Protein AF-A0A7S3TLS2-F1 (afdb_monomer_lite)

Sequence (664 aa):
GVEWASSGALSAGETGAVPDGCRGLIVEVRGELQTDGLAQLGLTLAVPPHARGGDGQPHAGCALSNVQLAVPLREAATRLMNGFDVKGGPRPSEVDFKWDDPVEHRTRGLNCRVWLGGPDAGVQLNLQGVEQAKLAASSHCGQDDAGVLRCDDLGDAQYNVALGSVVWRNRNRGGATIRVEPARRQVARRLRLASGDAGAVAMLVVHTGRLVVAVGSAVTLPVRLLLTPVRGGGEPRVADFATRYFHMQRHTTVQQAVASAPKPWIVLHQGNQLNPYINYPFLTVDALRKYVAEAHAAGARVKLYYTVRELSASAAEFWALRSLGGEVIVPSKSEGGHAWLQEHVRSNYSAAWHERLADGEVDASVHTPAFTTRWDNYWLEGILWLVRNVDIDGIYLDGAPYERSVLRRLRAALEPLTAQRADPFLLDLHASCYGNPHLPYAELYPYIDSVWFGEQCDYASYSPEQWLAEVSGIPFGVPGQVLGNNREQWRALVFGMTCRIYPDPHTCNPRPLWVALDALGLRSPRMVGWWEREPLVDVLGPDAERVRATLFASAGSIAIAVASWSASEVRFALRVDWRRLASLGLLSAAAAAAAAADQHAQLVAPAIDGFQQAGSWAATAWLSLQPRGSGTGEGLLLQVRPEGSAGKRRRLGWAWGKSLLGRR

Structure (mmCIF, N/CA/C/O backbone):
data_AF-A0A7S3TLS2-F1
#
_entry.id   AF-A0A7S3TLS2-F1
#
loop_
_atom_site.group_PDB
_atom_site.id
_atom_site.type_symbol
_atom_site.label_atom_id
_atom_site.label_alt_id
_atom_site.label_comp_id
_atom_site.label_asym_id
_atom_site.label_entity_id
_atom_site.label_seq_id
_atom_site.pdbx_PDB_ins_code
_atom_site.Cartn_x
_atom_site.Cartn_y
_atom_site.Cartn_z
_atom_site.occupancy
_atom_site.B_iso_or_equiv
_atom_site.auth_seq_id
_atom_site.auth_comp_id
_atom_site.auth_asym_id
_atom_site.auth_atom_id
_atom_site.pdbx_PDB_model_num
ATOM 1 N N . GLY A 1 1 ? -12.423 5.219 -21.037 1.00 69.12 1 GLY A N 1
ATOM 2 C CA . GLY A 1 1 ? -12.332 6.388 -20.151 1.00 69.12 1 GLY A CA 1
ATOM 3 C C . GLY A 1 1 ? -13.249 7.481 -20.650 1.00 69.12 1 GLY A C 1
ATOM 4 O O . GLY A 1 1 ? -14.105 7.201 -21.481 1.00 69.12 1 GLY A O 1
ATOM 5 N N . VAL A 1 2 ? -13.070 8.702 -20.156 1.00 82.44 2 VAL A N 1
ATOM 6 C CA . VAL A 1 2 ? -13.643 9.919 -20.750 1.00 82.44 2 VAL A CA 1
ATOM 7 C C . VAL A 1 2 ? -12.512 10.665 -21.442 1.00 82.44 2 VAL A C 1
ATOM 9 O O . VAL A 1 2 ? -11.510 10.971 -20.799 1.00 82.44 2 VAL A O 1
ATOM 12 N N . GLU A 1 3 ? -12.674 10.956 -22.727 1.00 86.56 3 GLU A N 1
ATOM 13 C CA . GLU A 1 3 ? -11.734 11.770 -23.497 1.00 86.56 3 GLU A CA 1
ATOM 14 C C . GLU A 1 3 ? -12.245 13.204 -23.612 1.00 86.56 3 GLU A C 1
ATOM 16 O O . GLU A 1 3 ? -13.448 13.448 -23.733 1.00 86.56 3 GLU A O 1
ATOM 21 N N . TRP A 1 4 ? -11.327 14.166 -23.592 1.00 84.75 4 TRP A N 1
ATOM 22 C CA . TRP A 1 4 ? -11.638 15.556 -23.895 1.00 84.75 4 TRP A CA 1
ATOM 23 C C . TRP A 1 4 ? -10.523 16.198 -24.710 1.00 84.75 4 TRP A C 1
ATOM 25 O O . TRP A 1 4 ? -9.338 15.903 -24.551 1.00 84.75 4 TRP A O 1
ATOM 35 N N . ALA A 1 5 ? -10.920 17.135 -25.562 1.00 84.31 5 ALA A N 1
ATOM 36 C CA . ALA A 1 5 ? -10.016 17.998 -26.293 1.00 84.31 5 ALA A CA 1
ATOM 37 C C . ALA A 1 5 ? -10.558 19.427 -26.267 1.00 84.31 5 ALA A C 1
ATOM 39 O O . ALA A 1 5 ? -11.762 19.656 -26.377 1.00 84.31 5 ALA A O 1
ATOM 40 N N . SER A 1 6 ? -9.663 20.392 -26.110 1.00 82.56 6 SER A N 1
ATOM 41 C CA . SER A 1 6 ? -9.965 21.812 -26.219 1.00 82.56 6 SER A CA 1
ATOM 42 C C . SER A 1 6 ? -8.798 22.496 -26.903 1.00 82.56 6 SER A C 1
ATOM 44 O O . SER A 1 6 ? -7.649 22.281 -26.530 1.00 82.56 6 SER A O 1
ATOM 46 N N . SER A 1 7 ? -9.081 23.360 -27.867 1.00 82.50 7 SER A N 1
ATOM 47 C CA . SER A 1 7 ? -8.069 24.147 -28.565 1.00 82.50 7 SER A CA 1
ATOM 48 C C . SER A 1 7 ? -8.430 25.622 -28.522 1.00 82.50 7 SER A C 1
ATOM 50 O O . SER A 1 7 ? -9.595 25.980 -28.689 1.00 82.50 7 SER A O 1
ATOM 52 N N . GLY A 1 8 ? -7.434 26.478 -28.342 1.00 79.38 8 GLY A N 1
ATOM 53 C CA . GLY A 1 8 ? -7.576 27.923 -28.435 1.00 79.38 8 GLY A CA 1
ATOM 54 C C . GLY A 1 8 ? -6.391 28.528 -29.173 1.00 79.38 8 GLY A C 1
ATOM 55 O O . GLY A 1 8 ? -5.264 28.052 -29.050 1.00 79.38 8 GLY A O 1
ATOM 56 N N . ALA A 1 9 ? -6.645 29.583 -29.939 1.00 75.81 9 ALA A N 1
ATOM 57 C CA . ALA A 1 9 ? -5.592 30.443 -30.459 1.00 75.81 9 ALA A CA 1
ATOM 58 C C . ALA A 1 9 ? -5.379 31.607 -29.489 1.00 75.81 9 ALA A C 1
ATOM 60 O O . ALA A 1 9 ? -6.333 32.105 -28.888 1.00 75.81 9 ALA A O 1
ATOM 61 N N . LEU A 1 10 ? -4.132 32.047 -29.342 1.00 71.81 10 LEU A N 1
ATOM 62 C CA . LEU A 1 10 ? -3.814 33.223 -28.547 1.00 71.81 10 LEU A CA 1
ATOM 63 C C . LEU A 1 10 ? -4.481 34.461 -29.170 1.00 71.81 10 LEU A C 1
ATOM 65 O O . LEU A 1 10 ? -4.151 34.855 -30.289 1.00 71.81 10 LEU A O 1
ATOM 69 N N . SER A 1 11 ? -5.409 35.076 -28.442 1.00 63.78 11 SER A N 1
ATOM 70 C CA . SER A 1 11 ? -6.032 36.353 -28.797 1.00 63.78 11 SER A CA 1
ATOM 71 C C . SER A 1 11 ? -5.518 37.469 -27.887 1.00 63.78 11 SER A C 1
ATOM 73 O O . SER A 1 11 ? -5.149 37.216 -26.740 1.00 63.78 11 SER A O 1
ATOM 75 N N . ALA A 1 12 ? -5.517 38.714 -28.371 1.00 59.56 12 ALA A N 1
ATOM 76 C CA . ALA A 1 12 ? -5.267 39.869 -27.511 1.00 59.56 12 ALA A CA 1
ATOM 77 C C . ALA A 1 12 ? -6.348 39.926 -26.416 1.00 59.56 12 ALA A C 1
ATOM 79 O O . ALA A 1 12 ? -7.540 39.904 -26.720 1.00 59.56 12 ALA A O 1
ATOM 80 N N . GLY A 1 13 ? -5.926 39.910 -25.151 1.00 56.66 13 GLY A N 1
ATOM 81 C CA . GLY A 1 13 ? -6.816 40.029 -23.994 1.00 56.66 13 GLY A CA 1
ATOM 82 C C . GLY A 1 13 ? -7.019 41.484 -23.563 1.00 56.66 13 GLY A C 1
ATOM 83 O O . GLY A 1 13 ? -6.526 42.411 -24.201 1.00 56.66 13 GLY A O 1
ATOM 84 N N . GLU A 1 14 ? -7.688 41.679 -22.424 1.00 43.78 14 GLU A N 1
ATOM 85 C CA . GLU A 1 14 ? -7.999 43.000 -21.843 1.00 43.78 14 GLU A CA 1
ATOM 86 C C . GLU A 1 14 ? -6.760 43.822 -21.413 1.00 43.78 14 GLU A C 1
ATOM 88 O O . GLU A 1 14 ? -6.891 45.004 -21.112 1.00 43.78 14 GLU A O 1
ATOM 93 N N . THR A 1 15 ? -5.553 43.237 -21.391 1.00 44.69 15 THR A N 1
ATOM 94 C CA . THR A 1 15 ? -4.343 43.853 -20.807 1.00 44.69 15 THR A CA 1
ATOM 95 C C . THR A 1 15 ? -3.186 44.118 -21.784 1.00 44.69 15 THR A C 1
ATOM 97 O O . THR A 1 15 ? -2.096 44.452 -21.326 1.00 44.69 15 THR A O 1
ATOM 100 N N . GLY A 1 16 ? -3.368 43.997 -23.108 1.00 57.41 16 GLY A N 1
ATOM 101 C CA . GLY A 1 16 ? -2.368 44.475 -24.082 1.00 57.41 16 GLY A CA 1
ATOM 102 C C . GLY A 1 16 ? -2.143 43.617 -25.333 1.00 57.41 16 GLY A C 1
ATOM 103 O O . GLY A 1 16 ? -2.767 42.575 -25.532 1.00 57.41 16 GLY A O 1
ATOM 104 N N . ALA A 1 17 ? -1.238 44.101 -26.194 1.00 61.81 17 ALA A N 1
ATOM 105 C CA . ALA A 1 17 ? -0.898 43.510 -27.488 1.00 61.81 17 ALA A CA 1
ATOM 106 C C . ALA A 1 17 ? -0.150 42.170 -27.353 1.00 61.81 17 ALA A C 1
ATOM 108 O O . ALA A 1 17 ? 0.739 42.014 -26.516 1.00 61.81 17 ALA A O 1
ATOM 109 N N . VAL A 1 18 ? -0.490 41.208 -28.215 1.00 66.25 18 VAL A N 1
ATOM 110 C CA . VAL A 1 18 ? 0.224 39.928 -28.334 1.00 66.25 18 VAL A CA 1
ATOM 111 C C . VAL A 1 18 ? 1.623 40.189 -28.911 1.00 66.25 18 VAL A C 1
ATOM 113 O O . VAL A 1 18 ? 1.702 40.843 -29.953 1.00 66.25 18 VAL A O 1
ATOM 116 N N . PRO A 1 19 ? 2.713 39.676 -28.302 1.00 70.69 19 PRO A N 1
ATOM 117 C CA . PRO A 1 19 ? 4.054 39.796 -28.871 1.00 70.69 19 PRO A CA 1
ATOM 118 C C . PRO A 1 19 ? 4.090 39.268 -30.308 1.00 70.69 19 PRO A C 1
ATOM 120 O O . PRO A 1 19 ? 3.556 38.189 -30.572 1.00 70.69 19 PRO A O 1
ATOM 123 N N . ASP A 1 20 ? 4.733 39.988 -31.228 1.00 68.00 20 ASP A N 1
ATOM 124 C CA . ASP A 1 20 ? 4.649 39.676 -32.662 1.00 68.00 20 ASP A CA 1
ATOM 125 C C . ASP A 1 20 ? 5.140 38.257 -33.008 1.00 68.00 20 ASP A C 1
ATOM 127 O O . ASP A 1 20 ? 4.490 37.564 -33.790 1.00 68.00 20 ASP A O 1
ATOM 131 N N . GLY A 1 21 ? 6.166 37.749 -32.313 1.00 68.81 21 GLY A N 1
ATOM 132 C CA . GLY A 1 21 ? 6.648 36.364 -32.450 1.00 68.81 21 GLY A CA 1
ATOM 133 C C . GLY A 1 21 ? 5.717 35.269 -31.907 1.00 68.81 21 GLY A C 1
ATOM 134 O O . GLY A 1 21 ? 5.985 34.088 -32.111 1.00 68.81 21 GLY A O 1
ATOM 135 N N . CYS A 1 22 ? 4.636 35.634 -31.214 1.00 74.69 22 CYS A N 1
ATOM 136 C CA . CYS A 1 22 ? 3.650 34.715 -30.637 1.00 74.69 22 CYS A CA 1
ATOM 137 C C . CYS A 1 22 ? 2.263 34.823 -31.285 1.00 74.69 22 CYS A C 1
ATOM 139 O O . CYS A 1 22 ? 1.337 34.118 -30.870 1.00 74.69 22 CYS A O 1
ATOM 141 N N . ARG A 1 23 ? 2.094 35.677 -32.306 1.00 75.06 23 ARG A N 1
ATOM 142 C CA . ARG A 1 23 ? 0.853 35.718 -33.090 1.00 75.06 23 ARG A CA 1
ATOM 143 C C . ARG A 1 23 ? 0.607 34.351 -33.723 1.00 75.06 23 ARG A C 1
ATOM 145 O O . ARG A 1 23 ? 1.503 33.763 -34.312 1.00 75.06 23 ARG A O 1
ATOM 152 N N . GLY A 1 24 ? -0.611 33.833 -33.581 1.00 76.00 24 GLY A N 1
ATOM 153 C CA . GLY A 1 24 ? -0.967 32.510 -34.096 1.00 76.00 24 GLY A CA 1
ATOM 154 C C . GLY A 1 24 ? -0.495 31.332 -33.240 1.00 76.00 24 GLY A C 1
ATOM 155 O O . GLY A 1 24 ? -0.667 30.201 -33.678 1.00 76.00 24 GLY A O 1
ATOM 156 N N . LEU A 1 25 ? 0.056 31.552 -32.036 1.00 84.94 25 LEU A N 1
ATOM 157 C CA . LEU A 1 25 ? 0.281 30.470 -31.074 1.00 84.94 25 LEU A CA 1
ATOM 158 C C . LEU A 1 25 ? -1.044 29.744 -30.793 1.00 84.94 25 LEU A C 1
ATOM 160 O O . LEU A 1 25 ? -2.016 30.352 -30.340 1.00 84.94 25 LEU A O 1
ATOM 164 N N . ILE A 1 26 ? -1.058 28.441 -31.045 1.00 86.56 26 ILE A N 1
ATOM 165 C CA . ILE A 1 26 ? -2.163 27.538 -30.744 1.00 86.56 26 ILE A CA 1
ATOM 166 C C . ILE A 1 26 ? -1.821 26.787 -29.465 1.00 86.56 26 ILE A C 1
ATOM 168 O O . ILE A 1 26 ? -0.718 26.256 -29.311 1.00 86.56 26 ILE A O 1
ATOM 172 N N . VAL A 1 27 ? -2.794 26.739 -28.565 1.00 88.81 27 VAL A N 1
ATOM 173 C CA . VAL A 1 27 ? -2.766 25.925 -27.359 1.00 88.81 27 VAL A CA 1
ATOM 174 C C . VAL A 1 27 ? -3.831 24.852 -27.501 1.00 88.81 27 VAL A C 1
ATOM 176 O O . VAL A 1 27 ? -5.019 25.153 -27.598 1.00 88.81 27 VAL A O 1
ATOM 179 N N . GLU A 1 28 ? -3.409 23.598 -27.502 1.00 89.81 28 GLU A N 1
ATOM 180 C CA . GLU A 1 28 ? -4.292 22.443 -27.505 1.00 89.81 28 GLU A CA 1
ATOM 181 C C . GLU A 1 28 ? -4.111 21.661 -26.207 1.00 89.81 28 GLU A C 1
ATOM 183 O O . GLU A 1 28 ? -2.996 21.341 -25.810 1.00 89.81 28 GLU A O 1
ATOM 188 N N . VAL A 1 29 ? -5.213 21.348 -25.538 1.00 87.62 29 VAL A N 1
ATOM 189 C CA . VAL A 1 29 ? -5.242 20.472 -24.372 1.00 87.62 29 VAL A CA 1
ATOM 190 C C . VAL A 1 29 ? -6.047 19.247 -24.744 1.00 87.62 29 VAL A C 1
ATOM 192 O O . VAL A 1 29 ? -7.241 19.353 -25.023 1.00 87.62 29 VAL A O 1
ATOM 195 N N . ARG A 1 30 ? -5.406 18.084 -24.716 1.00 90.62 30 ARG A N 1
ATOM 196 C CA . ARG A 1 30 ? -6.078 16.786 -24.810 1.00 90.62 30 ARG A CA 1
ATOM 197 C C . ARG A 1 30 ? -5.913 16.041 -23.504 1.00 90.62 30 ARG A C 1
ATOM 199 O O . ARG A 1 30 ? -4.876 16.173 -22.858 1.00 90.62 30 ARG A O 1
ATOM 206 N N . GLY A 1 31 ? -6.898 15.245 -23.129 1.00 89.25 31 GLY A N 1
ATOM 207 C CA . GLY A 1 31 ? -6.723 14.319 -22.029 1.00 89.25 31 GLY A CA 1
ATOM 208 C C . GLY A 1 31 ? -7.691 13.155 -22.047 1.00 89.25 31 GLY A C 1
ATOM 209 O O . GLY A 1 31 ? -8.709 13.173 -22.736 1.00 89.25 31 GLY A O 1
ATOM 210 N N . GLU A 1 32 ? -7.327 12.141 -21.277 1.00 91.81 32 GLU A N 1
ATOM 211 C CA . GLU A 1 32 ? -8.102 10.932 -21.051 1.00 91.81 32 GLU A CA 1
ATOM 212 C C . GLU A 1 32 ? -8.137 10.649 -19.549 1.00 91.81 32 GLU A C 1
ATOM 214 O O . GLU A 1 32 ? -7.092 10.595 -18.899 1.00 91.81 32 GLU A O 1
ATOM 219 N N . LEU A 1 33 ? -9.333 10.440 -19.000 1.00 91.50 33 LEU A N 1
ATOM 220 C CA . LEU A 1 33 ? -9.544 9.920 -17.653 1.00 91.50 33 LEU A CA 1
ATOM 221 C C . LEU A 1 33 ? -9.920 8.448 -17.763 1.00 91.50 33 LEU A C 1
ATOM 223 O O . LEU A 1 33 ? -10.977 8.098 -18.294 1.00 91.50 33 LEU A O 1
ATOM 227 N N . GLN A 1 34 ? -9.057 7.589 -17.246 1.00 90.31 34 GLN A N 1
ATOM 228 C CA . GLN A 1 34 ? -9.256 6.149 -17.219 1.00 90.31 34 GLN A CA 1
ATOM 229 C C . GLN A 1 34 ? -10.118 5.748 -16.015 1.00 90.31 34 GLN A C 1
ATOM 231 O O . GLN A 1 34 ? -10.240 6.476 -15.030 1.00 90.31 34 GLN A O 1
ATOM 236 N N . THR A 1 35 ? -10.757 4.581 -16.105 1.00 88.00 35 THR A N 1
ATOM 237 C CA . THR A 1 35 ? -11.689 4.081 -15.077 1.00 88.00 35 THR A CA 1
ATOM 238 C C . THR A 1 35 ? -11.013 3.754 -13.750 1.00 88.00 35 THR A C 1
ATOM 240 O O . THR A 1 35 ? -11.692 3.610 -12.744 1.00 88.00 35 THR A O 1
ATOM 243 N N . ASP A 1 36 ? -9.688 3.647 -13.740 1.00 88.25 36 ASP A N 1
ATOM 244 C CA . ASP A 1 36 ? -8.882 3.415 -12.546 1.00 88.25 36 ASP A CA 1
ATOM 245 C C . ASP A 1 36 ? -8.344 4.712 -11.915 1.00 88.25 36 ASP A C 1
ATOM 247 O O . ASP A 1 36 ? -7.434 4.675 -11.091 1.00 88.25 36 ASP A O 1
ATOM 251 N N . GLY A 1 37 ? -8.896 5.862 -12.312 1.00 89.56 37 GLY A N 1
ATOM 252 C CA . GLY A 1 37 ? -8.611 7.161 -11.706 1.00 89.56 37 GLY A CA 1
ATOM 253 C C . GLY A 1 37 ? -7.415 7.902 -12.299 1.00 89.56 37 GLY A C 1
ATOM 254 O O . GLY A 1 37 ? -7.172 9.043 -11.907 1.00 89.56 37 GLY A O 1
ATOM 255 N N . LEU A 1 38 ? -6.679 7.319 -13.252 1.00 90.94 38 LEU A N 1
ATOM 256 C CA . LEU A 1 38 ? -5.592 8.027 -13.927 1.00 90.94 38 LEU A CA 1
ATOM 257 C C . LEU A 1 38 ? -6.139 8.983 -14.996 1.00 90.94 38 LEU A C 1
ATOM 259 O O . LEU A 1 38 ? -6.727 8.549 -15.985 1.00 90.94 38 LEU A O 1
ATOM 263 N N . ALA A 1 39 ? -5.858 10.272 -14.843 1.00 90.44 39 ALA A N 1
ATOM 264 C CA . ALA A 1 39 ? -5.992 11.281 -15.880 1.00 90.44 39 ALA A CA 1
ATOM 265 C C . ALA A 1 39 ? -4.635 11.562 -16.539 1.00 90.44 39 ALA A C 1
ATOM 267 O O . ALA A 1 39 ? -3.678 11.979 -15.883 1.00 90.44 39 ALA A O 1
ATOM 268 N N . GLN A 1 40 ? -4.561 11.372 -17.852 1.00 87.31 40 GLN A N 1
ATOM 269 C CA . GLN A 1 40 ? -3.413 11.752 -18.671 1.00 87.31 40 GLN A CA 1
ATOM 270 C C . GLN A 1 40 ? -3.785 12.984 -19.483 1.00 87.31 40 GLN A C 1
ATOM 272 O O . GLN A 1 40 ? -4.828 12.997 -20.129 1.00 87.31 40 GLN A O 1
ATOM 277 N N . LEU A 1 41 ? -2.949 14.018 -19.453 1.00 85.25 41 LEU A N 1
ATOM 278 C CA . LEU A 1 41 ? -3.162 15.249 -20.202 1.00 85.25 41 LEU A CA 1
ATOM 279 C C . LEU A 1 41 ? -1.932 15.576 -21.046 1.00 85.25 41 LEU A C 1
ATOM 281 O O . LEU A 1 41 ? -0.799 15.348 -20.627 1.00 85.25 41 LEU A O 1
ATOM 285 N N . GLY A 1 42 ? -2.158 16.153 -22.220 1.00 85.56 42 GLY A N 1
ATOM 286 C CA . GLY A 1 42 ? -1.140 16.745 -23.076 1.00 85.56 42 GLY A CA 1
ATOM 287 C C . GLY A 1 42 ? -1.516 18.183 -23.405 1.00 85.56 42 GLY A C 1
ATOM 288 O O . GLY A 1 42 ? -2.530 18.420 -24.059 1.00 85.56 42 GLY A O 1
ATOM 289 N N . LEU A 1 43 ? -0.698 19.132 -22.950 1.00 86.38 43 LEU A N 1
ATOM 290 C CA . LEU A 1 43 ? -0.773 20.542 -23.326 1.00 86.38 43 LEU A CA 1
ATOM 291 C C . LEU A 1 43 ? 0.203 20.793 -24.479 1.00 86.38 43 LEU A C 1
ATOM 293 O O . LEU A 1 43 ? 1.408 20.885 -24.267 1.00 86.38 43 LEU A O 1
ATOM 297 N N . THR A 1 44 ? -0.302 20.894 -25.699 1.00 88.44 44 THR A N 1
ATOM 298 C CA . THR A 1 44 ? 0.490 21.149 -26.900 1.00 88.44 44 THR A CA 1
ATOM 299 C C . THR A 1 44 ? 0.464 22.631 -27.251 1.00 88.44 44 THR A C 1
ATOM 301 O O . THR A 1 44 ? -0.593 23.227 -27.436 1.00 88.44 44 THR A O 1
ATOM 304 N N . LEU A 1 45 ? 1.651 23.219 -27.360 1.00 88.81 45 LEU A N 1
ATOM 305 C CA . LEU A 1 45 ? 1.886 24.580 -27.824 1.00 88.81 45 LEU A CA 1
ATOM 306 C C . LEU A 1 45 ? 2.483 24.511 -29.225 1.00 88.81 45 LEU A C 1
ATOM 308 O O . LEU A 1 45 ? 3.524 23.879 -29.406 1.00 88.81 45 LEU A O 1
ATOM 312 N N . ALA A 1 46 ? 1.860 25.158 -30.202 1.00 89.88 46 ALA A N 1
ATOM 313 C CA . ALA A 1 46 ? 2.328 25.137 -31.584 1.00 89.88 46 ALA A CA 1
ATOM 314 C C . ALA A 1 46 ? 2.246 26.523 -32.218 1.00 89.88 46 ALA A C 1
ATOM 316 O O . ALA A 1 46 ? 1.255 27.230 -32.053 1.00 89.88 46 ALA A O 1
ATOM 317 N N . VAL A 1 47 ? 3.275 26.897 -32.977 1.00 85.56 47 VAL A N 1
ATOM 318 C CA . VAL A 1 47 ? 3.253 28.106 -33.809 1.00 85.56 47 VAL A CA 1
ATOM 319 C C . VAL A 1 47 ? 3.216 27.662 -35.274 1.00 85.56 47 VAL A C 1
ATOM 321 O O . VAL A 1 47 ? 4.201 27.087 -35.747 1.00 85.56 47 VAL A O 1
ATOM 324 N N . PRO A 1 48 ? 2.103 27.868 -36.003 1.00 80.31 48 PRO A N 1
ATOM 325 C CA . PRO A 1 48 ? 1.974 27.433 -37.388 1.00 80.31 48 PRO A CA 1
ATOM 326 C C . PRO A 1 48 ? 3.049 28.048 -38.302 1.00 80.31 48 PRO A C 1
ATOM 328 O O . PRO A 1 48 ? 3.425 29.202 -38.094 1.00 80.31 48 PRO A O 1
ATOM 331 N N . PRO A 1 49 ? 3.483 27.349 -39.369 1.00 75.12 49 PRO A N 1
ATOM 332 C CA . PRO A 1 49 ? 4.500 27.845 -40.308 1.00 75.12 49 PRO A CA 1
ATOM 333 C C . PRO A 1 49 ? 4.159 29.187 -40.974 1.00 75.12 49 PRO A C 1
ATOM 335 O O . PRO A 1 49 ? 5.048 29.914 -41.405 1.00 75.12 49 PRO A O 1
ATOM 338 N N . HIS A 1 50 ? 2.866 29.505 -41.084 1.00 69.44 50 HIS A N 1
ATOM 339 C CA . HIS A 1 50 ? 2.354 30.696 -41.768 1.00 69.44 50 HIS A CA 1
ATOM 340 C C . HIS A 1 50 ? 2.029 31.862 -40.823 1.00 69.44 50 HIS A C 1
ATOM 342 O O . HIS A 1 50 ? 1.492 32.876 -41.271 1.00 69.44 50 HIS A O 1
ATOM 348 N N . ALA A 1 51 ? 2.327 31.736 -39.528 1.00 63.94 51 ALA A N 1
ATOM 349 C CA . ALA A 1 51 ? 2.172 32.829 -38.579 1.00 63.94 51 ALA A CA 1
ATOM 350 C C . ALA A 1 51 ? 3.152 33.970 -38.922 1.00 63.94 51 ALA A C 1
ATOM 352 O O . ALA A 1 51 ? 4.366 33.792 -38.849 1.00 63.94 51 ALA A O 1
ATOM 353 N N . ARG A 1 52 ? 2.631 35.138 -39.326 1.00 60.34 52 ARG A N 1
ATOM 354 C CA . ARG A 1 52 ? 3.421 36.359 -39.571 1.00 60.34 52 ARG A CA 1
ATOM 355 C C . ARG A 1 52 ? 3.325 37.300 -38.369 1.00 60.34 52 ARG A C 1
ATOM 357 O O . ARG A 1 52 ? 2.246 37.434 -37.784 1.00 60.34 52 ARG A O 1
ATOM 364 N N . GLY A 1 53 ? 4.436 37.954 -38.024 1.00 58.31 53 GLY A N 1
ATOM 365 C CA . GLY A 1 53 ? 4.459 39.024 -37.025 1.00 58.31 53 GLY A CA 1
ATOM 366 C C . GLY A 1 53 ? 3.579 40.209 -37.430 1.00 58.31 53 GLY A C 1
ATOM 367 O O . GLY A 1 53 ? 3.183 40.341 -38.591 1.00 58.31 53 GLY A O 1
ATOM 368 N N . GLY A 1 54 ? 3.245 41.086 -36.480 1.00 56.97 54 GLY A N 1
ATOM 369 C CA . GLY A 1 54 ? 2.519 42.329 -36.767 1.00 56.97 54 GLY A CA 1
ATOM 370 C C . GLY A 1 54 ? 3.267 43.310 -37.664 1.00 56.97 54 GLY A C 1
ATOM 371 O O . GLY A 1 54 ? 2.642 44.177 -38.265 1.00 56.97 54 GLY A O 1
ATOM 372 N N . ASP A 1 55 ? 4.577 43.127 -37.775 1.00 60.19 55 ASP A N 1
ATOM 373 C CA . ASP A 1 55 ? 5.521 43.840 -38.632 1.00 60.19 55 ASP A CA 1
ATOM 374 C C . ASP A 1 55 ? 5.685 43.202 -40.029 1.00 60.19 55 ASP A C 1
ATOM 376 O O . ASP A 1 55 ? 6.410 43.728 -40.873 1.00 60.19 55 ASP A O 1
ATOM 380 N N . GLY A 1 56 ? 5.026 42.065 -40.290 1.00 60.06 56 GLY A N 1
ATOM 381 C CA . GLY A 1 56 ? 5.145 41.315 -41.540 1.00 60.06 56 GLY A CA 1
ATOM 382 C C . GLY A 1 56 ? 6.454 40.531 -41.709 1.00 60.06 56 GLY A C 1
ATOM 383 O O . GLY A 1 56 ? 6.645 39.939 -42.774 1.00 60.06 56 GLY A O 1
ATOM 384 N N . GLN A 1 57 ? 7.329 40.486 -40.696 1.00 59.06 57 GLN A N 1
ATOM 385 C CA . GLN A 1 57 ? 8.616 39.783 -40.739 1.00 59.06 57 GLN A CA 1
ATOM 386 C C . GLN A 1 57 ? 8.496 38.318 -40.265 1.00 59.06 57 GLN A C 1
ATOM 388 O O . GLN A 1 57 ? 7.614 37.976 -39.468 1.00 59.06 57 GLN A O 1
ATOM 393 N N . PRO A 1 58 ? 9.371 37.413 -40.746 1.00 59.44 58 PRO A N 1
ATOM 394 C CA . PRO A 1 58 ? 9.465 36.054 -40.227 1.00 59.44 58 PRO A CA 1
ATOM 395 C C . PRO A 1 58 ? 10.145 36.043 -38.848 1.00 59.44 58 PRO A C 1
ATOM 397 O O . PRO A 1 58 ? 11.270 36.513 -38.688 1.00 59.44 58 PRO A O 1
ATOM 400 N N . HIS A 1 59 ? 9.488 35.449 -37.851 1.00 67.19 59 HIS A N 1
ATOM 401 C CA . HIS A 1 59 ? 10.078 35.200 -36.534 1.00 67.19 59 HIS A CA 1
ATOM 402 C C . HIS A 1 59 ? 10.552 33.747 -36.407 1.00 67.19 59 HIS A C 1
ATOM 404 O O . HIS A 1 59 ? 9.946 32.835 -36.960 1.00 67.19 59 HIS A O 1
ATOM 410 N N . ALA A 1 60 ? 11.618 33.512 -35.634 1.00 72.56 60 ALA A N 1
ATOM 411 C CA . ALA A 1 60 ? 12.152 32.165 -35.399 1.00 72.56 60 ALA A CA 1
ATOM 412 C C . ALA A 1 60 ? 11.273 31.309 -34.458 1.00 72.56 60 ALA A C 1
ATOM 414 O O . ALA A 1 60 ? 11.356 30.080 -34.460 1.00 72.56 60 ALA A O 1
ATOM 415 N N . GLY A 1 61 ? 10.428 31.942 -33.639 1.00 81.25 61 GLY A N 1
ATOM 416 C CA . GLY A 1 61 ? 9.560 31.265 -32.679 1.00 81.25 61 GLY A CA 1
ATOM 417 C C . GLY A 1 61 ? 8.910 32.215 -31.677 1.00 81.25 61 GLY A C 1
ATOM 418 O O . GLY A 1 61 ? 9.251 33.395 -31.601 1.00 81.25 61 GLY A O 1
ATOM 419 N N . CYS A 1 62 ? 8.009 31.665 -30.869 1.00 85.75 62 CYS A N 1
ATOM 420 C CA . CYS A 1 62 ? 7.358 32.350 -29.762 1.00 85.75 62 CYS A CA 1
ATOM 421 C C . CYS A 1 62 ? 8.145 32.137 -28.465 1.00 85.75 62 CYS A C 1
ATOM 423 O O . CYS A 1 62 ? 8.310 31.005 -28.005 1.00 85.75 62 CYS A O 1
ATOM 425 N N . ALA A 1 63 ? 8.626 33.226 -27.863 1.00 86.44 63 ALA A N 1
ATOM 426 C CA . ALA A 1 63 ? 9.285 33.204 -26.562 1.00 86.44 63 ALA A CA 1
ATOM 427 C C . ALA A 1 63 ? 8.272 33.498 -25.448 1.00 86.44 63 ALA A C 1
ATOM 429 O O . ALA A 1 63 ? 7.796 34.621 -25.302 1.00 86.44 63 ALA A O 1
ATOM 430 N N . LEU A 1 64 ? 7.980 32.487 -24.637 1.00 85.25 64 LEU A N 1
ATOM 431 C CA . LEU A 1 64 ? 7.101 32.561 -23.478 1.00 85.25 64 LEU A CA 1
ATOM 432 C C . LEU A 1 64 ? 7.950 32.723 -22.216 1.00 85.25 64 LEU A C 1
ATOM 434 O O . LEU A 1 64 ? 8.892 31.962 -21.988 1.00 85.25 64 LEU A O 1
ATOM 438 N N . SER A 1 65 ? 7.623 33.702 -21.373 1.00 86.06 65 SER A N 1
ATOM 439 C CA . SER A 1 65 ? 8.291 33.874 -20.075 1.00 86.06 65 SER A CA 1
ATOM 440 C C . SER A 1 65 ? 7.978 32.726 -19.113 1.00 86.06 65 SER A C 1
ATOM 442 O O . SER A 1 65 ? 8.827 32.369 -18.298 1.00 86.06 65 SER A O 1
ATOM 444 N N . ASN A 1 66 ? 6.785 32.133 -19.223 1.00 85.38 66 ASN A N 1
ATOM 445 C CA . ASN A 1 66 ? 6.357 30.981 -18.444 1.00 85.38 66 ASN A CA 1
ATOM 446 C C . ASN A 1 66 ? 5.175 30.257 -19.104 1.00 85.38 66 ASN A C 1
ATOM 448 O O . ASN A 1 66 ? 4.365 30.885 -19.785 1.00 85.38 66 ASN A O 1
ATOM 452 N N . VAL A 1 67 ? 5.036 28.962 -18.832 1.00 85.38 67 VAL A N 1
ATOM 453 C CA . VAL A 1 67 ? 3.825 28.174 -19.088 1.00 85.38 67 VAL A CA 1
ATOM 454 C C . VAL A 1 67 ? 3.442 27.475 -17.795 1.00 85.38 67 VAL A C 1
ATOM 456 O O . VAL A 1 67 ? 4.303 26.905 -17.125 1.00 85.38 67 VAL A O 1
ATOM 459 N N . GLN A 1 68 ? 2.161 27.540 -17.433 1.00 86.88 68 GLN A N 1
ATOM 460 C CA . GLN A 1 68 ? 1.661 27.032 -16.161 1.00 86.88 68 GLN A CA 1
ATOM 461 C C . GLN A 1 68 ? 0.485 26.079 -16.358 1.00 86.88 68 GLN A C 1
ATOM 463 O O . GLN A 1 68 ? -0.440 26.375 -17.114 1.00 86.88 68 GLN A O 1
ATOM 468 N N . LEU A 1 69 ? 0.496 24.977 -15.612 1.00 85.25 69 LEU A N 1
ATOM 469 C CA . LEU A 1 69 ? -0.699 24.204 -15.304 1.00 85.25 69 LEU A CA 1
ATOM 470 C C . LEU A 1 69 ? -1.146 24.576 -13.891 1.00 85.25 69 LEU A C 1
ATOM 472 O O . LEU A 1 69 ? -0.430 24.294 -12.936 1.00 85.25 69 LEU A O 1
ATOM 476 N N . ALA A 1 70 ? -2.334 25.163 -13.765 1.00 88.25 70 ALA A N 1
ATOM 477 C CA . ALA A 1 70 ? -2.961 25.452 -12.481 1.00 88.25 70 ALA A CA 1
ATOM 478 C C . ALA A 1 70 ? -4.084 24.443 -12.203 1.00 88.25 70 ALA A C 1
ATOM 480 O O . ALA A 1 70 ? -5.047 24.348 -12.967 1.00 88.25 70 ALA A O 1
ATOM 481 N N . VAL A 1 71 ? -3.960 23.702 -11.105 1.00 88.69 71 VAL A N 1
ATOM 482 C CA . VAL A 1 71 ? -4.909 22.687 -10.647 1.00 88.69 71 VAL A CA 1
ATOM 483 C C . VAL A 1 71 ? -5.539 23.173 -9.336 1.00 88.69 71 VAL A C 1
ATOM 485 O O . VAL A 1 71 ? -4.935 23.029 -8.272 1.00 88.69 71 VAL A O 1
ATOM 488 N N . PRO A 1 72 ? -6.742 23.776 -9.382 1.00 89.44 72 PRO A N 1
ATOM 489 C CA . PRO A 1 72 ? -7.455 24.165 -8.173 1.00 89.44 72 PRO A CA 1
ATOM 490 C C . PRO A 1 72 ? -8.032 22.929 -7.480 1.00 89.44 72 PRO A C 1
ATOM 492 O O . PRO A 1 72 ? -8.874 22.228 -8.046 1.00 89.44 72 PRO A O 1
ATOM 495 N N . LEU A 1 73 ? -7.620 22.690 -6.238 1.00 89.38 73 LEU A N 1
ATOM 496 C CA . LEU A 1 73 ? -8.092 21.577 -5.419 1.00 89.38 73 LEU A CA 1
ATOM 497 C C . LEU A 1 73 ? -8.945 22.095 -4.262 1.00 89.38 73 LEU A C 1
ATOM 499 O O . LEU A 1 73 ? -8.703 23.174 -3.722 1.00 89.38 73 LEU A O 1
ATOM 503 N N . ARG A 1 74 ? -9.961 21.321 -3.869 1.00 87.69 74 ARG A N 1
ATOM 504 C CA . ARG A 1 74 ? -10.784 21.638 -2.694 1.00 87.69 74 ARG A CA 1
ATOM 505 C C . ARG A 1 74 ? -9.900 21.571 -1.454 1.00 87.69 74 ARG A C 1
ATOM 507 O O . ARG A 1 74 ? -9.462 20.483 -1.094 1.00 87.69 74 ARG A O 1
ATOM 514 N N . GLU A 1 75 ? -9.691 22.698 -0.781 1.00 88.38 75 GLU A N 1
ATOM 515 C CA . GLU A 1 75 ? -8.770 22.776 0.358 1.00 88.38 75 GLU A CA 1
ATOM 516 C C . GLU A 1 75 ? -9.098 21.728 1.434 1.00 88.38 75 GLU A C 1
ATOM 518 O O . GLU A 1 75 ? -8.232 20.965 1.859 1.00 88.38 75 GLU A O 1
ATOM 523 N N . ALA A 1 76 ? -10.376 21.614 1.799 1.00 86.38 76 ALA A N 1
ATOM 524 C CA . ALA A 1 76 ? -10.840 20.675 2.813 1.00 86.38 76 ALA A CA 1
ATOM 525 C C . ALA A 1 76 ? -10.722 19.189 2.397 1.00 86.38 76 ALA A C 1
ATOM 527 O O . ALA A 1 76 ? -10.931 18.299 3.228 1.00 86.38 76 ALA A O 1
ATOM 528 N N . ALA A 1 77 ? -10.452 18.889 1.124 1.00 88.56 77 ALA A N 1
ATOM 529 C CA . ALA A 1 77 ? -10.144 17.538 0.645 1.00 88.56 77 ALA A CA 1
ATOM 530 C C . ALA A 1 77 ? -8.632 17.266 0.624 1.00 88.56 77 ALA A C 1
ATOM 532 O O . ALA A 1 77 ? -8.220 16.127 0.770 1.00 88.56 77 ALA A O 1
ATOM 533 N N . THR A 1 78 ? -7.801 18.301 0.508 1.00 92.38 78 THR A N 1
ATOM 534 C CA . THR A 1 78 ? -6.339 18.197 0.417 1.00 92.38 78 THR A CA 1
ATOM 535 C C . THR A 1 78 ? -5.675 18.684 1.701 1.00 92.38 78 THR A C 1
ATOM 537 O O . THR A 1 78 ? -4.937 19.671 1.698 1.00 92.38 78 THR A O 1
ATOM 540 N N . ARG A 1 79 ? -5.999 18.044 2.827 1.00 93.25 79 ARG A N 1
ATOM 541 C CA . ARG A 1 79 ? -5.474 18.405 4.158 1.00 93.25 79 ARG A CA 1
ATOM 542 C C . ARG A 1 79 ? -4.087 17.822 4.424 1.00 93.25 79 ARG A C 1
ATOM 544 O O . ARG A 1 79 ? -3.368 18.342 5.270 1.00 93.25 79 ARG A O 1
ATOM 551 N N . LEU A 1 80 ? -3.718 16.778 3.691 1.00 95.44 80 LEU A N 1
ATOM 552 C CA . LEU A 1 80 ? -2.432 16.109 3.761 1.00 95.44 80 LEU A CA 1
ATOM 553 C C . LEU A 1 80 ? -1.645 16.330 2.472 1.00 95.44 80 LEU A C 1
ATOM 555 O O . LEU A 1 80 ? -2.216 16.543 1.396 1.00 95.44 80 LEU A O 1
ATOM 559 N N . MET A 1 81 ? -0.328 16.275 2.598 1.00 94.75 81 MET A N 1
ATOM 560 C CA . MET A 1 81 ? 0.610 16.343 1.491 1.00 94.75 81 MET A CA 1
ATOM 561 C C . MET A 1 81 ? 1.748 15.368 1.721 1.00 94.75 81 MET A C 1
ATOM 563 O O . MET A 1 81 ? 2.064 15.059 2.864 1.00 94.75 81 MET A O 1
ATOM 567 N N . ASN A 1 82 ? 2.345 14.905 0.632 1.00 91.38 82 ASN A N 1
ATOM 568 C CA . ASN A 1 82 ? 3.524 14.064 0.624 1.00 91.38 82 ASN A CA 1
ATOM 569 C C . ASN A 1 82 ? 4.272 14.256 -0.710 1.00 91.38 82 ASN A C 1
ATOM 571 O O . ASN A 1 82 ? 3.643 14.196 -1.767 1.00 91.38 82 ASN A O 1
ATOM 575 N N . GLY A 1 83 ? 5.582 14.493 -0.676 1.00 88.12 83 GLY A N 1
ATOM 576 C CA . GLY A 1 83 ? 6.407 14.788 -1.852 1.00 88.12 83 GLY A CA 1
ATOM 577 C C . GLY A 1 83 ? 6.678 16.280 -2.018 1.00 88.12 83 GLY A C 1
ATOM 578 O O . GLY A 1 83 ? 6.253 17.091 -1.198 1.00 88.12 83 GLY A O 1
ATOM 579 N N . PHE A 1 84 ? 7.419 16.653 -3.061 1.00 85.56 84 PHE A N 1
ATOM 580 C CA . PHE A 1 84 ? 8.016 17.989 -3.196 1.00 85.56 84 PHE A CA 1
ATOM 581 C C . PHE A 1 84 ? 8.821 18.414 -1.952 1.00 85.56 84 PHE A C 1
ATOM 583 O O . PHE A 1 84 ? 8.698 19.536 -1.476 1.00 85.56 84 PHE A O 1
ATOM 590 N N . ASP A 1 85 ? 9.632 17.489 -1.425 1.00 80.81 85 ASP A N 1
ATOM 591 C CA . ASP A 1 85 ? 10.515 17.626 -0.247 1.00 80.81 85 ASP A CA 1
ATOM 592 C C . ASP A 1 85 ? 9.760 17.800 1.071 1.00 80.81 85 ASP A C 1
ATOM 594 O O . ASP A 1 85 ? 10.350 17.936 2.143 1.00 80.81 85 ASP A O 1
ATOM 598 N N . VAL A 1 86 ? 8.434 17.718 1.015 1.00 87.50 86 VAL A N 1
ATOM 599 C CA . VAL A 1 86 ? 7.576 17.698 2.187 1.00 87.50 86 VAL A CA 1
ATOM 600 C C . VAL A 1 86 ? 7.340 16.244 2.575 1.00 87.50 86 VAL A C 1
ATOM 602 O O . VAL A 1 86 ? 6.775 15.458 1.808 1.00 87.50 86 VAL A O 1
ATOM 605 N N . LYS A 1 87 ? 7.776 15.886 3.786 1.00 87.94 87 LYS A N 1
ATOM 606 C CA . LYS A 1 87 ? 7.414 14.613 4.421 1.00 87.94 87 LYS A CA 1
ATOM 607 C C . LYS A 1 87 ? 5.896 14.502 4.524 1.00 87.94 87 LYS A C 1
ATOM 609 O O . LYS A 1 87 ? 5.214 15.505 4.726 1.00 87.94 87 LYS A O 1
ATOM 614 N N . GLY A 1 88 ? 5.376 13.287 4.398 1.00 91.06 88 GLY A N 1
ATOM 615 C CA . GLY A 1 88 ? 3.946 13.035 4.481 1.00 91.06 88 GLY A CA 1
ATOM 616 C C . GLY A 1 88 ? 3.357 13.585 5.776 1.00 91.06 88 GLY A C 1
ATOM 617 O O . GLY A 1 88 ? 3.930 13.397 6.836 1.00 91.06 88 GLY A O 1
ATOM 618 N N . GLY A 1 89 ? 2.230 14.283 5.723 1.00 93.94 89 GLY A N 1
ATOM 619 C CA . GLY A 1 89 ? 1.629 14.867 6.923 1.00 93.94 89 GLY A CA 1
ATOM 620 C C . GLY A 1 89 ? 0.677 16.008 6.593 1.00 93.94 89 GLY A C 1
ATOM 621 O O . GLY A 1 89 ? 0.211 16.087 5.452 1.00 93.94 89 GLY A O 1
ATOM 622 N N . PRO A 1 90 ? 0.364 16.893 7.560 1.00 95.44 90 PRO A N 1
ATOM 623 C CA . PRO A 1 90 ? -0.451 18.073 7.309 1.00 95.44 90 PRO A CA 1
ATOM 624 C C . PRO A 1 90 ? 0.157 18.905 6.184 1.00 95.44 90 PRO A C 1
ATOM 626 O O . PRO A 1 90 ? 1.345 19.223 6.202 1.00 95.44 90 PRO A O 1
ATOM 629 N N . ARG A 1 91 ? -0.661 19.271 5.199 1.00 94.94 91 ARG A N 1
ATOM 630 C CA . ARG A 1 91 ? -0.212 20.088 4.076 1.00 94.94 91 ARG A CA 1
ATOM 631 C C . ARG A 1 91 ? 0.188 21.485 4.577 1.00 94.94 91 ARG A C 1
ATOM 633 O O . ARG A 1 91 ? -0.664 22.167 5.152 1.00 94.94 91 ARG A O 1
ATOM 640 N N . PRO A 1 92 ? 1.413 21.963 4.290 1.00 93.75 92 PRO A N 1
ATOM 641 C CA . PRO A 1 92 ? 1.787 23.347 4.562 1.00 93.75 92 PRO A CA 1
ATOM 642 C C . PRO A 1 92 ? 0.877 24.344 3.826 1.00 93.75 92 PRO A C 1
ATOM 644 O O . PRO A 1 92 ? 0.354 24.067 2.741 1.00 93.75 92 PRO A O 1
ATOM 647 N N . SER A 1 93 ? 0.697 25.538 4.391 1.00 87.94 93 SER A N 1
ATOM 648 C CA . SER A 1 93 ? -0.060 26.617 3.735 1.00 87.94 93 SER A CA 1
ATOM 649 C C . SER A 1 93 ? 0.585 27.062 2.417 1.00 87.94 93 SER A C 1
ATOM 651 O O . SER A 1 93 ? -0.121 27.467 1.489 1.00 87.94 93 SER A O 1
ATOM 653 N N . GLU A 1 94 ? 1.911 26.940 2.334 1.00 93.62 94 GLU A N 1
ATOM 654 C CA . GLU A 1 94 ? 2.752 27.345 1.218 1.00 93.62 94 GLU A CA 1
ATOM 655 C C . GLU A 1 94 ? 3.881 26.330 0.998 1.00 93.62 94 GLU A C 1
ATOM 657 O O . GLU A 1 94 ? 4.600 25.976 1.928 1.00 93.62 94 GLU A O 1
ATOM 662 N N . VAL A 1 95 ? 4.032 25.866 -0.247 1.00 93.69 95 VAL A N 1
ATOM 663 C CA . VAL A 1 95 ? 5.161 25.031 -0.690 1.00 93.69 95 VAL A CA 1
ATOM 664 C C . VAL A 1 95 ? 5.718 25.589 -1.989 1.00 93.69 95 VAL A C 1
ATOM 666 O O . VAL A 1 95 ? 4.959 25.802 -2.935 1.00 93.69 95 VAL A O 1
ATOM 669 N N . ASP A 1 96 ? 7.020 25.841 -2.049 1.00 91.56 96 ASP A N 1
ATOM 670 C CA . ASP A 1 96 ? 7.740 26.212 -3.270 1.00 91.56 96 ASP A CA 1
ATOM 671 C C . ASP A 1 96 ? 8.748 25.112 -3.579 1.00 91.56 96 ASP A C 1
ATOM 673 O O . ASP A 1 96 ? 9.666 24.862 -2.803 1.00 91.56 96 ASP A O 1
ATOM 677 N N . PHE A 1 97 ? 8.520 24.420 -4.686 1.00 87.06 97 PHE A N 1
ATOM 678 C CA . PHE A 1 97 ? 9.366 23.351 -5.173 1.00 87.06 97 PHE A CA 1
ATOM 679 C C . PHE A 1 97 ? 10.022 23.786 -6.472 1.00 87.06 97 PHE A C 1
ATOM 681 O O . PHE A 1 97 ? 9.360 24.285 -7.386 1.00 87.06 97 PHE A O 1
ATOM 688 N N . LYS A 1 98 ? 11.319 23.526 -6.594 1.00 81.00 98 LYS A N 1
ATOM 689 C CA . LYS A 1 98 ? 12.076 23.739 -7.823 1.00 81.00 98 LYS A CA 1
ATOM 690 C C . LYS A 1 98 ? 12.789 22.462 -8.203 1.00 81.00 98 LYS A C 1
ATOM 692 O O . LYS A 1 98 ? 13.119 21.641 -7.362 1.00 81.00 98 LYS A O 1
ATOM 697 N N . TRP A 1 99 ? 13.028 22.313 -9.497 1.00 72.62 99 TRP A N 1
ATOM 698 C CA . TRP A 1 99 ? 13.872 21.230 -9.973 1.00 72.62 99 TRP A CA 1
ATOM 699 C C . TRP A 1 99 ? 15.318 21.465 -9.528 1.00 72.62 99 TRP A C 1
ATOM 701 O O . TRP A 1 99 ? 15.880 22.518 -9.831 1.00 72.62 99 TRP A O 1
ATOM 711 N N . ASP A 1 100 ? 15.908 20.475 -8.866 1.00 62.25 100 ASP A N 1
ATOM 712 C CA . ASP A 1 100 ? 17.321 20.483 -8.483 1.00 62.25 100 ASP A CA 1
ATOM 713 C C . ASP A 1 100 ? 18.264 20.382 -9.704 1.00 62.25 100 ASP A C 1
ATOM 715 O O . ASP A 1 100 ? 17.872 19.988 -10.814 1.00 62.25 100 ASP A O 1
ATOM 719 N N . ASP A 1 101 ? 19.543 20.718 -9.502 1.00 58.84 101 ASP A N 1
ATOM 720 C CA . ASP A 1 101 ? 20.617 20.406 -10.455 1.00 58.84 101 ASP A CA 1
ATOM 721 C C . ASP A 1 101 ? 20.706 18.874 -10.652 1.00 58.84 101 ASP A C 1
ATOM 723 O O . ASP A 1 101 ? 20.598 18.132 -9.673 1.00 58.84 101 ASP A O 1
ATOM 727 N N . PRO A 1 102 ? 20.924 18.360 -11.882 1.00 53.44 102 PRO A N 1
ATOM 728 C CA . PRO A 1 102 ? 21.155 16.934 -12.143 1.00 53.44 102 PRO A CA 1
ATOM 729 C C . PRO A 1 102 ? 22.159 16.210 -11.219 1.00 53.44 102 PRO A C 1
ATOM 731 O O . PRO A 1 102 ? 22.112 14.982 -11.127 1.00 53.44 102 PRO A O 1
ATOM 734 N N . VAL A 1 103 ? 23.095 16.917 -10.575 1.00 50.66 103 VAL A N 1
ATOM 735 C CA . VAL A 1 103 ? 24.025 16.351 -9.580 1.00 50.66 103 VAL A CA 1
ATOM 736 C C . VAL A 1 103 ? 23.359 16.154 -8.213 1.00 50.66 103 VAL A C 1
ATOM 738 O O . VAL A 1 103 ? 23.424 15.048 -7.687 1.00 50.66 103 VAL A O 1
ATOM 741 N N . GLU A 1 104 ? 22.666 17.161 -7.667 1.00 49.97 104 GLU A N 1
ATOM 742 C CA . GLU A 1 104 ? 21.894 17.020 -6.412 1.00 49.97 104 GLU A CA 1
ATOM 743 C C . GLU A 1 104 ? 20.721 16.035 -6.570 1.00 49.97 104 GLU A C 1
ATOM 745 O O . GLU A 1 104 ? 20.343 15.324 -5.643 1.00 49.97 104 GLU A O 1
ATOM 750 N N . HIS A 1 105 ? 20.193 15.929 -7.788 1.00 52.62 105 HIS A N 1
ATOM 751 C CA . HIS A 1 105 ? 19.116 15.015 -8.152 1.00 52.62 105 HIS A CA 1
ATOM 752 C C . HIS A 1 105 ? 19.487 13.527 -8.036 1.00 52.62 105 HIS A C 1
ATOM 754 O O . HIS A 1 105 ? 18.608 12.693 -7.823 1.00 52.62 105 HIS A O 1
ATOM 760 N N . ARG A 1 106 ? 20.776 13.184 -8.185 1.00 46.38 106 ARG A N 1
ATOM 761 C CA . ARG A 1 106 ? 21.270 11.808 -8.014 1.00 46.38 106 ARG A CA 1
ATOM 762 C C . ARG A 1 106 ? 21.363 11.405 -6.542 1.00 46.38 106 ARG A C 1
ATOM 764 O O . ARG A 1 106 ? 21.123 10.250 -6.230 1.00 46.38 106 ARG A O 1
ATOM 771 N N . THR A 1 107 ? 21.641 12.357 -5.653 1.00 43.56 107 THR A N 1
ATOM 772 C CA . THR A 1 107 ? 21.877 12.095 -4.224 1.00 43.56 107 THR A CA 1
ATOM 773 C C . THR A 1 107 ? 20.624 12.229 -3.353 1.00 43.56 107 THR A C 1
ATOM 775 O O . THR A 1 107 ? 20.562 11.647 -2.277 1.00 43.56 107 THR A O 1
ATOM 778 N N . ARG A 1 108 ? 19.606 12.991 -3.782 1.00 47.72 108 ARG A N 1
ATOM 779 C CA . ARG A 1 108 ? 18.354 13.195 -3.014 1.00 47.72 108 ARG A CA 1
ATOM 780 C C . ARG A 1 108 ? 17.189 12.297 -3.429 1.00 47.72 108 ARG A C 1
ATOM 782 O O . ARG A 1 108 ? 16.162 12.266 -2.751 1.00 47.72 108 ARG A O 1
ATOM 789 N N . GLY A 1 109 ? 17.320 11.594 -4.547 1.00 50.53 109 GLY A N 1
ATOM 790 C CA . GLY A 1 109 ? 16.224 10.851 -5.145 1.00 50.53 109 GLY A CA 1
ATOM 791 C C . GLY A 1 109 ? 15.222 11.715 -5.903 1.00 50.53 109 GLY A C 1
ATOM 792 O O . GLY A 1 109 ? 15.191 12.943 -5.831 1.00 50.53 109 GLY A O 1
ATOM 793 N N . LEU A 1 110 ? 14.386 11.051 -6.697 1.00 54.19 110 LEU A N 1
ATOM 794 C CA . LEU A 1 110 ? 13.463 11.682 -7.641 1.00 54.19 110 LEU A CA 1
ATOM 795 C C . LEU A 1 110 ? 12.253 12.306 -6.942 1.00 54.19 110 LEU A C 1
ATOM 797 O O . LEU A 1 110 ? 11.135 11.795 -7.026 1.00 54.19 110 LEU A O 1
ATOM 801 N N . ASN A 1 111 ? 12.434 13.466 -6.327 1.00 64.69 111 ASN A N 1
ATOM 802 C CA . ASN A 1 111 ? 11.352 14.226 -5.713 1.00 64.69 111 ASN A CA 1
ATOM 803 C C . ASN A 1 111 ? 10.524 15.034 -6.746 1.00 64.69 111 ASN A C 1
ATOM 805 O O . ASN A 1 111 ? 10.349 16.242 -6.680 1.00 64.69 111 ASN A O 1
ATOM 809 N N . CYS A 1 112 ? 10.015 14.354 -7.771 1.00 73.44 112 CYS A N 1
ATOM 810 C CA . CYS A 1 112 ? 9.247 14.948 -8.878 1.00 73.44 112 CYS A CA 1
ATOM 811 C C . CYS A 1 112 ? 7.778 14.507 -8.874 1.00 73.44 112 CYS A C 1
ATOM 813 O O . CYS A 1 112 ? 7.081 14.529 -9.893 1.00 73.44 112 CYS A O 1
ATOM 815 N N . ARG A 1 113 ? 7.318 14.063 -7.708 1.00 83.06 113 ARG A N 1
ATOM 816 C CA . ARG A 1 113 ? 5.973 13.568 -7.460 1.00 83.06 113 ARG A CA 1
ATOM 817 C C . ARG A 1 113 ? 5.444 14.253 -6.218 1.00 83.06 113 ARG A C 1
ATOM 819 O O . ARG A 1 113 ? 6.193 14.502 -5.278 1.00 83.06 113 ARG A O 1
ATOM 826 N N . VAL A 1 114 ? 4.149 14.512 -6.216 1.00 90.06 114 VAL A N 1
ATOM 827 C CA . VAL A 1 114 ? 3.447 14.988 -5.031 1.00 90.06 114 VAL A CA 1
ATOM 828 C C . VAL A 1 114 ? 2.102 14.303 -4.949 1.00 90.06 114 VAL A C 1
ATOM 830 O O . VAL A 1 114 ? 1.434 14.112 -5.961 1.00 90.06 114 VAL A O 1
ATOM 833 N N . TRP A 1 115 ? 1.688 13.958 -3.744 1.00 94.69 115 TRP A N 1
ATOM 834 C CA . TRP A 1 115 ? 0.315 13.630 -3.426 1.00 94.69 115 TRP A CA 1
ATOM 835 C C . TRP A 1 115 ? -0.259 14.702 -2.503 1.00 94.69 115 TRP A C 1
ATOM 837 O O . TRP A 1 115 ? 0.378 15.116 -1.537 1.00 94.69 115 TRP A O 1
ATOM 847 N N . LEU A 1 116 ? -1.460 15.168 -2.833 1.00 96.06 116 LEU A N 1
ATOM 848 C CA . LEU A 1 116 ? -2.243 16.143 -2.084 1.00 96.06 116 LEU A CA 1
ATOM 849 C C . LEU A 1 116 ? -3.621 15.548 -1.864 1.00 96.06 116 LEU A C 1
ATOM 851 O O . LEU A 1 116 ? -4.337 15.284 -2.831 1.00 96.06 116 LEU A O 1
ATOM 855 N N . GLY A 1 117 ? -4.034 15.362 -0.620 1.00 94.62 117 GLY A N 1
ATOM 856 C CA . GLY A 1 117 ? -5.295 14.677 -0.395 1.00 94.62 117 GLY A CA 1
ATOM 857 C C . GLY A 1 117 ? -5.669 14.474 1.052 1.00 94.62 117 GLY A C 1
ATOM 858 O O . GLY A 1 117 ? -5.169 15.117 1.971 1.00 94.62 117 GLY A O 1
ATOM 859 N N . GLY A 1 118 ? -6.602 13.564 1.218 1.00 92.50 118 GLY A N 1
ATOM 860 C CA . GLY A 1 118 ? -7.002 12.965 2.464 1.00 92.50 118 GLY A CA 1
ATOM 861 C C . GLY A 1 118 ? -7.606 11.596 2.164 1.00 92.50 118 GLY A C 1
ATOM 862 O O . GLY A 1 118 ? -7.605 11.155 1.014 1.00 92.50 118 GLY A O 1
ATOM 863 N N . PRO A 1 119 ? -8.153 10.934 3.185 1.00 89.75 119 PRO A N 1
ATOM 864 C CA . PRO A 1 119 ? -8.794 9.631 3.051 1.00 89.75 119 PRO A CA 1
ATOM 865 C C . PRO A 1 119 ? -9.844 9.578 1.930 1.00 89.75 119 PRO A C 1
ATOM 867 O O . PRO A 1 119 ? -9.909 8.606 1.179 1.00 89.75 119 PRO A O 1
ATOM 870 N N . ASP A 1 120 ? -10.675 10.614 1.799 1.00 88.44 120 ASP A N 1
ATOM 871 C CA . ASP A 1 120 ? -11.859 10.591 0.923 1.00 88.44 120 ASP A CA 1
ATOM 872 C C . ASP A 1 120 ? -11.605 11.045 -0.505 1.00 88.44 120 ASP A C 1
ATOM 874 O O . ASP A 1 120 ? -12.346 10.674 -1.415 1.00 88.44 120 ASP A O 1
ATOM 878 N N . ALA A 1 121 ? -10.604 11.898 -0.690 1.00 91.38 121 ALA A N 1
ATOM 879 C CA . ALA A 1 121 ? -10.293 12.493 -1.972 1.00 91.38 121 ALA A CA 1
ATOM 880 C C . ALA A 1 121 ? -8.866 13.033 -1.963 1.00 91.38 121 ALA A C 1
ATOM 882 O O . ALA A 1 121 ? -8.425 13.664 -1.003 1.00 91.38 121 ALA A O 1
ATOM 883 N N . GLY A 1 122 ? -8.176 12.863 -3.076 1.00 93.62 122 GLY A N 1
ATOM 884 C CA . GLY A 1 122 ? -6.853 13.411 -3.291 1.00 93.62 122 GLY A CA 1
ATOM 885 C C . GLY A 1 122 ? -6.423 13.269 -4.737 1.00 93.62 122 GLY A C 1
ATOM 886 O O . GLY A 1 122 ? -7.083 12.618 -5.549 1.00 93.62 122 GLY A O 1
ATOM 887 N N . VAL A 1 123 ? -5.282 13.861 -5.048 1.00 94.69 123 VAL A N 1
ATOM 888 C CA . VAL A 1 123 ? -4.634 13.745 -6.343 1.00 94.69 123 VAL A CA 1
ATOM 889 C C . VAL A 1 123 ? -3.143 13.538 -6.144 1.00 94.69 123 VAL A C 1
ATOM 891 O O . VAL A 1 123 ? -2.501 14.241 -5.365 1.00 94.69 123 VAL A O 1
ATOM 894 N N . GLN A 1 124 ? -2.584 12.576 -6.861 1.00 93.38 124 GLN A N 1
ATOM 895 C CA . GLN A 1 124 ? -1.151 12.496 -7.074 1.00 93.38 124 GLN A CA 1
ATOM 896 C C . GLN A 1 124 ? -0.822 13.139 -8.417 1.00 93.38 124 GLN A C 1
ATOM 898 O O . GLN A 1 124 ? -1.467 12.840 -9.416 1.00 93.38 124 GLN A O 1
ATOM 903 N N . LEU A 1 125 ? 0.200 13.982 -8.449 1.00 89.38 125 LEU A N 1
ATOM 904 C CA . LEU A 1 125 ? 0.839 14.473 -9.658 1.00 89.38 125 LEU A CA 1
ATOM 905 C C . LEU A 1 125 ? 2.188 13.768 -9.826 1.00 89.38 125 LEU A C 1
ATOM 907 O O . LEU A 1 125 ? 2.993 13.725 -8.894 1.00 89.38 125 LEU A O 1
ATOM 911 N N . ASN A 1 126 ? 2.444 13.266 -11.031 1.00 81.50 126 ASN A N 1
ATOM 912 C CA . ASN A 1 126 ? 3.721 12.674 -11.415 1.00 81.50 126 ASN A CA 1
ATOM 913 C C . ASN A 1 126 ? 4.336 13.484 -12.563 1.00 81.50 126 ASN A C 1
ATOM 915 O O . ASN A 1 126 ? 3.726 13.610 -13.625 1.00 81.50 126 ASN A O 1
ATOM 919 N N . LEU A 1 127 ? 5.522 14.053 -12.333 1.00 74.38 127 LEU A N 1
ATOM 920 C CA . LEU A 1 127 ? 6.261 14.850 -13.319 1.00 74.38 127 LEU A CA 1
ATOM 921 C C . LEU A 1 127 ? 7.525 14.131 -13.830 1.00 74.38 127 LEU A C 1
ATOM 923 O O . LEU A 1 127 ? 8.341 14.736 -14.531 1.00 74.38 127 LEU A O 1
ATOM 927 N N . GLN A 1 128 ? 7.722 12.862 -13.462 1.00 68.00 128 GLN A N 1
ATOM 928 C CA . GLN A 1 128 ? 8.939 12.121 -13.773 1.00 68.00 128 GLN A CA 1
ATOM 929 C C . GLN A 1 128 ? 8.993 11.650 -15.236 1.00 68.00 128 GLN A C 1
ATOM 931 O O . GLN A 1 128 ? 8.178 10.845 -15.690 1.00 68.00 128 GLN A O 1
ATOM 936 N N . GLY A 1 129 ? 10.025 12.076 -15.966 1.00 59.69 129 GLY A N 1
ATOM 937 C CA . GLY A 1 129 ? 10.286 11.622 -17.334 1.00 59.69 129 GLY A CA 1
ATOM 938 C C . GLY A 1 129 ? 10.929 10.232 -17.417 1.00 59.69 129 GLY A C 1
ATOM 939 O O . GLY A 1 129 ? 11.716 9.868 -16.557 1.00 59.69 129 GLY A O 1
ATOM 940 N N . VAL A 1 130 ? 10.639 9.475 -18.484 1.00 56.66 130 VAL A N 1
ATOM 941 C CA . VAL A 1 130 ? 11.090 8.076 -18.678 1.00 56.66 130 VAL A CA 1
ATOM 942 C C . VAL A 1 130 ? 12.615 7.916 -18.630 1.00 56.66 130 VAL A C 1
ATOM 944 O O . VAL A 1 130 ? 13.103 6.962 -18.041 1.00 56.66 130 VAL A O 1
ATOM 947 N N . GLU A 1 131 ? 13.380 8.846 -19.204 1.00 57.56 131 GLU A N 1
ATOM 948 C CA . GLU A 1 131 ? 14.848 8.746 -19.248 1.00 57.56 131 GLU A CA 1
ATOM 949 C C . GLU A 1 131 ? 15.497 8.997 -17.882 1.00 57.56 131 GLU A C 1
ATOM 951 O O . GLU A 1 131 ? 16.376 8.246 -17.471 1.00 57.56 131 GLU A O 1
ATOM 956 N N . GLN A 1 132 ? 15.024 10.001 -17.134 1.00 55.03 132 GLN A N 1
ATOM 957 C CA . GLN A 1 132 ? 15.455 10.231 -15.745 1.00 55.03 132 GLN A CA 1
ATOM 958 C C . GLN A 1 132 ? 15.168 9.017 -14.880 1.00 55.03 132 GLN A C 1
ATOM 960 O O . GLN A 1 132 ? 15.921 8.634 -13.993 1.00 55.03 132 GLN A O 1
ATOM 965 N N . ALA A 1 133 ? 14.024 8.430 -15.161 1.00 56.06 133 ALA A N 1
ATOM 966 C CA . ALA A 1 133 ? 13.502 7.347 -14.411 1.00 56.06 133 ALA A CA 1
ATOM 967 C C . ALA A 1 133 ? 14.361 6.073 -14.722 1.00 56.06 133 ALA A C 1
ATOM 969 O O . ALA A 1 133 ? 14.768 5.382 -13.793 1.00 56.06 133 ALA A O 1
ATOM 970 N N . LYS A 1 134 ? 14.782 5.835 -15.979 1.00 55.47 134 LYS A N 1
ATOM 971 C CA . LYS A 1 134 ? 15.734 4.757 -16.337 1.00 55.47 134 LYS A CA 1
ATOM 972 C C . LYS A 1 134 ? 17.096 4.921 -15.659 1.00 55.47 134 LYS A C 1
ATOM 974 O O . LYS A 1 134 ? 17.673 3.934 -15.222 1.00 55.47 134 LYS A O 1
ATOM 979 N N . LEU A 1 135 ? 17.593 6.156 -15.559 1.00 53.50 135 LEU A N 1
ATOM 980 C CA . LEU A 1 135 ? 18.860 6.468 -14.887 1.00 53.50 135 LEU A CA 1
ATOM 981 C C . LEU A 1 135 ? 18.820 6.195 -13.378 1.00 53.50 135 LEU A C 1
ATOM 983 O O . LEU A 1 135 ? 19.840 5.844 -12.807 1.00 53.50 135 LEU A O 1
ATOM 987 N N . ALA A 1 136 ? 17.663 6.338 -12.733 1.00 51.22 136 ALA A N 1
ATOM 988 C CA . ALA A 1 136 ? 17.523 6.025 -11.311 1.00 51.22 136 ALA A CA 1
ATOM 989 C C . ALA A 1 136 ? 17.315 4.533 -11.022 1.00 51.22 136 ALA A C 1
ATOM 991 O O . ALA A 1 136 ? 17.417 4.118 -9.876 1.00 51.22 136 ALA A O 1
ATOM 992 N N . ALA A 1 137 ? 17.003 3.726 -12.040 1.00 49.53 137 ALA A N 1
ATOM 993 C CA . ALA A 1 137 ? 16.862 2.279 -11.898 1.00 49.53 137 ALA A CA 1
ATOM 994 C C . ALA A 1 137 ? 18.215 1.540 -11.915 1.00 49.53 137 ALA A C 1
ATOM 996 O O . ALA A 1 137 ? 18.254 0.344 -11.634 1.00 49.53 137 ALA A O 1
ATOM 997 N N . SER A 1 138 ? 19.322 2.216 -12.250 1.00 47.72 138 SER A N 1
ATOM 998 C CA . SER A 1 138 ? 20.668 1.646 -12.161 1.00 47.72 138 SER A CA 1
ATOM 999 C C . SER A 1 138 ? 21.245 1.879 -10.766 1.00 47.72 138 SER A C 1
ATOM 1001 O O . SER A 1 138 ? 21.841 2.924 -10.520 1.00 47.72 138 SER A O 1
ATOM 1003 N N . SER A 1 139 ? 21.052 0.922 -9.861 1.00 50.50 139 SER A N 1
ATOM 1004 C CA . SER A 1 139 ? 21.729 0.894 -8.562 1.00 50.50 139 SER A CA 1
ATOM 1005 C C . SER A 1 139 ? 23.003 0.048 -8.632 1.00 50.50 139 SER A C 1
ATOM 1007 O O . SER A 1 139 ? 22.995 -1.008 -9.257 1.00 50.50 139 SER A O 1
ATOM 1009 N N . HIS A 1 140 ? 24.084 0.476 -7.977 1.00 52.91 140 HIS A N 1
ATOM 1010 C CA . HIS A 1 140 ? 25.323 -0.306 -7.804 1.00 52.91 140 HIS A CA 1
ATOM 1011 C C . HIS A 1 140 ? 25.425 -0.840 -6.368 1.00 52.91 140 HIS A C 1
ATOM 1013 O O . HIS A 1 140 ? 26.434 -0.668 -5.691 1.00 52.91 140 HIS A O 1
ATOM 1019 N N . CYS A 1 141 ? 24.345 -1.457 -5.883 1.00 47.75 141 CYS A N 1
ATOM 1020 C CA . CYS A 1 141 ? 24.267 -1.993 -4.528 1.00 47.75 141 CYS A CA 1
ATOM 1021 C C . CYS A 1 141 ? 24.351 -3.516 -4.522 1.00 47.75 141 CYS A C 1
ATOM 1023 O O . CYS A 1 141 ? 23.583 -4.194 -5.198 1.00 47.75 141 CYS A O 1
ATOM 1025 N N . GLY A 1 142 ? 25.245 -4.048 -3.696 1.00 48.69 142 GLY A N 1
ATOM 1026 C CA . GLY A 1 142 ? 25.374 -5.478 -3.435 1.00 48.69 142 GLY A CA 1
ATOM 1027 C C . GLY A 1 142 ? 26.128 -5.696 -2.133 1.00 48.69 142 GLY A C 1
ATOM 1028 O O . GLY A 1 142 ? 26.843 -4.807 -1.679 1.00 48.69 142 GLY A O 1
ATOM 1029 N N . GLN A 1 143 ? 25.968 -6.846 -1.484 1.00 45.72 143 GLN A N 1
ATOM 1030 C CA . GLN A 1 143 ? 26.852 -7.151 -0.361 1.00 45.72 143 GLN A CA 1
ATOM 1031 C C . GLN A 1 143 ? 28.239 -7.564 -0.890 1.00 45.72 143 GLN A C 1
ATOM 1033 O O . GLN A 1 143 ? 28.354 -8.069 -2.010 1.00 45.72 143 GLN A O 1
ATOM 1038 N N . ASP A 1 144 ? 29.293 -7.314 -0.117 1.00 55.25 144 ASP A N 1
ATOM 1039 C CA . ASP A 1 144 ? 30.589 -7.955 -0.344 1.00 55.25 144 ASP A CA 1
ATOM 1040 C C . ASP A 1 144 ? 30.542 -9.433 0.089 1.00 55.25 144 ASP A C 1
ATOM 1042 O O . ASP A 1 144 ? 29.534 -9.912 0.610 1.00 55.25 144 ASP A O 1
ATOM 1046 N N . ASP A 1 145 ? 31.627 -10.179 -0.125 1.00 48.94 145 ASP A N 1
ATOM 1047 C CA . ASP A 1 145 ? 31.688 -11.616 0.188 1.00 48.94 145 ASP A CA 1
ATOM 1048 C C . ASP A 1 145 ? 31.490 -11.922 1.693 1.00 48.94 145 ASP A C 1
ATOM 1050 O O . ASP A 1 145 ? 31.196 -13.057 2.078 1.00 48.94 145 ASP A O 1
ATOM 1054 N N . ALA A 1 146 ? 31.607 -10.907 2.563 1.00 53.53 146 ALA A N 1
ATOM 1055 C CA . ALA A 1 146 ? 31.313 -11.000 3.992 1.00 53.53 146 ALA A CA 1
ATOM 1056 C C . ALA A 1 146 ? 29.830 -10.737 4.327 1.00 53.53 146 ALA A C 1
ATOM 1058 O O . ALA A 1 146 ? 29.452 -10.765 5.500 1.00 53.53 146 ALA A O 1
ATOM 1059 N N . GLY A 1 147 ? 28.984 -10.495 3.323 1.00 47.38 147 GLY A N 1
ATOM 1060 C CA . GLY A 1 147 ? 27.579 -10.139 3.502 1.00 47.38 147 GLY A CA 1
ATOM 1061 C C . GLY A 1 147 ? 27.373 -8.700 3.991 1.00 47.38 147 GLY A C 1
ATOM 1062 O O . GLY A 1 147 ? 26.299 -8.362 4.488 1.00 47.38 147 GLY A O 1
ATOM 1063 N N . VAL A 1 148 ? 28.385 -7.829 3.878 1.00 52.62 148 VAL A N 1
ATOM 1064 C CA . VAL A 1 148 ? 28.250 -6.412 4.234 1.00 52.62 148 VAL A CA 1
ATOM 1065 C C . VAL A 1 148 ? 27.744 -5.645 3.023 1.00 52.62 148 VAL A C 1
ATOM 1067 O O . VAL A 1 148 ? 28.400 -5.622 1.986 1.00 52.62 148 VAL A O 1
ATOM 1070 N N . LEU A 1 149 ? 26.590 -4.986 3.151 1.00 52.84 149 LEU A N 1
ATOM 1071 C CA . LEU A 1 149 ? 26.031 -4.147 2.090 1.00 52.84 149 LEU A CA 1
ATOM 1072 C C . LEU A 1 149 ? 27.027 -3.050 1.680 1.00 52.84 149 LEU A C 1
ATOM 1074 O O . LEU A 1 149 ? 27.382 -2.183 2.481 1.00 52.84 149 LEU A O 1
ATOM 1078 N N . ARG A 1 150 ? 27.455 -3.084 0.418 1.00 56.88 150 ARG A N 1
ATOM 1079 C CA . ARG A 1 150 ? 28.234 -2.042 -0.246 1.00 56.88 150 ARG A CA 1
ATOM 1080 C C . ARG A 1 150 ? 27.327 -1.331 -1.236 1.00 56.88 150 ARG A C 1
ATOM 1082 O O . ARG A 1 150 ? 26.821 -1.923 -2.185 1.00 56.88 150 ARG A O 1
ATOM 1089 N N . CYS A 1 151 ? 27.131 -0.052 -0.981 1.00 51.22 151 CYS A N 1
ATOM 1090 C CA . CYS A 1 151 ? 26.436 0.860 -1.864 1.00 51.22 151 CYS A CA 1
ATOM 1091 C C . CYS A 1 151 ? 27.306 2.101 -1.998 1.00 51.22 151 CYS A C 1
ATOM 1093 O O . CYS A 1 151 ? 27.782 2.610 -0.981 1.00 51.22 151 CYS A O 1
ATOM 1095 N N . ASP A 1 152 ? 27.499 2.580 -3.225 1.00 48.25 152 ASP A N 1
ATOM 1096 C CA . ASP A 1 152 ? 28.170 3.862 -3.458 1.00 48.25 152 ASP A CA 1
ATOM 1097 C C . ASP A 1 152 ? 27.373 5.023 -2.819 1.00 48.25 152 ASP A C 1
ATOM 1099 O O . ASP A 1 152 ? 27.965 5.983 -2.325 1.00 48.25 152 ASP A O 1
ATOM 1103 N N . ASP A 1 153 ? 26.045 4.877 -2.717 1.00 46.00 153 ASP A N 1
ATOM 1104 C CA . ASP A 1 153 ? 25.133 5.694 -1.911 1.00 46.00 153 ASP A CA 1
ATOM 1105 C C . ASP A 1 153 ? 23.991 4.802 -1.373 1.00 46.00 153 ASP A C 1
ATOM 1107 O O . ASP A 1 153 ? 23.391 4.029 -2.119 1.00 46.00 153 ASP A O 1
ATOM 1111 N N . LEU A 1 154 ? 23.651 4.885 -0.081 1.00 40.25 154 LEU A N 1
ATOM 1112 C CA . LEU A 1 154 ? 22.484 4.174 0.476 1.00 40.25 154 LEU A CA 1
ATOM 1113 C C . LEU A 1 154 ? 21.167 4.624 -0.184 1.00 40.25 154 LEU A C 1
ATOM 1115 O O . LEU A 1 154 ? 20.191 3.874 -0.148 1.00 40.25 154 LEU A O 1
ATOM 1119 N N . GLY A 1 155 ? 21.152 5.808 -0.808 1.00 42.03 155 GLY A N 1
ATOM 1120 C CA . GLY A 1 155 ? 20.058 6.262 -1.661 1.00 42.03 155 GLY A CA 1
ATOM 1121 C C . GLY A 1 155 ? 19.862 5.411 -2.918 1.00 42.03 155 GLY A C 1
ATOM 1122 O O . GLY A 1 155 ? 18.721 5.195 -3.324 1.00 42.03 155 GLY A O 1
ATOM 1123 N N . ASP A 1 156 ? 20.938 4.846 -3.478 1.00 39.66 156 ASP A N 1
ATOM 1124 C CA . ASP A 1 156 ? 20.895 4.043 -4.705 1.00 39.66 156 ASP A CA 1
ATOM 1125 C C . ASP A 1 156 ? 20.248 2.669 -4.487 1.00 39.66 156 ASP A C 1
ATOM 1127 O O . ASP A 1 156 ? 19.592 2.142 -5.383 1.00 39.66 156 ASP A O 1
ATOM 1131 N N . ALA A 1 157 ? 20.351 2.094 -3.285 1.00 37.72 157 ALA A N 1
ATOM 1132 C CA . ALA A 1 157 ? 19.892 0.734 -2.975 1.00 37.72 157 ALA A CA 1
ATOM 1133 C C . ALA A 1 157 ? 18.387 0.511 -3.172 1.00 37.72 157 ALA A C 1
ATOM 1135 O O . ALA A 1 157 ? 17.927 -0.628 -3.298 1.00 37.72 157 ALA A O 1
ATOM 1136 N N . GLN A 1 158 ? 17.598 1.583 -3.138 1.00 45.62 158 GLN A N 1
ATOM 1137 C CA . GLN A 1 158 ? 16.154 1.504 -2.947 1.00 45.62 158 GLN A CA 1
ATOM 1138 C C . GLN A 1 158 ? 15.387 2.494 -3.814 1.00 45.62 158 GLN A C 1
ATOM 1140 O O . GLN A 1 158 ? 14.253 2.845 -3.477 1.00 45.62 158 GLN A O 1
ATOM 1145 N N . TYR A 1 159 ? 15.950 2.912 -4.956 1.00 48.44 159 TYR A N 1
ATOM 1146 C CA . TYR A 1 159 ? 15.160 3.581 -5.986 1.00 48.44 159 TYR A CA 1
ATOM 1147 C C . TYR A 1 159 ? 14.157 2.592 -6.578 1.00 48.44 159 TYR A C 1
ATOM 1149 O O . TYR A 1 159 ? 14.326 1.933 -7.598 1.00 48.44 159 TYR A O 1
ATOM 1157 N N . ASN A 1 160 ? 13.065 2.516 -5.843 1.00 47.97 160 ASN A N 1
ATOM 1158 C CA . ASN A 1 160 ? 11.813 1.866 -6.085 1.00 47.97 160 ASN A CA 1
ATOM 1159 C C . ASN A 1 160 ? 11.127 2.611 -7.218 1.00 47.97 160 ASN A C 1
ATOM 1161 O O . ASN A 1 160 ? 10.185 3.371 -7.031 1.00 47.97 160 ASN A O 1
ATOM 1165 N N . VAL A 1 161 ? 11.672 2.495 -8.419 1.00 49.62 161 VAL A N 1
ATOM 1166 C CA . VAL A 1 161 ? 11.141 3.220 -9.552 1.00 49.62 161 VAL A CA 1
ATOM 1167 C C . VAL A 1 161 ? 10.069 2.364 -10.189 1.00 49.62 161 VAL A C 1
ATOM 1169 O O . VAL A 1 161 ? 10.364 1.599 -11.088 1.00 49.62 161 VAL A O 1
ATOM 1172 N N . ALA A 1 162 ? 8.801 2.509 -9.802 1.00 44.00 162 ALA A N 1
ATOM 1173 C CA . ALA A 1 162 ? 7.783 2.317 -10.830 1.00 44.00 162 ALA A CA 1
ATOM 1174 C C . ALA A 1 162 ? 8.005 3.462 -11.834 1.00 44.00 162 ALA A C 1
ATOM 1176 O O . ALA A 1 162 ? 7.626 4.613 -11.586 1.00 44.00 162 ALA A O 1
ATOM 1177 N N . LEU A 1 163 ? 8.772 3.204 -12.897 1.00 48.62 163 LEU A N 1
ATOM 1178 C CA . LEU A 1 163 ? 8.820 4.098 -14.051 1.00 48.62 163 LEU A CA 1
ATOM 1179 C C . LEU A 1 163 ? 7.509 3.920 -14.811 1.00 48.62 163 LEU A C 1
ATOM 1181 O O . LEU A 1 163 ? 6.905 2.856 -14.784 1.00 48.62 163 LEU A O 1
ATOM 1185 N N . GLY A 1 164 ? 7.006 4.904 -15.530 1.00 38.66 164 GLY A N 1
ATOM 1186 C CA . GLY A 1 164 ? 7.279 6.331 -15.517 1.00 38.66 164 GLY A CA 1
ATOM 1187 C C . GLY A 1 164 ? 6.056 7.010 -16.127 1.00 38.66 164 GLY A C 1
ATOM 1188 O O . GLY A 1 164 ? 5.052 6.360 -16.427 1.00 38.66 164 GLY A O 1
ATOM 1189 N N . SER A 1 165 ? 6.117 8.319 -16.359 1.00 35.16 165 SER A N 1
ATOM 1190 C CA . SER A 1 165 ? 5.980 8.834 -17.725 1.00 35.16 165 SER A CA 1
ATOM 1191 C C . SER A 1 165 ? 5.831 10.350 -17.762 1.00 35.16 165 SER A C 1
ATOM 1193 O O . SER A 1 165 ? 5.364 11.005 -16.836 1.00 35.16 165 SER A O 1
ATOM 1195 N N . VAL A 1 166 ? 6.137 10.813 -18.970 1.00 45.66 166 VAL A N 1
ATOM 1196 C CA . VAL A 1 166 ? 5.867 12.112 -19.548 1.00 45.66 166 VAL A CA 1
ATOM 1197 C C . VAL A 1 166 ? 6.600 13.288 -18.896 1.00 45.66 166 VAL A C 1
ATOM 1199 O O . VAL A 1 166 ? 6.240 13.835 -17.865 1.00 45.66 166 VAL A O 1
ATOM 1202 N N . VAL A 1 167 ? 7.680 13.681 -19.575 1.00 49.28 167 VAL A N 1
ATOM 1203 C CA . VAL A 1 167 ? 8.559 14.781 -19.193 1.00 49.28 167 VAL A CA 1
ATOM 1204 C C . VAL A 1 167 ? 7.749 16.075 -19.150 1.00 49.28 167 VAL A C 1
ATOM 1206 O O . VAL A 1 167 ? 7.365 16.571 -20.209 1.00 49.28 167 VAL A O 1
ATOM 1209 N N . TRP A 1 168 ? 7.586 16.694 -17.979 1.00 56.53 168 TRP A N 1
ATOM 1210 C CA . TRP A 1 168 ? 7.348 18.137 -17.932 1.00 56.53 168 TRP A CA 1
ATOM 1211 C C . TRP A 1 168 ? 8.612 18.825 -18.468 1.00 56.53 168 TRP A C 1
ATOM 1213 O O . TRP A 1 168 ? 9.607 19.040 -17.776 1.00 56.53 168 TRP A O 1
ATOM 1223 N N . ARG A 1 169 ? 8.643 19.011 -19.789 1.00 53.97 169 ARG A N 1
ATOM 1224 C CA . ARG A 1 169 ? 9.850 19.280 -20.572 1.00 53.97 169 ARG A CA 1
ATOM 1225 C C . ARG A 1 169 ? 10.333 20.707 -20.340 1.00 53.97 169 ARG A C 1
ATOM 1227 O O . ARG A 1 169 ? 9.939 21.608 -21.071 1.00 53.97 169 ARG A O 1
ATOM 1234 N N . ASN A 1 170 ? 11.237 20.922 -19.381 1.00 58.06 170 ASN A N 1
ATOM 1235 C CA . ASN A 1 170 ? 11.949 22.207 -19.299 1.00 58.06 170 ASN A CA 1
ATOM 1236 C C . ASN A 1 170 ? 13.446 22.161 -18.929 1.00 58.06 170 ASN A C 1
ATOM 1238 O O . ASN A 1 170 ? 14.038 23.228 -18.781 1.00 58.06 170 ASN A O 1
ATOM 1242 N N . ARG A 1 171 ? 14.071 20.980 -18.799 1.00 59.62 171 ARG A N 1
ATOM 1243 C CA . ARG A 1 171 ? 15.491 20.848 -18.398 1.00 59.62 171 ARG A CA 1
ATOM 1244 C C . ARG A 1 171 ? 15.805 21.489 -17.028 1.00 59.62 171 ARG A C 1
ATOM 1246 O O . ARG A 1 171 ? 16.761 22.251 -16.923 1.00 59.62 171 ARG A O 1
ATOM 1253 N N . ASN A 1 172 ? 14.994 21.203 -16.011 1.00 61.88 172 ASN A N 1
ATOM 1254 C CA . ASN A 1 172 ? 15.150 21.672 -14.626 1.00 61.88 172 ASN A CA 1
ATOM 1255 C C . ASN A 1 172 ? 15.051 23.205 -14.433 1.00 61.88 172 ASN A C 1
ATOM 1257 O O . ASN A 1 172 ? 15.641 23.772 -13.525 1.00 61.88 172 ASN A O 1
ATOM 1261 N N . ARG A 1 173 ? 14.299 23.918 -15.281 1.00 67.38 173 ARG A N 1
ATOM 1262 C CA . ARG A 1 173 ? 14.189 25.400 -15.274 1.00 67.38 173 ARG A CA 1
ATOM 1263 C C . ARG A 1 173 ? 12.898 25.960 -14.666 1.00 67.38 173 ARG A C 1
ATOM 1265 O O . ARG A 1 173 ? 12.532 27.105 -14.918 1.00 67.38 173 ARG A O 1
ATOM 1272 N N . GLY A 1 174 ? 12.164 25.154 -13.914 1.00 77.88 174 GLY A N 1
ATOM 1273 C CA . GLY A 1 174 ? 10.818 25.487 -13.434 1.00 77.88 174 GLY A CA 1
ATOM 1274 C C . GLY A 1 174 ? 10.568 24.914 -12.055 1.00 77.88 174 GLY A C 1
ATOM 1275 O O . GLY A 1 174 ? 11.513 24.734 -11.293 1.00 77.88 174 GLY A O 1
ATOM 1276 N N . GLY A 1 175 ? 9.319 24.606 -11.749 1.00 84.25 175 GLY A N 1
ATOM 1277 C CA . GLY A 1 175 ? 8.972 24.169 -10.409 1.00 84.25 175 GLY A CA 1
ATOM 1278 C C . GLY A 1 175 ? 7.485 23.945 -10.236 1.00 84.25 175 GLY A C 1
ATOM 1279 O O . GLY A 1 175 ? 6.724 23.925 -11.211 1.00 84.25 175 GLY A O 1
ATOM 1280 N N . ALA A 1 176 ? 7.091 23.780 -8.984 1.00 89.44 176 ALA A N 1
ATOM 1281 C CA . ALA A 1 176 ? 5.708 23.714 -8.579 1.00 89.44 176 ALA A CA 1
ATOM 1282 C C . ALA A 1 176 ? 5.481 24.547 -7.319 1.00 89.44 176 ALA A C 1
ATOM 1284 O O . ALA A 1 176 ? 6.327 24.603 -6.433 1.00 89.44 176 ALA A O 1
ATOM 1285 N N . THR A 1 177 ? 4.316 25.174 -7.219 1.00 93.06 177 THR A N 1
ATOM 1286 C CA . THR A 1 177 ? 3.893 25.875 -6.012 1.00 93.06 177 THR A CA 1
ATOM 1287 C C . THR A 1 177 ? 2.548 25.363 -5.541 1.00 93.06 177 THR A C 1
ATOM 1289 O O . THR A 1 177 ? 1.692 24.983 -6.339 1.00 93.06 177 THR A O 1
ATOM 1292 N N . ILE A 1 178 ? 2.359 25.349 -4.224 1.00 94.56 178 ILE A N 1
ATOM 1293 C CA . ILE A 1 178 ? 1.070 25.076 -3.591 1.00 94.56 178 ILE A CA 1
ATOM 1294 C C . ILE A 1 178 ? 0.758 26.236 -2.658 1.00 94.56 178 ILE A C 1
ATOM 1296 O O . ILE A 1 178 ? 1.591 26.580 -1.819 1.00 94.56 178 ILE A O 1
ATOM 1300 N N . ARG A 1 179 ? -0.405 26.869 -2.819 1.00 94.75 179 ARG A N 1
ATOM 1301 C CA . ARG A 1 179 ? -0.875 27.968 -1.959 1.00 94.75 179 ARG A CA 1
ATOM 1302 C C . ARG A 1 179 ? -2.348 27.782 -1.627 1.00 94.75 179 ARG A C 1
ATOM 1304 O O . ARG A 1 179 ? -3.115 27.349 -2.484 1.00 94.75 179 ARG A O 1
ATOM 1311 N N . VAL A 1 180 ? -2.749 28.124 -0.405 1.00 90.94 180 VAL A N 1
ATOM 1312 C CA . VAL A 1 180 ? -4.173 28.276 -0.071 1.00 90.94 180 VAL A CA 1
ATOM 1313 C C . VAL A 1 180 ? -4.616 29.675 -0.455 1.00 90.94 180 VAL A C 1
ATOM 1315 O O . VAL A 1 180 ? -4.078 30.655 0.053 1.00 90.94 180 VAL A O 1
ATOM 1318 N N . GLU A 1 181 ? -5.599 29.775 -1.342 1.00 87.31 181 GLU A N 1
ATOM 1319 C CA . GLU A 1 181 ? -6.126 31.062 -1.789 1.00 87.31 181 GLU A CA 1
ATOM 1320 C C . GLU A 1 181 ? -7.653 31.034 -1.950 1.00 87.31 181 GLU A C 1
ATOM 1322 O O . GLU A 1 181 ? -8.245 29.967 -2.151 1.00 87.31 181 GLU A O 1
ATOM 1327 N N . PRO A 1 182 ? -8.335 32.193 -1.874 1.00 83.81 182 PRO A N 1
ATOM 1328 C CA . PRO A 1 182 ? -9.748 32.278 -2.215 1.00 83.81 182 PRO A CA 1
ATOM 1329 C C . PRO A 1 182 ? -9.993 31.848 -3.666 1.00 83.81 182 PRO A C 1
ATOM 1331 O O . PRO A 1 182 ? -9.296 32.279 -4.586 1.00 83.81 182 PRO A O 1
ATOM 1334 N N . ALA A 1 183 ? -11.028 31.040 -3.903 1.00 77.69 183 ALA A N 1
ATOM 1335 C CA . ALA A 1 183 ? -11.358 30.601 -5.252 1.00 77.69 183 ALA A CA 1
ATOM 1336 C C . ALA A 1 183 ? -11.707 31.793 -6.170 1.00 77.69 183 ALA A C 1
ATOM 1338 O O . ALA A 1 183 ? -12.612 32.584 -5.887 1.00 77.69 183 ALA A O 1
ATOM 1339 N N . ARG A 1 184 ? -11.046 31.898 -7.334 1.00 79.06 184 ARG A N 1
ATOM 1340 C CA . ARG A 1 184 ? -11.411 32.881 -8.376 1.00 79.06 184 ARG A CA 1
ATOM 1341 C C . ARG A 1 184 ? -12.872 32.700 -8.792 1.00 79.06 184 ARG A C 1
ATOM 1343 O O . ARG A 1 184 ? -13.324 31.567 -8.912 1.00 79.06 184 ARG A O 1
ATOM 1350 N N . ARG A 1 185 ? -13.595 33.783 -9.122 1.00 74.69 185 ARG A N 1
ATOM 1351 C CA . ARG A 1 185 ? -15.057 33.771 -9.399 1.00 74.69 185 ARG A CA 1
ATOM 1352 C C . ARG A 1 185 ? -15.544 32.602 -10.271 1.00 74.69 185 ARG A C 1
ATOM 1354 O O . ARG A 1 185 ? -16.544 31.971 -9.941 1.00 74.69 185 ARG A O 1
ATOM 1361 N N . GLN A 1 186 ? -14.852 32.292 -11.369 1.00 69.81 186 GLN A N 1
ATOM 1362 C CA . GLN A 1 186 ? -15.242 31.208 -12.282 1.00 69.81 186 GLN A CA 1
ATOM 1363 C C . GLN A 1 186 ? -15.046 29.809 -11.670 1.00 69.81 186 GLN A C 1
ATOM 1365 O O . GLN A 1 186 ? -15.905 28.940 -11.833 1.00 69.81 186 GLN A O 1
ATOM 1370 N N . VAL A 1 187 ? -13.947 29.609 -10.938 1.00 70.38 187 VAL A N 1
ATOM 1371 C CA . VAL A 1 187 ? -13.650 28.373 -10.198 1.00 70.38 187 VAL A CA 1
ATOM 1372 C C . VAL A 1 187 ? -14.606 28.241 -9.016 1.00 70.38 187 VAL A C 1
ATOM 1374 O O . VAL A 1 187 ? -15.239 27.203 -8.870 1.00 70.38 187 VAL A O 1
ATOM 1377 N N . ALA A 1 188 ? -14.822 29.319 -8.260 1.00 70.88 188 ALA A N 1
ATOM 1378 C CA . ALA A 1 188 ? -15.790 29.389 -7.172 1.00 70.88 188 ALA A CA 1
ATOM 1379 C C . ALA A 1 188 ? -17.205 29.025 -7.642 1.00 70.88 188 ALA A C 1
ATOM 1381 O O . ALA A 1 188 ? -17.905 28.285 -6.960 1.00 70.88 188 ALA A O 1
ATOM 1382 N N . ARG A 1 189 ? -17.628 29.476 -8.834 1.00 69.44 189 ARG A N 1
ATOM 1383 C CA . ARG A 1 189 ? -18.929 29.096 -9.410 1.00 69.44 189 ARG A CA 1
ATOM 1384 C C . ARG A 1 189 ? -19.015 27.592 -9.678 1.00 69.44 189 ARG A C 1
ATOM 1386 O O . ARG A 1 189 ? -20.024 26.982 -9.345 1.00 69.44 189 ARG A O 1
ATOM 1393 N N . ARG A 1 190 ? -17.971 26.992 -10.263 1.00 72.44 190 ARG A N 1
ATOM 1394 C CA . ARG A 1 190 ? -17.917 25.539 -10.511 1.00 72.44 190 ARG A CA 1
ATOM 1395 C C . ARG A 1 190 ? -17.859 24.736 -9.207 1.00 72.44 190 ARG A C 1
ATOM 1397 O O . ARG A 1 190 ? -18.546 23.729 -9.099 1.00 72.44 190 ARG A O 1
ATOM 1404 N N . LEU A 1 191 ? -17.104 25.201 -8.211 1.00 67.06 191 LEU A N 1
ATOM 1405 C CA . LEU A 1 191 ? -17.028 24.582 -6.885 1.00 67.06 191 LEU A CA 1
ATOM 1406 C C . LEU A 1 191 ? -18.368 24.649 -6.146 1.00 67.06 191 LEU A C 1
ATOM 1408 O O . LEU A 1 191 ? -18.827 23.622 -5.655 1.00 67.06 191 LEU A O 1
ATOM 1412 N N . ARG A 1 192 ? -19.058 25.798 -6.166 1.00 68.44 192 ARG A N 1
ATOM 1413 C CA . ARG A 1 192 ? -20.417 25.928 -5.611 1.00 68.44 192 ARG A CA 1
ATOM 1414 C C . ARG A 1 192 ? -21.386 24.944 -6.255 1.00 68.44 192 ARG A C 1
ATOM 1416 O O . ARG A 1 192 ? -22.118 24.269 -5.544 1.00 68.44 192 ARG A O 1
ATOM 1423 N N . LEU A 1 193 ? -21.364 24.828 -7.584 1.00 63.97 193 LEU A N 1
ATOM 1424 C CA . LEU A 1 193 ? -22.218 23.882 -8.311 1.00 63.97 193 LEU A CA 1
ATOM 1425 C C . LEU A 1 193 ? -21.912 22.416 -7.959 1.00 63.97 193 LEU A C 1
ATOM 1427 O O . LEU A 1 193 ? -22.818 21.593 -7.970 1.00 63.97 193 LEU A O 1
ATOM 1431 N N . ALA A 1 194 ? -20.656 22.091 -7.646 1.00 62.47 194 ALA A N 1
ATOM 1432 C CA . ALA A 1 194 ? -20.215 20.721 -7.395 1.00 62.47 194 ALA A CA 1
ATOM 1433 C C . ALA A 1 194 ? -20.200 20.304 -5.910 1.00 62.47 194 ALA A C 1
ATOM 1435 O O . ALA A 1 194 ? -20.059 19.116 -5.625 1.00 62.47 194 ALA A O 1
ATOM 1436 N N . SER A 1 195 ? -20.236 21.243 -4.960 1.00 62.09 195 SER A N 1
ATOM 1437 C CA . SER A 1 195 ? -20.108 20.947 -3.518 1.00 62.09 195 SER A CA 1
ATOM 1438 C C . SER A 1 195 ? -20.886 21.873 -2.580 1.00 62.09 195 SER A C 1
ATOM 1440 O O . SER A 1 195 ? -20.767 21.718 -1.371 1.00 62.09 195 SER A O 1
ATOM 1442 N N . GLY A 1 196 ? -21.636 22.859 -3.082 1.00 59.53 196 GLY A N 1
ATOM 1443 C CA . GLY A 1 196 ? -22.349 23.843 -2.252 1.00 59.53 196 GLY A CA 1
ATOM 1444 C C . GLY A 1 196 ? -21.452 24.889 -1.571 1.00 59.53 196 GLY A C 1
ATOM 1445 O O . GLY A 1 196 ? -21.925 25.975 -1.253 1.00 59.53 196 GLY A O 1
ATOM 1446 N N . ASP A 1 197 ? -20.156 24.611 -1.422 1.00 59.84 197 ASP A N 1
ATOM 1447 C CA . ASP A 1 197 ? -19.166 25.509 -0.828 1.00 59.84 197 ASP A CA 1
ATOM 1448 C C . ASP A 1 197 ? -18.365 26.286 -1.893 1.00 59.84 197 ASP A C 1
ATOM 1450 O O . ASP A 1 197 ? -17.983 25.763 -2.945 1.00 59.84 197 ASP A O 1
ATOM 1454 N N . ALA A 1 198 ? -18.129 27.564 -1.608 1.00 58.12 198 ALA A N 1
ATOM 1455 C CA . ALA A 1 198 ? -17.357 28.504 -2.413 1.00 58.12 198 ALA A CA 1
ATOM 1456 C C . ALA A 1 198 ? -15.937 28.740 -1.882 1.00 58.12 198 ALA A C 1
ATOM 1458 O O . ALA A 1 198 ? -15.282 29.651 -2.392 1.00 58.12 198 ALA A O 1
ATOM 1459 N N . GLY A 1 199 ? -15.555 28.011 -0.825 1.00 69.94 199 GLY A N 1
ATOM 1460 C CA . GLY A 1 199 ? -14.403 28.249 0.039 1.00 69.94 199 GLY A CA 1
ATOM 1461 C C . GLY A 1 199 ? -13.035 28.293 -0.643 1.00 69.94 199 GLY A C 1
ATOM 1462 O O . GLY A 1 199 ? -12.897 28.331 -1.868 1.00 69.94 199 GLY A O 1
ATOM 1463 N N . ALA A 1 200 ? -11.994 28.340 0.184 1.00 82.75 200 ALA A N 1
ATOM 1464 C CA . ALA A 1 200 ? -10.622 28.398 -0.291 1.00 82.75 200 ALA A CA 1
ATOM 1465 C C . ALA A 1 200 ? -10.227 27.130 -1.072 1.00 82.75 200 ALA A C 1
ATOM 1467 O O . ALA A 1 200 ? -10.800 26.043 -0.930 1.00 82.75 200 ALA A O 1
ATOM 1468 N N . VAL A 1 201 ? -9.248 27.300 -1.954 1.00 89.38 201 VAL A N 1
ATOM 1469 C CA . VAL A 1 201 ? -8.659 26.232 -2.759 1.00 89.38 201 VAL A CA 1
ATOM 1470 C C . VAL A 1 201 ? -7.198 26.067 -2.393 1.00 89.38 201 VAL A C 1
ATOM 1472 O O . VAL A 1 201 ? -6.496 27.049 -2.166 1.00 89.38 201 VAL A O 1
ATOM 1475 N N . ALA A 1 202 ? -6.727 24.824 -2.388 1.00 92.06 202 ALA A N 1
ATOM 1476 C CA . ALA A 1 202 ? -5.305 24.549 -2.497 1.00 92.06 202 ALA A CA 1
ATOM 1477 C C . ALA A 1 202 ? -4.949 24.614 -3.987 1.00 92.06 202 ALA A C 1
ATOM 1479 O O . ALA A 1 202 ? -5.317 23.736 -4.769 1.00 92.06 202 ALA A O 1
ATOM 1480 N N . MET A 1 203 ? -4.302 25.697 -4.399 1.00 93.25 203 MET A N 1
ATOM 1481 C CA . MET A 1 203 ? -3.888 25.909 -5.777 1.00 93.25 203 MET A CA 1
ATOM 1482 C C . MET A 1 203 ? -2.526 25.257 -6.004 1.00 93.25 203 MET A C 1
ATOM 1484 O O . MET A 1 203 ? -1.522 25.760 -5.507 1.00 93.25 203 MET A O 1
ATOM 1488 N N . LEU A 1 204 ? -2.498 24.155 -6.757 1.00 93.12 204 LEU A N 1
ATOM 1489 C CA . LEU A 1 204 ? -1.269 23.527 -7.240 1.00 93.12 204 LEU A CA 1
ATOM 1490 C C . LEU A 1 204 ? -0.920 24.111 -8.612 1.00 93.12 204 LEU A C 1
ATOM 1492 O O . LEU A 1 204 ? -1.675 23.936 -9.566 1.00 93.12 204 LEU A O 1
ATOM 1496 N N . VAL A 1 205 ? 0.223 24.778 -8.734 1.00 91.69 205 VAL A N 1
ATOM 1497 C CA . VAL A 1 205 ? 0.709 25.329 -10.004 1.00 91.69 205 VAL A CA 1
ATOM 1498 C C . VAL A 1 205 ? 2.018 24.667 -10.378 1.00 91.69 205 VAL A C 1
ATOM 1500 O O . VAL A 1 205 ? 3.002 24.838 -9.676 1.00 91.69 205 VAL A O 1
ATOM 1503 N N . VAL A 1 206 ? 2.062 23.980 -11.514 1.00 88.31 206 VAL A N 1
ATOM 1504 C CA . VAL A 1 206 ? 3.314 23.506 -12.120 1.00 88.31 206 VAL A CA 1
ATOM 1505 C C . VAL A 1 206 ? 3.711 24.486 -13.209 1.00 88.31 206 VAL A C 1
ATOM 1507 O O . VAL A 1 206 ? 2.868 24.888 -14.011 1.00 88.31 206 VAL A O 1
ATOM 1510 N N . HIS A 1 207 ? 4.979 24.882 -13.261 1.00 87.31 207 HIS A N 1
ATOM 1511 C CA . HIS A 1 207 ? 5.438 25.903 -14.193 1.00 87.31 207 HIS A CA 1
ATOM 1512 C C . HIS A 1 207 ? 6.747 25.542 -14.895 1.00 87.31 207 HIS A C 1
ATOM 1514 O O . HIS A 1 207 ? 7.626 24.880 -14.342 1.00 87.31 207 HIS A O 1
ATOM 1520 N N . THR A 1 208 ? 6.893 25.981 -16.146 1.00 82.12 208 THR A N 1
ATOM 1521 C CA . THR A 1 208 ? 8.064 25.673 -16.981 1.00 82.12 208 THR A CA 1
ATOM 1522 C C . THR A 1 208 ? 9.213 26.665 -16.825 1.00 82.12 208 THR A C 1
ATOM 1524 O O . THR A 1 208 ? 10.321 26.357 -17.254 1.00 82.12 208 THR A O 1
ATOM 1527 N N . GLY A 1 209 ? 8.975 27.866 -16.297 1.00 80.88 209 GLY A N 1
ATOM 1528 C CA . GLY A 1 209 ? 9.888 28.982 -16.559 1.00 80.88 209 GLY A CA 1
ATOM 1529 C C . GLY A 1 209 ? 9.936 29.312 -18.060 1.00 80.88 209 GLY A C 1
ATOM 1530 O O . GLY A 1 209 ? 9.056 28.895 -18.823 1.00 80.88 209 GLY A O 1
ATOM 1531 N N . ARG A 1 210 ? 10.960 30.052 -18.502 1.00 84.31 210 ARG A N 1
ATOM 1532 C CA . ARG A 1 210 ? 11.058 30.524 -19.894 1.00 84.31 210 ARG A CA 1
ATOM 1533 C C . ARG A 1 210 ? 11.082 29.356 -20.886 1.00 84.31 210 ARG A C 1
ATOM 1535 O O . ARG A 1 210 ? 11.951 28.489 -20.806 1.00 84.31 210 ARG A O 1
ATOM 1542 N N . LEU A 1 211 ? 10.181 29.392 -21.866 1.00 84.75 211 LEU A N 1
ATOM 1543 C CA . LEU A 1 211 ? 10.025 28.388 -22.918 1.00 84.75 211 LEU A CA 1
ATOM 1544 C C . LEU A 1 211 ? 10.024 29.066 -24.292 1.00 84.75 211 LEU A C 1
ATOM 1546 O O . LEU A 1 211 ? 9.438 30.129 -24.461 1.00 84.75 211 LEU A O 1
ATOM 1550 N N . VAL A 1 212 ? 10.665 28.454 -25.286 1.00 86.06 212 VAL A N 1
ATOM 1551 C CA . VAL A 1 212 ? 10.624 28.930 -26.676 1.00 86.06 212 VAL A CA 1
ATOM 1552 C C . VAL A 1 212 ? 9.988 27.853 -27.545 1.00 86.06 212 VAL A C 1
ATOM 1554 O O . VAL A 1 212 ? 10.444 26.711 -27.539 1.00 86.06 212 VAL A O 1
ATOM 1557 N N . VAL A 1 213 ? 8.945 28.222 -28.287 1.00 86.75 213 VAL A N 1
ATOM 1558 C CA . VAL A 1 213 ? 8.262 27.362 -29.261 1.00 86.75 213 VAL A CA 1
ATOM 1559 C C . VAL A 1 213 ? 8.682 27.807 -30.656 1.00 86.75 213 VAL A C 1
ATOM 1561 O O . VAL A 1 213 ? 8.331 28.905 -31.083 1.00 86.75 213 VAL A O 1
ATOM 1564 N N . ALA A 1 214 ? 9.465 26.987 -31.355 1.00 86.56 214 ALA A N 1
ATOM 1565 C CA . ALA A 1 214 ? 9.911 27.301 -32.711 1.00 86.56 214 ALA A CA 1
ATOM 1566 C C . ALA A 1 214 ? 8.739 27.283 -33.709 1.00 86.56 214 ALA A C 1
ATOM 1568 O O . ALA A 1 214 ? 7.801 26.496 -33.561 1.00 86.56 214 ALA A O 1
ATOM 1569 N N . VAL A 1 215 ? 8.806 28.130 -34.740 1.00 83.94 215 VAL A N 1
ATOM 1570 C CA . VAL A 1 215 ? 7.827 28.115 -35.841 1.00 83.94 215 VAL A CA 1
ATOM 1571 C C . VAL A 1 215 ? 7.848 26.758 -36.548 1.00 83.94 215 VAL A C 1
ATOM 1573 O O . VAL A 1 215 ? 8.906 26.163 -36.751 1.00 83.94 215 VAL A O 1
ATOM 1576 N N . GLY A 1 216 ? 6.667 26.242 -36.890 1.00 82.62 216 GLY A N 1
ATOM 1577 C CA . GLY A 1 216 ? 6.504 24.929 -37.519 1.00 82.62 216 GLY A CA 1
ATOM 1578 C C . GLY A 1 216 ? 6.769 23.747 -36.583 1.00 82.62 216 GLY A C 1
ATOM 1579 O O . GLY A 1 216 ? 6.710 22.604 -37.025 1.00 82.62 216 GLY A O 1
ATOM 1580 N N . SER A 1 217 ? 7.042 24.002 -35.299 1.00 82.25 217 SER A N 1
ATOM 1581 C CA . SER A 1 217 ? 7.240 22.975 -34.277 1.00 82.25 217 SER A CA 1
ATOM 1582 C C . SER A 1 217 ? 6.124 23.007 -33.236 1.00 82.25 217 SER A C 1
ATOM 1584 O O . SER A 1 217 ? 5.507 24.043 -32.979 1.00 82.25 217 SER A O 1
ATOM 1586 N N . ALA A 1 218 ? 5.902 21.860 -32.597 1.00 86.12 218 ALA A N 1
ATOM 1587 C CA . ALA A 1 218 ? 5.012 21.723 -31.455 1.00 86.12 218 ALA A CA 1
ATOM 1588 C C . ALA A 1 218 ? 5.799 21.283 -30.214 1.00 86.12 218 ALA A C 1
ATOM 1590 O O . ALA A 1 218 ? 6.709 20.452 -30.288 1.00 86.12 218 ALA A O 1
ATOM 1591 N N . VAL A 1 219 ? 5.438 21.837 -29.060 1.00 85.50 219 VAL A N 1
ATOM 1592 C CA . VAL A 1 219 ? 5.934 21.421 -27.749 1.00 85.50 219 VAL A CA 1
ATOM 1593 C C . VAL A 1 219 ? 4.758 20.878 -26.959 1.00 85.50 219 VAL A C 1
ATOM 1595 O O . VAL A 1 219 ? 3.854 21.630 -26.613 1.00 85.50 219 VAL A O 1
ATOM 1598 N N . THR A 1 220 ? 4.782 19.586 -26.644 1.00 84.19 220 THR A N 1
ATOM 1599 C CA . THR A 1 220 ? 3.800 18.976 -25.745 1.00 84.19 220 THR A CA 1
ATOM 1600 C C . THR A 1 220 ? 4.359 18.923 -24.328 1.00 84.19 220 THR A C 1
ATOM 1602 O O . THR A 1 220 ? 5.463 18.422 -24.106 1.00 84.19 220 THR A O 1
ATOM 1605 N N . LEU A 1 221 ? 3.584 19.456 -23.385 1.00 81.69 221 LEU A N 1
ATOM 1606 C CA . LEU A 1 221 ? 3.776 19.403 -21.943 1.00 81.69 221 LEU A CA 1
ATOM 1607 C C . LEU A 1 221 ? 2.778 18.394 -21.369 1.00 81.69 221 LEU A C 1
ATOM 1609 O O . LEU A 1 221 ? 1.592 18.691 -21.213 1.00 81.69 221 LEU A O 1
ATOM 1613 N N . PRO A 1 222 ? 3.228 17.170 -21.136 1.00 80.19 222 PRO A N 1
ATOM 1614 C CA . PRO A 1 222 ? 2.379 16.108 -20.662 1.00 80.19 222 PRO A CA 1
ATOM 1615 C C . PRO A 1 222 ? 2.301 16.055 -19.131 1.00 80.19 222 PRO A C 1
ATOM 1617 O O . PRO A 1 222 ? 3.218 16.476 -18.427 1.00 80.19 222 PRO A O 1
ATOM 1620 N N . VAL A 1 223 ? 1.176 15.558 -18.623 1.00 81.06 223 VAL A N 1
ATOM 1621 C CA . VAL A 1 223 ? 0.812 15.591 -17.202 1.00 81.06 223 VAL A CA 1
ATOM 1622 C C . VAL A 1 223 ? 0.068 14.312 -16.853 1.00 81.06 223 VAL A C 1
ATOM 1624 O O . VAL A 1 223 ? -0.829 13.896 -17.588 1.00 81.06 223 VAL A O 1
ATOM 1627 N N . ARG A 1 224 ? 0.393 13.716 -15.705 1.00 85.25 224 ARG A N 1
ATOM 1628 C CA . ARG A 1 224 ? -0.377 12.614 -15.123 1.00 85.25 224 ARG A CA 1
ATOM 1629 C C . ARG A 1 224 ? -0.872 12.974 -13.745 1.00 85.25 224 ARG A C 1
ATOM 1631 O O . ARG A 1 224 ? -0.093 13.381 -12.885 1.00 85.25 224 ARG A O 1
ATOM 1638 N N . LEU A 1 225 ? -2.172 12.797 -13.567 1.00 90.62 225 LEU A N 1
ATOM 1639 C CA . LEU A 1 225 ? -2.861 12.968 -12.305 1.00 90.62 225 LEU A CA 1
ATOM 1640 C C . LEU A 1 225 ? -3.528 11.644 -11.953 1.00 90.62 225 LEU A C 1
ATOM 1642 O O . LEU A 1 225 ? -4.305 11.130 -12.750 1.00 90.62 225 LEU A O 1
ATOM 1646 N N . LEU A 1 226 ? -3.257 11.092 -10.778 1.00 92.62 226 LEU A N 1
ATOM 1647 C CA . LEU A 1 226 ? -3.995 9.944 -10.258 1.00 92.62 226 LEU A CA 1
ATOM 1648 C C . LEU A 1 226 ? -4.975 10.432 -9.197 1.00 92.62 226 LEU A C 1
ATOM 1650 O O . LEU A 1 226 ? -4.565 11.006 -8.188 1.00 92.62 226 LEU A O 1
ATOM 1654 N N . LEU A 1 227 ? -6.265 10.203 -9.422 1.00 93.94 227 LEU A N 1
ATOM 1655 C CA . LEU A 1 227 ? -7.292 10.438 -8.416 1.00 93.94 227 LEU A CA 1
ATOM 1656 C C . LEU A 1 227 ? -7.197 9.365 -7.329 1.00 93.94 227 LEU A C 1
ATOM 1658 O O . LEU A 1 227 ? -7.080 8.177 -7.618 1.00 93.94 227 LEU A O 1
ATOM 1662 N N . THR A 1 228 ? -7.256 9.799 -6.075 1.00 94.19 228 THR A N 1
ATOM 1663 C CA . THR A 1 228 ? -7.213 8.932 -4.891 1.00 94.19 228 THR A CA 1
ATOM 1664 C C . THR A 1 228 ? -8.436 9.201 -4.007 1.00 94.19 228 THR A C 1
ATOM 1666 O O . THR A 1 228 ? -8.940 10.327 -4.025 1.00 94.19 228 THR A O 1
ATOM 1669 N N . PRO A 1 229 ? -8.934 8.206 -3.256 1.00 94.00 229 PRO A N 1
ATOM 1670 C CA . PRO A 1 229 ? -8.495 6.809 -3.263 1.00 94.00 229 PRO A CA 1
ATOM 1671 C C . PRO A 1 229 ? -8.846 6.104 -4.585 1.00 94.00 229 PRO A C 1
ATOM 1673 O O . PRO A 1 229 ? -9.842 6.430 -5.226 1.00 94.00 229 PRO A O 1
ATOM 1676 N N . VAL A 1 230 ? -8.018 5.144 -5.007 1.00 92.75 230 VAL A N 1
ATOM 1677 C CA . VAL A 1 230 ? -8.214 4.416 -6.278 1.00 92.75 230 VAL A CA 1
ATOM 1678 C C . VAL A 1 230 ? -9.272 3.314 -6.167 1.00 92.75 230 VAL A C 1
ATOM 1680 O O . VAL A 1 230 ? -9.771 2.814 -7.173 1.00 92.75 230 VAL A O 1
ATOM 1683 N N . ARG A 1 231 ? -9.619 2.928 -4.935 1.00 87.50 231 ARG A N 1
ATOM 1684 C CA . ARG A 1 231 ? -10.668 1.963 -4.591 1.00 87.50 231 ARG A CA 1
ATOM 1685 C C . ARG A 1 231 ? -11.366 2.406 -3.306 1.00 87.50 231 ARG A C 1
ATOM 1687 O O . ARG A 1 231 ? -10.767 3.083 -2.482 1.00 87.50 231 ARG A O 1
ATOM 1694 N N . GLY A 1 232 ? -12.622 2.008 -3.110 1.00 71.75 232 GLY A N 1
ATOM 1695 C CA . GLY A 1 232 ? -13.277 2.119 -1.798 1.00 71.75 232 GLY A CA 1
ATOM 1696 C C . GLY A 1 232 ? -13.321 3.534 -1.203 1.00 71.75 232 GLY A C 1
ATOM 1697 O O . GLY A 1 232 ? -13.103 3.693 -0.004 1.00 71.75 232 GLY A O 1
ATOM 1698 N N . GLY A 1 233 ? -13.561 4.556 -2.032 1.00 68.94 233 GLY A N 1
ATOM 1699 C CA . GLY A 1 233 ? -13.789 5.917 -1.547 1.00 68.94 233 GLY A CA 1
ATOM 1700 C C . GLY A 1 233 ? -15.048 6.035 -0.684 1.00 68.94 233 GLY A C 1
ATOM 1701 O O . GLY A 1 233 ? -15.985 5.249 -0.823 1.00 68.94 233 GLY A O 1
ATOM 1702 N N . GLY A 1 234 ? -15.065 7.050 0.180 1.00 72.62 234 GLY A N 1
ATOM 1703 C CA . GLY A 1 234 ? -16.168 7.325 1.098 1.00 72.62 234 GLY A CA 1
ATOM 1704 C C . GLY A 1 234 ? -16.085 6.581 2.433 1.00 72.62 234 GLY A C 1
ATOM 1705 O O . GLY A 1 234 ? -15.284 5.671 2.644 1.00 72.62 234 GLY A O 1
ATOM 1706 N N . GLU A 1 235 ? -16.950 7.003 3.347 1.00 80.25 235 GLU A N 1
ATOM 1707 C CA . GLU A 1 235 ? -17.072 6.492 4.708 1.00 80.25 235 GLU A CA 1
ATOM 1708 C C . GLU A 1 235 ? -18.412 5.740 4.853 1.00 80.25 235 GLU A C 1
ATOM 1710 O O . GLU A 1 235 ? -19.421 6.199 4.309 1.00 80.25 235 GLU A O 1
ATOM 1715 N N . PRO A 1 236 ? -18.487 4.612 5.588 1.00 88.19 236 PRO A N 1
ATOM 1716 C CA . PRO A 1 236 ? -17.395 3.917 6.276 1.00 88.19 236 PRO A CA 1
ATOM 1717 C C . PRO A 1 236 ? -16.548 3.027 5.360 1.00 88.19 236 PRO A C 1
ATOM 1719 O O . PRO A 1 236 ? -17.076 2.388 4.448 1.00 88.19 236 PRO A O 1
ATOM 1722 N N . ARG A 1 237 ? -15.256 2.899 5.680 1.00 92.50 237 ARG A N 1
ATOM 1723 C CA . ARG A 1 237 ? -14.283 2.046 4.969 1.00 92.50 237 ARG A CA 1
ATOM 1724 C C . ARG A 1 237 ? -14.372 0.595 5.434 1.00 92.50 237 ARG A C 1
ATOM 1726 O O . ARG A 1 237 ? -15.152 0.292 6.332 1.00 92.50 237 ARG A O 1
ATOM 1733 N N . VAL A 1 238 ? -13.587 -0.302 4.840 1.00 93.00 238 VAL A N 1
ATOM 1734 C CA . VAL A 1 238 ? -13.461 -1.705 5.272 1.00 93.00 238 VAL A CA 1
ATOM 1735 C C . VAL A 1 238 ? -12.002 -1.973 5.627 1.00 93.00 238 VAL A C 1
ATOM 1737 O O . VAL A 1 238 ? -11.126 -1.724 4.802 1.00 93.00 238 VAL A O 1
ATOM 1740 N N . ALA A 1 239 ? -11.743 -2.454 6.842 1.00 94.69 239 ALA A N 1
ATOM 1741 C CA . ALA A 1 239 ? -10.425 -2.961 7.225 1.00 94.69 239 ALA A CA 1
ATOM 1742 C C . ALA A 1 239 ? -10.310 -4.454 6.883 1.00 94.69 239 ALA A C 1
ATOM 1744 O O . ALA A 1 239 ? -11.314 -5.169 6.899 1.00 94.69 239 ALA A O 1
ATOM 1745 N N . ASP A 1 240 ? -9.094 -4.929 6.612 1.00 94.44 240 ASP A N 1
ATOM 1746 C CA . ASP A 1 240 ? -8.818 -6.347 6.371 1.00 94.44 240 ASP A CA 1
ATOM 1747 C C . ASP A 1 240 ? -7.987 -6.941 7.514 1.00 94.44 240 ASP A C 1
ATOM 1749 O O . ASP A 1 240 ? -6.773 -6.763 7.594 1.00 94.44 240 ASP A O 1
ATOM 1753 N N . PHE A 1 241 ? -8.665 -7.675 8.394 1.00 95.88 241 PHE A N 1
ATOM 1754 C CA . PHE A 1 241 ? -8.052 -8.476 9.455 1.00 95.88 241 PHE A CA 1
ATOM 1755 C C . PHE A 1 241 ? -8.187 -9.987 9.190 1.00 95.88 241 PHE A C 1
ATOM 1757 O O . PHE A 1 241 ? -7.807 -10.822 10.023 1.00 95.88 241 PHE A O 1
ATOM 1764 N N . ALA A 1 242 ? -8.755 -10.352 8.036 1.00 94.38 242 ALA A N 1
ATOM 1765 C CA . ALA A 1 242 ? -9.001 -11.724 7.627 1.00 94.38 242 ALA A CA 1
ATOM 1766 C C . ALA A 1 242 ? -7.792 -12.310 6.892 1.00 94.38 242 ALA A C 1
ATOM 1768 O O . ALA A 1 242 ? -7.512 -13.501 7.055 1.00 94.38 242 ALA A O 1
ATOM 1769 N N . THR A 1 243 ? -7.080 -11.488 6.120 1.00 94.94 243 THR A N 1
ATOM 1770 C CA . THR A 1 243 ? -5.884 -11.891 5.375 1.00 94.94 243 THR A CA 1
ATOM 1771 C C . THR A 1 243 ? -4.669 -11.962 6.299 1.00 94.94 243 THR A C 1
ATOM 1773 O O . THR A 1 243 ? -4.095 -10.953 6.713 1.00 94.94 243 THR A O 1
ATOM 1776 N N . ARG A 1 244 ? -4.261 -13.188 6.641 1.00 94.00 244 ARG A N 1
ATOM 1777 C CA . ARG A 1 244 ? -3.190 -13.467 7.609 1.00 94.00 244 ARG A CA 1
ATOM 1778 C C . ARG A 1 244 ? -1.971 -14.035 6.914 1.00 94.00 244 ARG A C 1
ATOM 1780 O O . ARG A 1 244 ? -1.986 -15.191 6.498 1.00 94.00 244 ARG A O 1
ATOM 1787 N N . TYR A 1 245 ? -0.926 -13.225 6.805 1.00 93.19 245 TYR A N 1
ATOM 1788 C CA . TYR A 1 245 ? 0.307 -13.644 6.152 1.00 93.19 245 TYR A CA 1
ATOM 1789 C C . TYR A 1 245 ? 1.255 -14.358 7.113 1.00 93.19 245 TYR A C 1
ATOM 1791 O O . TYR A 1 245 ? 1.520 -13.889 8.225 1.00 93.19 245 TYR A O 1
ATOM 1799 N N . PHE A 1 246 ? 1.791 -15.470 6.625 1.00 92.94 246 PHE A N 1
ATOM 1800 C CA . PHE A 1 246 ? 2.890 -16.217 7.208 1.00 92.94 246 PHE A CA 1
ATOM 1801 C C . PHE A 1 246 ? 4.077 -16.126 6.252 1.00 92.94 246 PHE A C 1
ATOM 1803 O O . PHE A 1 246 ? 4.164 -16.871 5.277 1.00 92.94 246 PHE A O 1
ATOM 1810 N N . HIS A 1 247 ? 4.943 -15.148 6.487 1.00 90.56 247 HIS A N 1
ATOM 1811 C CA . HIS A 1 247 ? 6.047 -14.821 5.598 1.00 90.56 247 HIS A CA 1
ATOM 1812 C C . HIS A 1 247 ? 7.313 -15.515 6.091 1.00 90.56 247 HIS A C 1
ATOM 1814 O O . HIS A 1 247 ? 7.676 -15.331 7.247 1.00 90.56 247 HIS A O 1
ATOM 1820 N N . MET A 1 248 ? 7.975 -16.316 5.245 1.00 85.81 248 MET A N 1
ATOM 1821 C CA . MET A 1 248 ? 9.171 -17.070 5.642 1.00 85.81 248 MET A CA 1
ATOM 1822 C C . MET A 1 248 ? 10.301 -17.027 4.614 1.00 85.81 248 MET A C 1
ATOM 1824 O O . MET A 1 248 ? 10.131 -17.451 3.470 1.00 85.81 248 MET A O 1
ATOM 1828 N N . GLN A 1 249 ? 11.488 -16.610 5.074 1.00 81.31 249 GLN A N 1
ATOM 1829 C CA . GLN A 1 249 ? 12.675 -16.467 4.229 1.00 81.31 249 GLN A CA 1
ATOM 1830 C C . GLN A 1 249 ? 13.449 -17.764 3.984 1.00 81.31 249 GLN A C 1
ATOM 1832 O O . GLN A 1 249 ? 14.006 -17.941 2.914 1.00 81.31 249 GLN A O 1
ATOM 1837 N N . ARG A 1 250 ? 13.497 -18.688 4.950 1.00 82.00 250 ARG A N 1
ATOM 1838 C CA . ARG A 1 250 ? 14.411 -19.846 4.884 1.00 82.00 250 ARG A CA 1
ATOM 1839 C C . ARG A 1 250 ? 13.695 -21.170 4.678 1.00 82.00 250 ARG A C 1
ATOM 1841 O O . ARG A 1 250 ? 13.765 -21.786 3.619 1.00 82.00 250 ARG A O 1
ATOM 1848 N N . HIS A 1 251 ? 13.012 -21.618 5.719 1.00 84.81 251 HIS A N 1
ATOM 1849 C CA . HIS A 1 251 ? 12.358 -22.911 5.742 1.00 84.81 251 HIS A CA 1
ATOM 1850 C C . HIS A 1 251 ? 10.995 -22.769 6.397 1.00 84.81 251 HIS A C 1
ATOM 1852 O O . HIS A 1 251 ? 10.854 -22.121 7.434 1.00 84.81 251 HIS A O 1
ATOM 1858 N N . THR A 1 252 ? 9.997 -23.405 5.795 1.00 86.00 252 THR A N 1
ATOM 1859 C CA . THR A 1 252 ? 8.680 -23.540 6.397 1.00 86.00 252 THR A CA 1
ATOM 1860 C C . THR A 1 252 ? 8.005 -24.816 5.938 1.00 86.00 252 THR A C 1
ATOM 1862 O O . THR A 1 252 ? 8.040 -25.170 4.762 1.00 86.00 252 THR A O 1
ATOM 1865 N N . THR A 1 253 ? 7.329 -25.469 6.875 1.00 92.75 253 THR A N 1
ATOM 1866 C CA . THR A 1 253 ? 6.371 -26.541 6.595 1.00 92.75 253 THR A CA 1
ATOM 1867 C C . THR A 1 253 ? 4.946 -25.986 6.550 1.00 92.75 253 THR A C 1
ATOM 1869 O O . THR A 1 253 ? 4.645 -24.978 7.199 1.00 92.75 253 THR A O 1
ATOM 1872 N N . VAL A 1 254 ? 4.041 -26.668 5.841 1.00 96.06 254 VAL A N 1
ATOM 1873 C CA . VAL A 1 254 ? 2.609 -26.323 5.844 1.00 96.06 254 VAL A CA 1
ATOM 1874 C C . VAL A 1 254 ? 2.042 -26.401 7.261 1.00 96.06 254 VAL A C 1
ATOM 1876 O O . VAL A 1 254 ? 1.338 -25.487 7.685 1.00 96.06 254 VAL A O 1
ATOM 1879 N N . GLN A 1 255 ? 2.418 -27.434 8.026 1.00 94.75 255 GLN A N 1
ATOM 1880 C CA . GLN A 1 255 ? 2.012 -27.629 9.423 1.00 94.75 255 GLN A CA 1
ATOM 1881 C C . GLN A 1 255 ? 2.310 -26.395 10.293 1.00 94.75 255 GLN A C 1
ATOM 1883 O O . GLN A 1 255 ? 1.444 -25.943 11.044 1.00 94.75 255 GLN A O 1
ATOM 1888 N N . GLN A 1 256 ? 3.517 -25.826 10.187 1.00 91.81 256 GLN A N 1
ATOM 1889 C CA . GLN A 1 256 ? 3.899 -24.623 10.937 1.00 91.81 256 GLN A CA 1
ATOM 1890 C C . GLN A 1 256 ? 3.042 -23.416 10.549 1.00 91.81 256 GLN A C 1
ATOM 1892 O O . GLN A 1 256 ? 2.598 -22.667 11.422 1.00 91.81 256 GLN A O 1
ATOM 1897 N N . ALA A 1 257 ? 2.778 -23.240 9.253 1.00 92.88 257 ALA A N 1
ATOM 1898 C CA . ALA A 1 257 ? 1.964 -22.138 8.768 1.00 92.88 257 ALA A CA 1
ATOM 1899 C C . ALA A 1 257 ? 0.510 -22.250 9.249 1.00 92.88 257 ALA A C 1
ATOM 1901 O O . ALA A 1 257 ? -0.023 -21.290 9.807 1.00 92.88 257 ALA A O 1
ATOM 1902 N N . VAL A 1 258 ? -0.136 -23.412 9.106 1.00 94.69 258 VAL A N 1
ATOM 1903 C CA . VAL A 1 258 ? -1.545 -23.596 9.513 1.00 94.69 258 VAL A CA 1
ATOM 1904 C C . VAL A 1 258 ? -1.739 -23.606 11.027 1.00 94.69 258 VAL A C 1
ATOM 1906 O O . VAL A 1 258 ? -2.801 -23.221 11.509 1.00 94.69 258 VAL A O 1
ATOM 1909 N N . ALA A 1 259 ? -0.707 -23.958 11.797 1.00 92.25 259 ALA A N 1
ATOM 1910 C CA . ALA A 1 259 ? -0.717 -23.788 13.249 1.00 92.25 259 ALA A CA 1
ATOM 1911 C C . ALA A 1 259 ? -0.699 -22.306 13.668 1.00 92.25 259 ALA A C 1
ATOM 1913 O O . ALA A 1 259 ? -1.072 -21.973 14.791 1.00 92.25 259 ALA A O 1
ATOM 1914 N N . SER A 1 260 ? -0.263 -21.403 12.782 1.00 88.81 260 SER A N 1
ATOM 1915 C CA . SER A 1 260 ? -0.114 -19.983 13.099 1.00 88.81 260 SER A CA 1
ATOM 1916 C C . SER A 1 260 ? -1.413 -19.179 12.988 1.00 88.81 260 SER A C 1
ATOM 1918 O O . SER A 1 260 ? -1.592 -18.205 13.722 1.00 88.81 260 SER A O 1
ATOM 1920 N N . ALA A 1 261 ? -2.304 -19.569 12.074 1.00 90.62 261 ALA A N 1
ATOM 1921 C CA . ALA A 1 261 ? -3.582 -18.924 11.816 1.00 90.62 261 ALA A CA 1
ATOM 1922 C C . ALA A 1 261 ? -4.503 -19.853 11.009 1.00 90.62 261 ALA A C 1
ATOM 1924 O O . ALA A 1 261 ? -4.013 -20.650 10.209 1.00 90.62 261 ALA A O 1
ATOM 1925 N N . PRO A 1 262 ? -5.837 -19.723 11.136 1.00 88.94 262 PRO A N 1
ATOM 1926 C CA . PRO A 1 262 ? -6.756 -20.385 10.224 1.00 88.94 262 PRO A CA 1
ATOM 1927 C C . PRO A 1 262 ? -6.564 -19.832 8.810 1.00 88.94 262 PRO A C 1
ATOM 1929 O O . PRO A 1 262 ? -6.591 -18.616 8.617 1.00 88.94 262 PRO A O 1
ATOM 1932 N N . LYS A 1 263 ? -6.444 -20.728 7.824 1.00 93.19 263 LYS A N 1
ATOM 1933 C CA . LYS A 1 263 ? -6.399 -20.375 6.397 1.00 93.19 263 LYS A CA 1
ATOM 1934 C C . LYS A 1 263 ? -5.313 -19.327 6.044 1.00 93.19 263 LYS A C 1
ATOM 1936 O O . LYS A 1 263 ? -5.640 -18.305 5.440 1.00 93.19 263 LYS A O 1
ATOM 1941 N N . PRO A 1 264 ? -4.040 -19.542 6.422 1.00 95.56 264 PRO A N 1
ATOM 1942 C CA . PRO A 1 264 ? -2.993 -18.540 6.255 1.00 95.56 264 PRO A CA 1
ATOM 1943 C C . PRO A 1 264 ? -2.611 -18.353 4.781 1.00 95.56 264 PRO A C 1
ATOM 1945 O O . PRO A 1 264 ? -2.746 -19.265 3.963 1.00 95.56 264 PRO A O 1
ATOM 1948 N N . TRP A 1 265 ? -2.066 -17.178 4.479 1.00 96.88 265 TRP A N 1
ATOM 1949 C CA . TRP A 1 265 ? -1.374 -16.869 3.232 1.00 96.88 265 TRP A CA 1
ATOM 1950 C C . TRP A 1 265 ? 0.130 -17.028 3.448 1.00 96.88 265 TRP A C 1
ATOM 1952 O O . TRP A 1 265 ? 0.774 -16.185 4.071 1.00 96.88 265 TRP A O 1
ATOM 1962 N N . ILE A 1 266 ? 0.684 -18.133 2.968 1.00 96.75 266 ILE A N 1
ATOM 1963 C CA . ILE A 1 266 ? 2.103 -18.461 3.065 1.00 96.75 266 ILE A CA 1
ATOM 1964 C C . ILE A 1 266 ? 2.850 -17.663 2.003 1.00 96.75 266 ILE A C 1
ATOM 1966 O O . ILE A 1 266 ? 2.536 -17.782 0.822 1.00 96.75 266 ILE A O 1
ATOM 1970 N N . VAL A 1 267 ? 3.840 -16.871 2.406 1.00 95.31 267 VAL A N 1
ATOM 1971 C CA . VAL A 1 267 ? 4.720 -16.147 1.480 1.00 95.31 267 VAL A CA 1
ATOM 1972 C C . VAL A 1 267 ? 6.089 -16.815 1.488 1.00 95.31 267 VAL A C 1
ATOM 1974 O O . VAL A 1 267 ? 6.754 -16.859 2.527 1.00 95.31 267 VAL A O 1
ATOM 1977 N N . LEU A 1 268 ? 6.485 -17.353 0.334 1.00 95.06 268 LEU A N 1
ATOM 1978 C CA . LEU A 1 268 ? 7.797 -17.951 0.098 1.00 95.06 268 LEU A CA 1
ATOM 1979 C C . LEU A 1 268 ? 8.723 -16.894 -0.516 1.00 95.06 268 LEU A C 1
ATOM 1981 O O . LEU A 1 268 ? 8.640 -16.595 -1.711 1.00 95.06 268 LEU A O 1
ATOM 1985 N N . HIS A 1 269 ? 9.578 -16.316 0.322 1.00 92.44 269 HIS A N 1
ATOM 1986 C CA . HIS A 1 269 ? 10.581 -15.331 -0.087 1.00 92.44 269 HIS A CA 1
ATOM 1987 C C . HIS A 1 269 ? 11.708 -15.980 -0.915 1.00 92.44 269 HIS A C 1
ATOM 1989 O O . HIS A 1 269 ? 11.870 -17.202 -0.856 1.00 92.44 269 HIS A O 1
ATOM 1995 N N . GLN A 1 270 ? 12.509 -15.187 -1.633 1.00 90.19 270 GLN A N 1
ATOM 1996 C CA . GLN A 1 270 ? 13.789 -15.650 -2.180 1.00 90.19 270 GLN A CA 1
ATOM 1997 C C . GLN A 1 270 ? 14.738 -16.078 -1.049 1.00 90.19 270 GLN A C 1
ATOM 1999 O O . GLN A 1 270 ? 14.664 -15.556 0.069 1.00 90.19 270 GLN A O 1
ATOM 2004 N N . GLY A 1 271 ? 15.598 -17.058 -1.322 1.00 89.69 271 GLY A N 1
ATOM 2005 C CA . GLY A 1 271 ? 16.441 -17.722 -0.321 1.00 89.69 271 GLY A CA 1
ATOM 2006 C C . GLY A 1 271 ? 15.750 -18.863 0.432 1.00 89.69 271 GLY A C 1
ATOM 2007 O O . GLY A 1 271 ? 16.393 -19.552 1.233 1.00 89.69 271 GLY A O 1
ATOM 2008 N N . ASN A 1 272 ? 14.460 -19.097 0.169 1.00 91.88 272 ASN A N 1
ATOM 2009 C CA . ASN A 1 272 ? 13.723 -20.223 0.730 1.00 91.88 272 ASN A CA 1
ATOM 2010 C C . ASN A 1 272 ? 14.041 -21.499 -0.053 1.00 91.88 272 ASN A C 1
ATOM 2012 O O . ASN A 1 272 ? 14.108 -21.459 -1.272 1.00 91.88 272 ASN A O 1
ATOM 2016 N N . GLN A 1 273 ? 14.133 -22.663 0.591 1.00 90.44 273 GLN A N 1
ATOM 2017 C CA . GLN A 1 273 ? 14.413 -23.929 -0.115 1.00 90.44 273 GLN A CA 1
ATOM 2018 C C . GLN A 1 273 ? 13.441 -24.237 -1.283 1.00 90.44 273 GLN A C 1
ATOM 2020 O O . GLN A 1 273 ? 13.798 -24.943 -2.220 1.00 90.44 273 GLN A O 1
ATOM 2025 N N . LEU A 1 274 ? 12.199 -23.738 -1.215 1.00 93.94 274 LEU A N 1
ATOM 2026 C CA . LEU A 1 274 ? 11.177 -23.920 -2.252 1.00 93.94 274 LEU A CA 1
ATOM 2027 C C . LEU A 1 274 ? 11.190 -22.809 -3.309 1.00 93.94 274 LEU A C 1
ATOM 2029 O O . LEU A 1 274 ? 10.676 -23.024 -4.403 1.00 93.94 274 LEU A O 1
ATOM 2033 N N . ASN A 1 275 ? 11.761 -21.648 -2.990 1.00 95.12 275 ASN A N 1
ATOM 2034 C CA . ASN A 1 275 ? 11.927 -20.503 -3.884 1.00 95.12 275 ASN A CA 1
ATOM 2035 C C . ASN A 1 275 ? 13.318 -19.871 -3.654 1.00 95.12 275 ASN A C 1
ATOM 2037 O O . ASN A 1 275 ? 13.405 -18.793 -3.072 1.00 95.12 275 ASN A O 1
ATOM 2041 N N . PRO A 1 276 ? 14.421 -20.570 -3.984 1.00 93.62 276 PRO A N 1
ATOM 2042 C CA . PRO A 1 276 ? 15.741 -20.159 -3.501 1.00 93.62 276 PRO A CA 1
ATOM 2043 C C . PRO A 1 276 ? 16.318 -18.982 -4.285 1.00 93.62 276 PRO A C 1
ATOM 2045 O O . PRO A 1 276 ? 16.966 -18.124 -3.694 1.00 93.62 276 PRO A O 1
ATOM 2048 N N . TYR A 1 277 ? 16.046 -18.917 -5.586 1.00 94.81 277 TYR A N 1
ATOM 2049 C CA . TYR A 1 277 ? 16.707 -17.997 -6.505 1.00 94.81 277 TYR A CA 1
ATOM 2050 C C . TYR A 1 277 ? 15.958 -16.667 -6.646 1.00 94.81 277 TYR A C 1
ATOM 2052 O O . TYR A 1 277 ? 14.728 -16.635 -6.756 1.00 94.81 277 TYR A O 1
ATOM 2060 N N . ILE A 1 278 ? 16.706 -15.564 -6.691 1.00 92.62 278 ILE A N 1
ATOM 2061 C CA . ILE A 1 278 ? 16.194 -14.200 -6.843 1.00 92.62 278 ILE A CA 1
ATOM 2062 C C . ILE A 1 278 ? 15.399 -14.104 -8.150 1.00 92.62 278 ILE A C 1
ATOM 2064 O O . ILE A 1 278 ? 15.948 -14.220 -9.248 1.00 92.62 278 ILE A O 1
ATOM 2068 N N . ASN A 1 279 ? 14.087 -13.882 -8.023 1.00 93.06 279 ASN A N 1
ATOM 2069 C CA . ASN A 1 279 ? 13.150 -13.745 -9.141 1.00 93.06 279 ASN A CA 1
ATOM 2070 C C . ASN A 1 279 ? 13.155 -14.921 -10.137 1.00 93.06 279 ASN A C 1
ATOM 2072 O O . ASN A 1 279 ? 12.873 -14.725 -11.320 1.00 93.06 279 ASN A O 1
ATOM 2076 N N . TYR A 1 280 ? 13.458 -16.145 -9.687 1.00 95.69 280 TYR A N 1
ATOM 2077 C CA . TYR A 1 280 ? 13.509 -17.307 -10.580 1.00 95.69 280 TYR A CA 1
ATOM 2078 C C . TYR A 1 280 ? 12.935 -18.599 -9.955 1.00 95.69 280 TYR A C 1
ATOM 2080 O O . TYR A 1 280 ? 13.671 -19.538 -9.639 1.00 95.69 280 TYR A O 1
ATOM 2088 N N . PRO A 1 281 ? 11.598 -18.703 -9.813 1.00 95.56 281 PRO A N 1
ATOM 2089 C CA . PRO A 1 281 ? 10.915 -19.824 -9.146 1.00 95.56 281 PRO A CA 1
ATOM 2090 C C . PRO A 1 281 ? 10.789 -21.109 -9.998 1.00 95.56 281 PRO A C 1
ATOM 2092 O O . PRO A 1 281 ? 9.919 -21.943 -9.745 1.00 95.56 281 PRO A O 1
ATOM 2095 N N . PHE A 1 282 ? 11.610 -21.285 -11.039 1.00 97.06 282 PHE A N 1
ATOM 2096 C CA . PHE A 1 282 ? 11.419 -22.338 -12.051 1.00 97.06 282 PHE A CA 1
ATOM 2097 C C . PHE A 1 282 ? 12.338 -23.557 -11.884 1.00 97.06 282 PHE A C 1
ATOM 2099 O O . PHE A 1 282 ? 12.152 -24.560 -12.570 1.00 97.06 282 PHE A O 1
ATOM 2106 N N . LEU A 1 283 ? 13.297 -23.510 -10.954 1.00 95.19 283 LEU A N 1
ATOM 2107 C CA . LEU A 1 283 ? 14.254 -24.605 -10.730 1.00 95.19 283 LEU A CA 1
ATOM 2108 C C . LEU A 1 283 ? 13.793 -25.637 -9.687 1.00 95.19 283 LEU A C 1
ATOM 2110 O O . LEU A 1 283 ? 14.363 -26.720 -9.599 1.00 95.19 283 LEU A O 1
ATOM 2114 N N . THR A 1 284 ? 12.742 -25.338 -8.921 1.00 94.19 284 THR A N 1
ATOM 2115 C CA . THR A 1 284 ? 12.236 -26.171 -7.808 1.00 94.19 284 THR A CA 1
ATOM 2116 C C . THR A 1 284 ? 10.774 -26.597 -7.995 1.00 94.19 284 THR A C 1
ATOM 2118 O O . THR A 1 284 ? 10.096 -26.974 -7.036 1.00 94.19 284 THR A O 1
ATOM 2121 N N . VAL A 1 285 ? 10.273 -26.556 -9.235 1.00 96.31 285 VAL A N 1
ATOM 2122 C CA . VAL A 1 285 ? 8.843 -26.668 -9.585 1.00 96.31 285 VAL A CA 1
ATOM 2123 C C . VAL A 1 285 ? 8.149 -27.878 -8.964 1.00 96.31 285 VAL A C 1
ATOM 2125 O O . VAL A 1 285 ? 7.044 -27.733 -8.448 1.00 96.31 285 VAL A O 1
ATOM 2128 N N . ASP A 1 286 ? 8.752 -29.068 -8.994 1.00 97.25 286 ASP A N 1
ATOM 2129 C CA . ASP A 1 286 ? 8.081 -30.277 -8.496 1.00 97.25 286 ASP A CA 1
ATOM 2130 C C . ASP A 1 286 ? 7.893 -30.252 -6.975 1.00 97.25 286 ASP A C 1
ATOM 2132 O O . ASP A 1 286 ? 6.815 -30.585 -6.471 1.00 97.25 286 ASP A O 1
ATOM 2136 N N . ALA A 1 287 ? 8.912 -29.798 -6.240 1.00 96.50 287 ALA A N 1
ATOM 2137 C CA . ALA A 1 287 ? 8.826 -29.610 -4.796 1.00 96.50 287 ALA A CA 1
ATOM 2138 C C . ALA A 1 287 ? 7.820 -28.506 -4.447 1.00 96.50 287 ALA A C 1
ATOM 2140 O O . ALA A 1 287 ? 6.992 -28.680 -3.549 1.00 96.50 287 ALA A O 1
ATOM 2141 N N . LEU A 1 288 ? 7.846 -27.404 -5.200 1.00 97.38 288 LEU A N 1
ATOM 2142 C CA . LEU A 1 288 ? 6.929 -26.290 -5.015 1.00 97.38 288 LEU A CA 1
ATOM 2143 C C . LEU A 1 288 ? 5.473 -26.704 -5.276 1.00 97.38 288 LEU A C 1
ATOM 2145 O O . LEU A 1 288 ? 4.614 -26.449 -4.439 1.00 97.38 288 LEU A O 1
ATOM 2149 N N . ARG A 1 289 ? 5.193 -27.419 -6.372 1.00 98.44 289 ARG A N 1
ATOM 2150 C CA . ARG A 1 289 ? 3.853 -27.939 -6.700 1.00 98.44 289 ARG A CA 1
ATOM 2151 C C . ARG A 1 289 ? 3.327 -28.856 -5.601 1.00 98.44 289 ARG A C 1
ATOM 2153 O O . ARG A 1 289 ? 2.171 -28.736 -5.201 1.00 98.44 289 ARG A O 1
ATOM 2160 N N . LYS A 1 290 ? 4.170 -29.757 -5.086 1.00 98.38 290 LYS A N 1
ATOM 2161 C CA . LYS A 1 290 ? 3.798 -30.639 -3.972 1.00 98.38 290 LYS A CA 1
ATOM 2162 C C . LYS A 1 290 ? 3.443 -29.835 -2.719 1.00 98.38 290 LYS A C 1
ATOM 2164 O O . LYS A 1 290 ? 2.435 -30.128 -2.083 1.00 98.38 290 LYS A O 1
ATOM 2169 N N . TYR A 1 291 ? 4.242 -28.821 -2.393 1.00 98.31 291 TYR A N 1
ATOM 2170 C CA . TYR A 1 291 ? 3.995 -27.951 -1.246 1.00 98.31 291 TYR A CA 1
ATOM 2171 C C . TYR A 1 291 ? 2.693 -27.154 -1.386 1.00 98.31 291 TYR A C 1
ATOM 2173 O O . TYR A 1 291 ? 1.921 -27.075 -0.435 1.00 98.31 291 TYR A O 1
ATOM 2181 N N . VAL A 1 292 ? 2.418 -26.595 -2.570 1.00 98.50 292 VAL A N 1
ATOM 2182 C CA . VAL A 1 292 ? 1.171 -25.862 -2.843 1.00 98.50 292 VAL A CA 1
ATOM 2183 C C . VAL A 1 292 ? -0.043 -26.779 -2.693 1.00 98.50 292 VAL A C 1
ATOM 2185 O O . VAL A 1 292 ? -0.983 -26.423 -1.987 1.00 98.50 292 VAL A O 1
ATO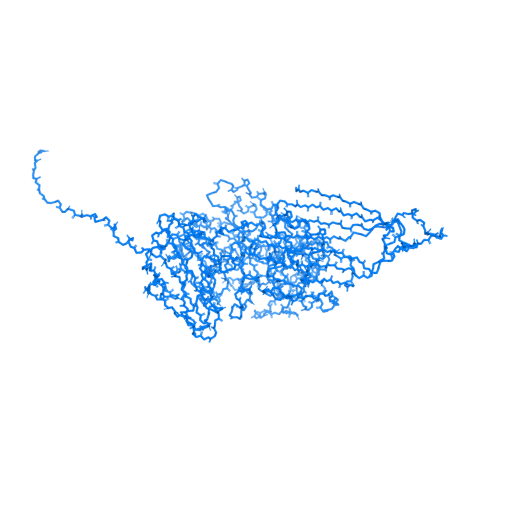M 2188 N N . ALA A 1 293 ? 0.007 -27.995 -3.244 1.00 98.62 293 ALA A N 1
ATOM 2189 C CA . ALA A 1 293 ? -1.074 -28.967 -3.091 1.00 98.62 293 ALA A CA 1
ATOM 2190 C C . ALA A 1 293 ? -1.319 -29.355 -1.618 1.00 98.62 293 ALA A C 1
ATOM 2192 O O . ALA A 1 293 ? -2.467 -29.449 -1.180 1.00 98.62 293 ALA A O 1
ATOM 2193 N N . GLU A 1 294 ? -0.253 -29.546 -0.832 1.00 98.56 294 GLU A N 1
ATOM 2194 C CA . GLU A 1 294 ? -0.351 -29.792 0.613 1.00 98.56 294 GLU A CA 1
ATOM 2195 C C . GLU A 1 294 ? -0.962 -28.588 1.351 1.00 98.56 294 GLU A C 1
ATOM 2197 O O . GLU A 1 294 ? -1.852 -28.754 2.189 1.00 98.56 294 GLU A O 1
ATOM 2202 N N . ALA A 1 295 ? -0.537 -27.369 1.006 1.00 98.31 295 ALA A N 1
ATOM 2203 C CA . ALA A 1 295 ? -1.066 -26.136 1.575 1.00 98.31 295 ALA A CA 1
ATOM 2204 C C . ALA A 1 295 ? -2.566 -25.985 1.292 1.00 98.31 295 ALA A C 1
ATOM 2206 O O . ALA A 1 295 ? -3.339 -25.740 2.220 1.00 98.31 295 ALA A O 1
ATOM 2207 N N . HIS A 1 296 ? -2.997 -26.207 0.049 1.00 98.31 296 HIS A N 1
ATOM 2208 C CA . HIS A 1 296 ? -4.407 -26.164 -0.343 1.00 98.31 296 HIS A CA 1
ATOM 2209 C C . HIS A 1 296 ? -5.246 -27.215 0.379 1.00 98.31 296 HIS A C 1
ATOM 2211 O O . HIS A 1 296 ? -6.326 -26.891 0.877 1.00 98.31 296 HIS A O 1
ATOM 2217 N N . ALA A 1 297 ? -4.739 -28.446 0.509 1.00 98.06 297 ALA A N 1
ATOM 2218 C CA . ALA A 1 297 ? -5.408 -29.509 1.259 1.00 98.06 297 ALA A CA 1
ATOM 2219 C C . ALA A 1 297 ? -5.595 -29.143 2.745 1.00 98.06 297 ALA A C 1
ATOM 2221 O O . ALA A 1 297 ? -6.604 -29.502 3.352 1.00 98.06 297 ALA A O 1
ATOM 2222 N N . ALA A 1 298 ? -4.664 -28.372 3.315 1.00 97.44 298 ALA A N 1
ATOM 2223 C CA . ALA A 1 298 ? -4.756 -27.826 4.668 1.00 97.44 298 ALA A CA 1
ATOM 2224 C C . ALA A 1 298 ? -5.518 -26.481 4.748 1.00 97.44 298 ALA A C 1
ATOM 2226 O O . ALA A 1 298 ? -5.641 -25.885 5.821 1.00 97.44 298 ALA A O 1
ATOM 2227 N N . GLY A 1 299 ? -6.048 -25.989 3.624 1.00 96.38 299 GLY A N 1
ATOM 2228 C CA . GLY A 1 299 ? -6.807 -24.746 3.529 1.00 96.38 299 GLY A CA 1
ATOM 2229 C C . GLY A 1 299 ? -5.964 -23.469 3.577 1.00 96.38 299 GLY A C 1
ATOM 2230 O O . GLY A 1 299 ? -6.536 -22.408 3.816 1.00 96.38 299 GLY A O 1
ATOM 2231 N N . ALA A 1 300 ? -4.647 -23.543 3.383 1.00 97.75 300 ALA A N 1
ATOM 2232 C CA . ALA A 1 300 ? -3.730 -22.411 3.228 1.00 97.75 300 ALA A CA 1
ATOM 2233 C C . ALA A 1 300 ? -3.564 -22.010 1.752 1.00 97.75 300 ALA A C 1
ATOM 2235 O O . ALA A 1 300 ? -3.928 -22.771 0.862 1.00 97.75 300 ALA A O 1
ATOM 2236 N N . ARG A 1 301 ? -3.043 -20.801 1.506 1.00 98.12 301 ARG A N 1
ATOM 2237 C CA . ARG A 1 301 ? -2.763 -20.228 0.171 1.00 98.12 301 ARG A CA 1
ATOM 2238 C C . ARG A 1 301 ? -1.272 -19.951 0.070 1.00 98.12 301 ARG A C 1
ATOM 2240 O O . ARG A 1 301 ? -0.661 -19.650 1.095 1.00 98.12 301 ARG A O 1
ATOM 2247 N N . VAL A 1 302 ? -0.691 -20.013 -1.123 1.00 98.06 302 VAL A N 1
ATOM 2248 C CA . VAL A 1 302 ? 0.756 -19.829 -1.322 1.00 98.06 302 VAL A CA 1
ATOM 2249 C C . VAL A 1 302 ? 1.048 -18.695 -2.297 1.00 98.06 302 VAL A C 1
ATOM 2251 O O . VAL A 1 302 ? 0.534 -18.662 -3.412 1.00 98.06 302 VAL A O 1
ATOM 2254 N N . LYS A 1 303 ? 1.922 -17.780 -1.879 1.00 97.50 303 LYS A N 1
ATOM 2255 C CA . LYS A 1 303 ? 2.435 -16.658 -2.665 1.00 97.50 303 LYS A CA 1
ATOM 2256 C C . LYS A 1 303 ? 3.947 -16.748 -2.783 1.00 97.50 303 LYS A C 1
ATOM 2258 O O . LYS A 1 303 ? 4.609 -17.205 -1.851 1.00 97.50 303 LYS A O 1
ATOM 2263 N N . LEU A 1 304 ? 4.485 -16.269 -3.897 1.00 96.56 304 LEU A N 1
ATOM 2264 C CA . LEU A 1 304 ? 5.926 -16.264 -4.148 1.00 96.56 304 LEU A CA 1
ATOM 2265 C C . LEU A 1 304 ? 6.465 -14.843 -4.196 1.00 96.56 304 LEU A C 1
ATOM 2267 O O . LEU A 1 304 ? 5.824 -13.970 -4.780 1.00 96.56 304 LEU A O 1
ATOM 2271 N N . TYR A 1 305 ? 7.665 -14.639 -3.659 1.00 94.31 305 TYR A N 1
ATOM 2272 C CA . TYR A 1 305 ? 8.511 -13.539 -4.103 1.00 94.31 305 TYR A CA 1
ATOM 2273 C C . TYR A 1 305 ? 8.854 -13.750 -5.574 1.00 94.31 305 TYR A C 1
ATOM 2275 O O . TYR A 1 305 ? 9.500 -14.745 -5.917 1.00 94.31 305 TYR A O 1
ATOM 2283 N N . TYR A 1 306 ? 8.392 -12.842 -6.433 1.00 93.75 306 TYR A N 1
ATOM 2284 C CA . TYR A 1 306 ? 8.732 -12.856 -7.852 1.00 93.75 306 TYR A CA 1
ATOM 2285 C C . TYR A 1 306 ? 8.442 -11.502 -8.517 1.00 93.75 306 TYR A C 1
ATOM 2287 O O . TYR A 1 306 ? 7.307 -11.189 -8.883 1.00 93.75 306 TYR A O 1
ATOM 2295 N N . THR A 1 307 ? 9.489 -10.704 -8.705 1.00 87.88 307 THR A N 1
ATOM 2296 C CA . THR A 1 307 ? 9.499 -9.437 -9.449 1.00 87.88 307 THR A CA 1
ATOM 2297 C C . THR A 1 307 ? 10.430 -9.519 -10.686 1.00 87.88 307 THR A C 1
ATOM 2299 O O . THR A 1 307 ? 10.878 -10.602 -11.047 1.00 87.88 307 THR A O 1
ATOM 2302 N N . VAL A 1 308 ? 10.709 -8.399 -11.368 1.00 82.62 308 VAL A N 1
ATOM 2303 C CA . VAL A 1 308 ? 11.608 -8.298 -12.540 1.00 82.62 308 VAL A CA 1
ATOM 2304 C C . VAL A 1 308 ? 12.832 -7.462 -12.261 1.00 82.62 308 VAL A C 1
ATOM 2306 O O . VAL A 1 308 ? 13.718 -7.414 -13.103 1.00 82.62 308 VAL A O 1
ATOM 2309 N N . ARG A 1 309 ? 12.888 -6.771 -11.119 1.00 79.62 309 ARG A N 1
ATOM 2310 C CA . ARG A 1 309 ? 13.977 -5.845 -10.782 1.00 79.62 309 ARG A CA 1
ATOM 2311 C C . ARG A 1 309 ? 15.359 -6.457 -11.027 1.00 79.62 309 ARG A C 1
ATOM 2313 O O . ARG A 1 309 ? 16.288 -5.771 -11.453 1.00 79.62 309 ARG A O 1
ATOM 2320 N N . GLU A 1 310 ? 15.470 -7.750 -10.765 1.00 86.69 310 GLU A N 1
ATOM 2321 C CA . GLU A 1 310 ? 16.713 -8.503 -10.779 1.00 86.69 310 GLU A CA 1
ATOM 2322 C C . GLU A 1 310 ? 16.471 -9.860 -11.434 1.00 86.69 310 GLU A C 1
ATOM 2324 O O . GLU A 1 310 ? 15.352 -10.375 -11.403 1.00 86.69 310 GLU A O 1
ATOM 2329 N N . LEU A 1 311 ? 17.522 -10.442 -11.998 1.00 91.06 311 LEU A N 1
ATOM 2330 C CA . LEU A 1 311 ? 17.526 -11.786 -12.558 1.00 91.06 311 LEU A CA 1
ATOM 2331 C C . LEU A 1 311 ? 18.670 -12.582 -11.938 1.00 91.06 311 LEU A C 1
ATOM 2333 O O . LEU A 1 311 ? 19.833 -12.189 -12.053 1.00 91.06 311 LEU A O 1
ATOM 2337 N N . SER A 1 312 ? 18.333 -13.706 -11.309 1.00 94.94 312 SER A N 1
ATOM 2338 C CA . SER A 1 312 ? 19.305 -14.673 -10.800 1.00 94.94 312 SER A CA 1
ATOM 2339 C C . SER A 1 312 ? 20.266 -15.150 -11.898 1.00 94.94 312 SER A C 1
ATOM 2341 O O . SER A 1 312 ? 19.867 -15.459 -13.024 1.00 94.94 312 SER A O 1
ATOM 2343 N N . ALA A 1 313 ? 21.543 -15.272 -11.540 1.00 94.75 313 ALA A N 1
ATOM 2344 C CA . ALA A 1 313 ? 22.576 -15.909 -12.349 1.00 94.75 313 ALA A CA 1
ATOM 2345 C C . ALA A 1 313 ? 22.303 -17.402 -12.605 1.00 94.75 313 ALA A C 1
ATOM 2347 O O . ALA A 1 313 ? 22.851 -17.982 -13.542 1.00 94.75 313 ALA A O 1
ATOM 2348 N N . SER A 1 314 ? 21.432 -18.006 -11.795 1.00 95.50 314 SER A N 1
ATOM 2349 C CA . SER A 1 314 ? 20.983 -19.390 -11.924 1.00 95.50 314 SER A CA 1
ATOM 2350 C C . SER A 1 314 ? 19.884 -19.565 -12.979 1.00 95.50 314 SER A C 1
ATOM 2352 O O . SER A 1 314 ? 19.500 -20.697 -13.269 1.00 95.50 314 SER A O 1
ATOM 2354 N N . ALA A 1 315 ? 19.363 -18.482 -13.574 1.00 96.06 315 ALA A N 1
ATOM 2355 C CA . ALA A 1 315 ? 18.338 -18.580 -14.608 1.00 96.06 315 ALA A CA 1
ATOM 2356 C C . ALA A 1 315 ? 18.807 -19.453 -15.785 1.00 96.06 315 ALA A C 1
ATOM 2358 O O . ALA A 1 315 ? 19.888 -19.240 -16.339 1.00 96.06 315 ALA A O 1
ATOM 2359 N N . ALA A 1 316 ? 17.988 -20.421 -16.207 1.00 95.50 316 ALA A N 1
ATOM 2360 C CA . ALA A 1 316 ? 18.369 -21.384 -17.246 1.00 95.50 316 ALA A CA 1
ATOM 2361 C C . ALA A 1 316 ? 18.718 -20.692 -18.577 1.00 95.50 316 ALA A C 1
ATOM 2363 O O . ALA A 1 316 ? 19.604 -21.118 -19.317 1.00 95.50 316 ALA A O 1
ATOM 2364 N N . GLU A 1 317 ? 18.042 -19.586 -18.861 1.00 94.62 317 GLU A N 1
ATOM 2365 C CA . GLU A 1 317 ? 18.226 -18.749 -20.037 1.00 94.62 317 GLU A CA 1
ATOM 2366 C C . GLU A 1 317 ? 19.248 -17.613 -19.851 1.00 94.62 317 GLU A C 1
ATOM 2368 O O . GLU A 1 317 ? 19.421 -16.816 -20.774 1.00 94.62 317 GLU A O 1
ATOM 2373 N N . PHE A 1 318 ? 19.952 -17.523 -18.713 1.00 95.44 318 PHE A N 1
ATOM 2374 C CA . PHE A 1 318 ? 20.827 -16.387 -18.377 1.00 95.44 318 PHE A CA 1
ATOM 2375 C C . PHE A 1 318 ? 21.798 -16.027 -19.510 1.00 95.44 318 PHE A C 1
ATOM 2377 O O . PHE A 1 318 ? 21.871 -14.877 -19.944 1.00 95.44 318 PHE A O 1
ATOM 2384 N N . TRP A 1 319 ? 22.506 -17.018 -20.059 1.00 95.88 319 TRP A N 1
ATOM 2385 C CA . TRP A 1 319 ? 23.477 -16.794 -21.134 1.00 95.88 319 TRP A CA 1
ATOM 2386 C C . TRP A 1 319 ? 22.828 -16.406 -22.464 1.00 95.88 319 TRP A C 1
ATOM 2388 O O . TRP A 1 319 ? 23.393 -15.602 -23.209 1.00 95.88 319 TRP A O 1
ATOM 2398 N N . ALA A 1 320 ? 21.629 -16.921 -22.748 1.00 95.25 320 ALA A N 1
ATOM 2399 C CA . ALA A 1 320 ? 20.862 -16.512 -23.919 1.00 95.25 320 ALA A CA 1
ATOM 2400 C C . ALA A 1 320 ? 20.429 -15.044 -23.787 1.00 95.25 320 ALA A C 1
ATOM 2402 O O . ALA A 1 320 ? 20.641 -14.262 -24.711 1.00 95.25 320 ALA A O 1
ATOM 2403 N N . LEU A 1 321 ? 19.929 -14.636 -22.618 1.00 92.62 321 LEU A N 1
ATOM 2404 C CA . LEU A 1 321 ? 19.567 -13.244 -22.336 1.00 92.62 321 LEU A CA 1
ATOM 2405 C C . LEU A 1 321 ? 20.787 -12.317 -22.377 1.00 92.62 321 LEU A C 1
ATOM 2407 O O . LEU A 1 321 ? 20.726 -11.234 -22.960 1.00 92.62 321 LEU A O 1
ATOM 2411 N N . ARG A 1 322 ? 21.933 -12.765 -21.852 1.00 91.19 322 ARG A N 1
ATOM 2412 C CA . ARG A 1 322 ? 23.208 -12.041 -21.945 1.00 91.19 322 ARG A CA 1
ATOM 2413 C C . ARG A 1 322 ? 23.641 -11.817 -23.396 1.00 91.19 322 ARG A C 1
ATOM 2415 O O . ARG A 1 322 ? 24.212 -10.773 -23.713 1.00 91.19 322 ARG A O 1
ATOM 2422 N N . SER A 1 323 ? 23.374 -12.774 -24.286 1.00 93.50 323 SER A N 1
ATOM 2423 C CA . SER A 1 323 ? 23.728 -12.664 -25.707 1.00 93.50 323 SER A CA 1
ATOM 2424 C C . SER A 1 323 ? 22.966 -11.554 -26.449 1.00 93.50 323 SER A C 1
ATOM 2426 O O . SER A 1 323 ? 23.432 -11.100 -27.490 1.00 93.50 323 SER A O 1
ATOM 2428 N N . LEU A 1 324 ? 21.865 -11.042 -25.878 1.00 91.00 324 LEU A N 1
ATOM 2429 C CA . LEU A 1 324 ? 21.080 -9.927 -26.429 1.00 91.00 324 LEU A CA 1
ATOM 2430 C C . LEU A 1 324 ? 21.747 -8.549 -26.250 1.00 91.00 324 LEU A C 1
ATOM 2432 O O . LEU A 1 324 ? 21.147 -7.523 -26.563 1.00 91.00 324 LEU A O 1
ATOM 2436 N N . GLY A 1 325 ? 22.979 -8.493 -25.733 1.00 86.19 325 GLY A N 1
ATOM 2437 C CA . GLY A 1 325 ? 23.826 -7.300 -25.831 1.00 86.19 325 GLY A CA 1
ATOM 2438 C C . GLY A 1 325 ? 23.312 -6.070 -25.078 1.00 86.19 325 GLY A C 1
ATOM 2439 O O . GLY A 1 325 ? 23.572 -4.949 -25.505 1.00 86.19 325 GLY A O 1
ATOM 2440 N N . GLY A 1 326 ? 22.596 -6.268 -23.968 1.00 80.50 326 GLY A N 1
ATOM 2441 C CA . GLY A 1 326 ? 22.069 -5.183 -23.134 1.00 80.50 326 GLY A CA 1
ATOM 2442 C C . GLY A 1 326 ? 20.553 -4.975 -23.213 1.00 80.50 326 GLY A C 1
ATOM 2443 O O . GLY A 1 326 ? 20.039 -4.083 -22.546 1.00 80.50 326 GLY A O 1
ATOM 2444 N N . GLU A 1 327 ? 19.824 -5.778 -24.003 1.00 82.06 327 GLU A N 1
ATOM 2445 C CA . GLU A 1 327 ? 18.352 -5.693 -24.078 1.00 82.06 327 GLU A CA 1
ATOM 2446 C C . GLU A 1 327 ? 17.660 -6.124 -22.773 1.00 82.06 327 GLU A C 1
ATOM 2448 O O . GLU A 1 327 ? 16.623 -5.560 -22.441 1.00 82.06 327 GLU A O 1
ATOM 2453 N N . VAL A 1 328 ? 18.215 -7.111 -22.051 1.00 84.31 328 VAL A N 1
ATOM 2454 C CA . VAL A 1 328 ? 17.607 -7.717 -20.840 1.00 84.31 328 VAL A CA 1
ATOM 2455 C C . VAL A 1 328 ? 18.529 -7.711 -19.615 1.00 84.31 328 VAL A C 1
ATOM 2457 O O . VAL A 1 328 ? 18.051 -7.748 -18.489 1.00 84.31 328 VAL A O 1
ATOM 2460 N N . ILE A 1 329 ? 19.845 -7.628 -19.791 1.00 86.38 329 ILE A N 1
ATOM 2461 C CA . ILE A 1 329 ? 20.781 -7.422 -18.677 1.00 86.38 329 ILE A CA 1
ATOM 2462 C C . ILE A 1 329 ? 21.291 -5.996 -18.793 1.00 86.38 329 ILE A C 1
ATOM 2464 O O . ILE A 1 329 ? 21.839 -5.636 -19.834 1.00 86.38 329 ILE A O 1
ATOM 2468 N N . VAL A 1 330 ? 21.090 -5.181 -17.757 1.00 81.88 330 VAL A N 1
ATOM 2469 C CA . VAL A 1 330 ? 21.509 -3.774 -17.788 1.00 81.88 330 VAL A CA 1
ATOM 2470 C C . VAL A 1 330 ? 23.035 -3.718 -17.914 1.00 81.88 330 VAL A C 1
ATOM 2472 O O . VAL A 1 330 ? 23.723 -4.312 -17.084 1.00 81.88 330 VAL A O 1
ATOM 2475 N N . PRO A 1 331 ? 23.589 -3.040 -18.933 1.00 77.38 331 PRO A N 1
ATOM 2476 C CA . PRO A 1 331 ? 25.032 -2.948 -19.101 1.00 77.38 331 PRO A CA 1
ATOM 2477 C C . PRO A 1 331 ? 25.647 -1.940 -18.117 1.00 77.38 331 PRO A C 1
ATOM 2479 O O . PRO A 1 331 ? 25.128 -0.837 -17.945 1.00 77.38 331 PRO A O 1
ATOM 2482 N N . SER A 1 332 ? 26.808 -2.278 -17.550 1.00 76.25 332 SER A N 1
ATOM 2483 C CA . SER A 1 332 ? 27.648 -1.364 -16.760 1.00 76.25 332 SER A CA 1
ATOM 2484 C C . SER A 1 332 ? 29.068 -1.300 -17.320 1.00 76.25 332 SER A C 1
ATOM 2486 O O . SER A 1 332 ? 29.567 -2.263 -17.906 1.00 76.25 332 SER A O 1
ATOM 2488 N N . LYS A 1 333 ? 29.724 -0.150 -17.112 1.00 67.00 333 LYS A N 1
ATOM 2489 C CA . LYS A 1 333 ? 31.162 0.041 -17.368 1.00 67.00 333 LYS A CA 1
ATOM 2490 C C . LYS A 1 333 ? 32.036 -0.316 -16.162 1.00 67.00 333 LYS A C 1
ATOM 2492 O O . LYS A 1 333 ? 33.238 -0.479 -16.338 1.00 67.00 333 LYS A O 1
ATOM 2497 N N . SER A 1 334 ? 31.451 -0.384 -14.967 1.00 64.94 334 SER A N 1
ATOM 2498 C CA . SER A 1 334 ? 32.100 -0.855 -13.743 1.00 64.94 334 SER A CA 1
ATOM 2499 C C . SER A 1 334 ? 31.730 -2.313 -13.483 1.00 64.94 334 SER A C 1
ATOM 2501 O O . SER A 1 334 ? 30.569 -2.696 -13.636 1.00 64.94 334 SER A O 1
ATOM 2503 N N . GLU A 1 335 ? 32.727 -3.106 -13.098 1.00 65.19 335 GLU A N 1
ATOM 2504 C CA . GLU A 1 335 ? 32.568 -4.479 -12.613 1.00 65.19 335 GLU A CA 1
ATOM 2505 C C . GLU A 1 335 ? 32.341 -4.447 -11.089 1.00 65.19 335 GLU A C 1
ATOM 2507 O O . GLU A 1 335 ? 32.833 -3.541 -10.413 1.00 65.19 335 GLU A O 1
ATOM 2512 N N . GLY A 1 336 ? 31.578 -5.396 -10.540 1.00 73.69 336 GLY A N 1
ATOM 2513 C CA . GLY A 1 336 ? 31.270 -5.432 -9.108 1.00 73.69 336 GLY A CA 1
ATOM 2514 C C . GLY A 1 336 ? 30.266 -6.521 -8.732 1.00 73.69 336 GLY A C 1
ATOM 2515 O O . GLY A 1 336 ? 29.920 -7.369 -9.548 1.00 73.69 336 GLY A O 1
ATOM 2516 N N . GLY A 1 337 ? 29.779 -6.493 -7.491 1.00 77.69 337 GLY A N 1
ATOM 2517 C CA . GLY A 1 337 ? 28.897 -7.533 -6.953 1.00 77.69 337 GLY A CA 1
ATOM 2518 C C . GLY A 1 337 ? 29.648 -8.777 -6.477 1.00 77.69 337 GLY A C 1
ATOM 2519 O O . GLY A 1 337 ? 30.868 -8.759 -6.327 1.00 77.69 337 GLY A O 1
ATOM 2520 N N . HIS A 1 338 ? 28.911 -9.859 -6.228 1.00 85.12 338 HIS A N 1
ATOM 2521 C CA . HIS A 1 338 ? 29.467 -11.108 -5.697 1.00 85.12 338 HIS A CA 1
ATOM 2522 C C . HIS A 1 338 ? 30.545 -11.711 -6.619 1.00 85.12 338 HIS A C 1
ATOM 2524 O O . HIS A 1 338 ? 30.414 -11.645 -7.847 1.00 85.12 338 HIS A O 1
ATOM 2530 N N . ALA A 1 339 ? 31.569 -12.353 -6.039 1.00 86.75 339 ALA A N 1
ATOM 2531 C CA . ALA A 1 339 ? 32.717 -12.923 -6.758 1.00 86.75 339 ALA A CA 1
ATOM 2532 C C . ALA A 1 339 ? 32.330 -13.791 -7.973 1.00 86.75 339 ALA A C 1
ATOM 2534 O O . ALA A 1 339 ? 32.942 -13.685 -9.037 1.00 86.75 339 ALA A O 1
ATOM 2535 N N . TRP A 1 340 ? 31.245 -14.569 -7.870 1.00 90.75 340 TRP A N 1
ATOM 2536 C CA . TRP A 1 340 ? 30.748 -15.393 -8.979 1.00 90.75 340 TRP A CA 1
ATOM 2537 C C . TRP A 1 340 ? 30.493 -14.578 -10.260 1.00 90.75 340 TRP A C 1
ATOM 2539 O O . TRP A 1 340 ? 30.891 -15.001 -11.348 1.00 90.75 340 TRP A O 1
ATOM 2549 N N . LEU A 1 341 ? 29.878 -13.391 -10.151 1.00 90.12 341 LEU A N 1
ATOM 2550 C CA . LEU A 1 341 ? 29.599 -12.530 -11.307 1.00 90.12 341 LEU A CA 1
ATOM 2551 C C . LEU A 1 341 ? 30.894 -11.988 -11.924 1.00 90.12 341 LEU A C 1
ATOM 2553 O O . LEU A 1 341 ? 31.026 -11.955 -13.150 1.00 90.12 341 LEU A O 1
ATOM 2557 N N . GLN A 1 342 ? 31.859 -11.610 -11.084 1.00 88.38 342 GLN A N 1
ATOM 2558 C CA . GLN A 1 342 ? 33.161 -11.099 -11.517 1.00 88.38 342 GLN A CA 1
ATOM 2559 C C . GLN A 1 342 ? 33.952 -12.167 -12.289 1.00 88.38 342 GLN A C 1
ATOM 2561 O O . GLN A 1 342 ? 34.520 -11.884 -13.341 1.00 88.38 342 GLN A O 1
ATOM 2566 N N . GLU A 1 343 ? 33.927 -13.418 -11.831 1.00 91.50 343 GLU A N 1
ATOM 2567 C CA . GLU A 1 343 ? 34.659 -14.524 -12.460 1.00 91.50 343 GLU A CA 1
ATOM 2568 C C . GLU A 1 343 ? 34.007 -15.019 -13.765 1.00 91.50 343 GLU A C 1
ATOM 2570 O O . GLU A 1 343 ? 34.698 -15.278 -14.764 1.00 91.50 343 GLU A O 1
ATOM 2575 N N . HIS A 1 344 ? 32.673 -15.135 -13.770 1.00 93.25 344 HIS A N 1
ATOM 2576 C CA . HIS A 1 344 ? 31.924 -15.823 -14.826 1.00 93.25 344 HIS A CA 1
ATOM 2577 C C . HIS A 1 344 ? 31.290 -14.861 -15.836 1.00 93.25 344 HIS A C 1
ATOM 2579 O O . HIS A 1 344 ? 31.411 -15.072 -17.044 1.00 93.25 344 HIS A O 1
ATOM 2585 N N . VAL A 1 345 ? 30.632 -13.790 -15.378 1.00 91.69 345 VAL A N 1
ATOM 2586 C CA . VAL A 1 345 ? 29.970 -12.808 -16.264 1.00 91.69 345 VAL A CA 1
ATOM 2587 C C . VAL A 1 345 ? 30.969 -11.767 -16.773 1.00 91.69 345 VAL A C 1
ATOM 2589 O O . VAL A 1 345 ? 30.890 -11.355 -17.940 1.00 91.69 345 VAL A O 1
ATOM 2592 N N . ARG A 1 346 ? 31.942 -11.419 -15.917 1.00 89.31 346 ARG A N 1
ATOM 2593 C CA . ARG A 1 346 ? 33.111 -10.551 -16.140 1.00 89.31 346 ARG A CA 1
ATOM 2594 C C . ARG A 1 346 ? 32.776 -9.096 -16.420 1.00 89.31 346 ARG A C 1
ATOM 2596 O O . ARG A 1 346 ? 33.055 -8.242 -15.599 1.00 89.31 346 ARG A O 1
ATOM 2603 N N . SER A 1 347 ? 32.126 -8.814 -17.543 1.00 87.50 347 SER A N 1
ATOM 2604 C CA . SER A 1 347 ? 31.880 -7.448 -18.011 1.00 87.50 347 SER A CA 1
ATOM 2605 C C . SER A 1 347 ? 30.474 -7.259 -18.573 1.00 87.50 347 SER A C 1
ATOM 2607 O O . SER A 1 347 ? 29.784 -8.226 -18.917 1.00 87.50 347 SER A O 1
ATOM 2609 N N . ASN A 1 348 ? 30.085 -5.986 -18.721 1.00 85.88 348 ASN A N 1
ATOM 2610 C CA . ASN A 1 348 ? 28.844 -5.544 -19.357 1.00 85.88 348 ASN A CA 1
ATOM 2611 C C . ASN A 1 348 ? 27.565 -6.023 -18.643 1.00 85.88 348 ASN A C 1
ATOM 2613 O O . ASN A 1 348 ? 26.603 -6.432 -19.290 1.00 85.88 348 ASN A O 1
ATOM 2617 N N . TYR A 1 349 ? 27.563 -5.959 -17.313 1.00 84.56 349 TYR A N 1
ATOM 2618 C CA . TYR A 1 349 ? 26.396 -6.209 -16.469 1.00 84.56 349 TYR A CA 1
ATOM 2619 C C . TYR A 1 349 ? 26.393 -5.238 -15.285 1.00 84.56 349 TYR A C 1
ATOM 2621 O O . TYR A 1 349 ? 27.456 -4.833 -14.823 1.00 84.56 349 TYR A O 1
ATOM 2629 N N . SER A 1 350 ? 25.213 -4.901 -14.777 1.00 80.50 350 SER A N 1
ATOM 2630 C CA . SER A 1 350 ? 25.040 -4.238 -13.485 1.00 80.50 350 SER A CA 1
ATOM 2631 C C . SER A 1 350 ? 24.711 -5.289 -12.431 1.00 80.50 350 SER A C 1
ATOM 2633 O O . SER A 1 350 ? 23.689 -5.972 -12.541 1.00 80.50 350 SER A O 1
ATOM 2635 N N . ALA A 1 351 ? 25.589 -5.440 -11.439 1.00 80.00 351 ALA A N 1
ATOM 2636 C CA . ALA A 1 351 ? 25.343 -6.304 -10.290 1.00 80.00 351 ALA A CA 1
ATOM 2637 C C . ALA A 1 351 ? 24.127 -5.820 -9.495 1.00 80.00 351 ALA A C 1
ATOM 2639 O O . ALA A 1 351 ? 23.898 -4.616 -9.403 1.00 80.00 351 ALA A O 1
ATOM 2640 N N . ALA A 1 352 ? 23.388 -6.764 -8.925 1.00 80.19 352 ALA A N 1
ATOM 2641 C CA . ALA A 1 352 ? 22.240 -6.505 -8.071 1.00 80.19 352 ALA A CA 1
ATOM 2642 C C . ALA A 1 352 ? 22.370 -7.285 -6.747 1.00 80.19 352 ALA A C 1
ATOM 2644 O O . ALA A 1 352 ? 23.476 -7.707 -6.383 1.00 80.19 352 ALA A O 1
ATOM 2645 N N . TRP A 1 353 ? 21.267 -7.472 -6.012 1.00 80.00 353 TRP A N 1
ATOM 2646 C CA . TRP A 1 353 ? 21.267 -8.228 -4.759 1.00 80.00 353 TRP A CA 1
ATOM 2647 C C . TRP A 1 353 ? 21.828 -9.647 -4.939 1.00 80.00 353 TRP A C 1
ATOM 2649 O O . TRP A 1 353 ? 21.786 -10.236 -6.023 1.00 80.00 353 TRP A O 1
ATOM 2659 N N . HIS A 1 354 ? 22.348 -10.223 -3.862 1.00 84.88 354 HIS A N 1
ATOM 2660 C CA . HIS A 1 354 ? 22.686 -11.637 -3.815 1.00 84.88 354 HIS A CA 1
ATOM 2661 C C . HIS A 1 354 ? 22.122 -12.254 -2.539 1.00 84.88 354 HIS A C 1
ATOM 2663 O O . HIS A 1 354 ? 22.086 -11.611 -1.492 1.00 84.88 354 HIS A O 1
ATOM 2669 N N . GLU A 1 355 ? 21.692 -13.505 -2.620 1.00 86.31 355 GLU A N 1
ATOM 2670 C CA . GLU A 1 355 ? 21.067 -14.210 -1.510 1.00 86.31 355 GLU A CA 1
ATOM 2671 C C . GLU A 1 355 ? 21.920 -15.413 -1.124 1.00 86.31 355 GLU A C 1
ATOM 2673 O O . GLU A 1 355 ? 22.206 -16.282 -1.947 1.00 86.31 355 GLU A O 1
ATOM 2678 N N . ARG A 1 356 ? 22.314 -15.490 0.149 1.00 86.06 356 ARG A N 1
ATOM 2679 C CA . ARG A 1 356 ? 22.939 -16.702 0.683 1.00 86.06 356 ARG A CA 1
ATOM 2680 C C . ARG A 1 356 ? 21.885 -17.801 0.752 1.00 86.06 356 ARG A C 1
ATOM 2682 O O . ARG A 1 356 ? 20.839 -17.594 1.350 1.00 86.06 356 ARG A O 1
ATOM 2689 N N . LEU A 1 357 ? 22.151 -18.960 0.176 1.00 87.12 357 LEU A N 1
ATOM 2690 C CA . LEU A 1 357 ? 21.254 -20.107 0.144 1.00 87.12 357 LEU A CA 1
ATOM 2691 C C . LEU A 1 357 ? 21.423 -20.992 1.390 1.00 87.12 357 LEU A C 1
ATOM 2693 O O . LEU A 1 357 ? 22.349 -20.834 2.187 1.00 87.12 357 LEU A O 1
ATOM 2697 N N . ALA A 1 358 ? 20.483 -21.919 1.588 1.00 80.56 358 ALA A N 1
ATOM 2698 C CA . ALA A 1 358 ? 20.437 -22.779 2.774 1.00 80.56 358 ALA A CA 1
ATOM 2699 C C . ALA A 1 358 ? 21.609 -23.775 2.869 1.00 80.56 358 ALA A C 1
ATOM 2701 O O . ALA A 1 358 ? 21.957 -24.210 3.965 1.00 80.56 358 ALA A O 1
ATOM 2702 N N . ASP A 1 359 ? 22.207 -24.131 1.736 1.00 83.00 359 ASP A N 1
ATOM 2703 C CA . ASP A 1 359 ? 23.401 -24.973 1.621 1.00 83.00 359 ASP A CA 1
ATOM 2704 C C . ASP A 1 359 ? 24.714 -24.189 1.807 1.00 83.00 359 ASP A C 1
ATOM 2706 O O . ASP A 1 359 ? 25.787 -24.787 1.843 1.00 83.00 359 ASP A O 1
ATOM 2710 N N . GLY A 1 360 ? 24.632 -22.868 1.994 1.00 82.44 360 GLY A N 1
ATOM 2711 C CA . GLY A 1 360 ? 25.777 -21.980 2.169 1.00 82.44 360 GLY A CA 1
ATOM 2712 C C . GLY A 1 360 ? 26.277 -21.337 0.876 1.00 82.44 360 GLY A C 1
ATOM 2713 O O . GLY A 1 360 ? 27.069 -20.394 0.973 1.00 82.44 360 GLY A O 1
ATOM 2714 N N . GLU A 1 361 ? 25.784 -21.783 -0.285 1.00 86.81 361 GLU A N 1
ATOM 2715 C CA . GLU A 1 361 ? 26.054 -21.166 -1.587 1.00 86.81 361 GLU A CA 1
ATOM 2716 C C . GLU A 1 361 ? 25.434 -19.765 -1.676 1.00 86.81 361 GLU A C 1
ATOM 2718 O O . GLU A 1 361 ? 24.685 -19.329 -0.797 1.00 86.81 361 GLU A O 1
ATOM 2723 N N . VAL A 1 362 ? 25.750 -19.028 -2.739 1.00 88.62 362 VAL A N 1
ATOM 2724 C CA . VAL A 1 362 ? 25.194 -17.694 -2.988 1.00 88.62 362 VAL A CA 1
ATOM 2725 C C . VAL A 1 362 ? 24.535 -17.661 -4.357 1.00 88.62 362 VAL A C 1
ATOM 2727 O O . VAL A 1 362 ? 25.176 -17.931 -5.371 1.00 88.62 362 VAL A O 1
ATOM 2730 N N . ASP A 1 363 ? 23.268 -17.260 -4.391 1.00 92.62 363 ASP A N 1
ATOM 2731 C CA . ASP A 1 363 ? 22.616 -16.853 -5.626 1.00 92.62 363 ASP A CA 1
ATOM 2732 C C . ASP A 1 363 ? 22.915 -15.378 -5.892 1.00 92.62 363 ASP A C 1
ATOM 2734 O O . ASP A 1 363 ? 22.401 -14.490 -5.212 1.00 92.62 363 ASP A O 1
ATOM 2738 N N . ALA A 1 364 ? 23.774 -15.112 -6.872 1.00 91.94 364 ALA A N 1
ATOM 2739 C CA . ALA A 1 364 ? 24.043 -13.758 -7.336 1.00 91.94 364 ALA A CA 1
ATOM 2740 C C . ALA A 1 364 ? 23.017 -13.341 -8.397 1.00 91.94 364 ALA A C 1
ATOM 2742 O O . ALA A 1 364 ? 22.547 -14.176 -9.167 1.00 91.94 364 ALA A O 1
ATOM 2743 N N . SER A 1 365 ? 22.700 -12.049 -8.491 1.00 90.69 365 SER A N 1
ATOM 2744 C CA . SER A 1 365 ? 21.775 -11.546 -9.509 1.00 90.69 365 SER A CA 1
ATOM 2745 C C . SER A 1 365 ? 22.288 -10.293 -10.217 1.00 90.69 365 SER A C 1
ATOM 2747 O O . SER A 1 365 ? 23.213 -9.613 -9.764 1.00 90.69 365 SER A O 1
ATOM 2749 N N . VAL A 1 366 ? 21.696 -10.014 -11.375 1.00 87.19 366 VAL A N 1
ATOM 2750 C CA . VAL A 1 366 ? 21.969 -8.824 -12.188 1.00 87.19 366 VAL A CA 1
ATOM 2751 C C . VAL A 1 366 ? 20.702 -8.001 -12.356 1.00 87.19 366 VAL A C 1
ATOM 2753 O O . VAL A 1 366 ? 19.596 -8.542 -12.368 1.00 87.19 366 VAL A O 1
ATOM 2756 N N . HIS A 1 367 ? 20.845 -6.692 -12.543 1.00 82.81 367 HIS A N 1
ATOM 2757 C CA . HIS A 1 367 ? 19.704 -5.845 -12.864 1.00 82.81 367 HIS A CA 1
ATOM 2758 C C . HIS A 1 367 ? 19.181 -6.145 -14.266 1.00 82.81 367 HIS A C 1
ATOM 2760 O O . HIS A 1 367 ? 19.949 -6.259 -15.229 1.00 82.81 367 HIS A O 1
ATOM 2766 N N . THR A 1 368 ? 17.859 -6.200 -14.390 1.00 80.69 368 THR A N 1
ATOM 2767 C CA . THR A 1 368 ? 17.201 -6.204 -15.698 1.00 80.69 368 THR A CA 1
ATOM 2768 C C . THR A 1 368 ? 16.682 -4.804 -16.014 1.00 80.69 368 THR A C 1
ATOM 2770 O O . THR A 1 368 ? 16.407 -4.022 -15.094 1.00 80.69 368 THR A O 1
ATOM 2773 N N . PRO A 1 369 ? 16.559 -4.428 -17.301 1.00 67.81 369 PRO A N 1
ATOM 2774 C CA . PRO A 1 369 ? 15.830 -3.249 -17.666 1.00 67.81 369 PRO A CA 1
ATOM 2775 C C . PRO A 1 369 ? 14.379 -3.597 -17.417 1.00 67.81 369 PRO A C 1
ATOM 2777 O O . PRO A 1 369 ? 13.665 -4.191 -18.230 1.00 67.81 369 PRO A O 1
ATOM 2780 N N . ALA A 1 370 ? 13.937 -3.164 -16.259 1.00 59.47 370 ALA A N 1
ATOM 2781 C CA . ALA A 1 370 ? 12.551 -2.879 -16.074 1.00 59.47 370 ALA A CA 1
ATOM 2782 C C . ALA A 1 370 ? 12.051 -1.997 -17.253 1.00 59.47 370 ALA A C 1
ATOM 2784 O O . ALA A 1 370 ? 12.838 -1.306 -17.917 1.00 59.47 370 ALA A O 1
ATOM 2785 N N . PHE A 1 371 ? 10.749 -2.010 -17.552 1.00 59.34 371 PHE A N 1
ATOM 2786 C CA . PHE A 1 371 ? 10.139 -1.139 -18.585 1.00 59.34 371 PHE A CA 1
ATOM 2787 C C . PHE A 1 371 ? 10.458 -1.504 -20.034 1.00 59.34 371 PHE A C 1
ATOM 2789 O O . PHE A 1 371 ? 10.305 -0.676 -20.940 1.00 59.34 371 PHE A O 1
ATOM 2796 N N . THR A 1 372 ? 10.858 -2.749 -20.286 1.00 66.12 372 THR A N 1
ATOM 2797 C CA . THR A 1 372 ? 10.811 -3.296 -21.639 1.00 66.12 372 THR A CA 1
ATOM 2798 C C . THR A 1 372 ? 9.589 -4.191 -21.753 1.00 66.12 372 THR A C 1
ATOM 2800 O O . THR A 1 372 ? 9.441 -5.187 -21.050 1.00 66.12 372 THR A O 1
ATOM 2803 N N . THR A 1 373 ? 8.694 -3.855 -22.684 1.00 70.00 373 THR A N 1
ATOM 2804 C CA . THR A 1 373 ? 7.448 -4.613 -22.875 1.00 70.00 373 THR A CA 1
ATOM 2805 C C . THR A 1 373 ? 7.699 -6.100 -23.125 1.00 70.00 373 THR A C 1
ATOM 2807 O O . THR A 1 373 ? 6.857 -6.916 -22.769 1.00 70.00 373 THR A O 1
ATOM 2810 N N . ARG A 1 374 ? 8.854 -6.459 -23.702 1.00 82.94 374 ARG A N 1
ATOM 2811 C CA . ARG A 1 374 ? 9.278 -7.845 -23.930 1.00 82.94 374 ARG A CA 1
ATOM 2812 C C . ARG A 1 374 ? 9.644 -8.571 -22.640 1.00 82.94 374 ARG A C 1
ATOM 2814 O O . ARG A 1 374 ? 9.124 -9.661 -22.424 1.00 82.94 374 ARG A O 1
ATOM 2821 N N . TRP A 1 375 ? 10.489 -7.984 -21.794 1.00 85.62 375 TRP A N 1
ATOM 2822 C CA . TRP A 1 375 ? 10.861 -8.608 -20.524 1.00 85.62 375 TRP A CA 1
ATOM 2823 C C . TRP A 1 375 ? 9.676 -8.666 -19.558 1.00 85.62 375 TRP A C 1
ATOM 2825 O O . TRP A 1 375 ? 9.416 -9.705 -18.957 1.00 85.62 375 TRP A O 1
ATOM 2835 N N . ASP A 1 376 ? 8.861 -7.610 -19.521 1.00 86.12 376 ASP A N 1
ATOM 2836 C CA . ASP A 1 376 ? 7.614 -7.609 -18.756 1.00 86.12 376 ASP A CA 1
ATOM 2837 C C . ASP A 1 376 ? 6.669 -8.730 -19.226 1.00 86.12 376 ASP A C 1
ATOM 2839 O O . ASP A 1 376 ? 6.031 -9.382 -18.407 1.00 86.12 376 ASP A O 1
ATOM 2843 N N . ASN A 1 377 ? 6.582 -8.993 -20.539 1.00 89.12 377 ASN A N 1
ATOM 2844 C CA . ASN A 1 377 ? 5.787 -10.110 -21.065 1.00 89.12 377 ASN A CA 1
ATOM 2845 C C . ASN A 1 377 ? 6.344 -11.472 -20.638 1.00 89.12 377 ASN A C 1
ATOM 2847 O O . ASN A 1 377 ? 5.556 -12.370 -20.355 1.00 89.12 377 ASN A O 1
ATOM 2851 N N . TYR A 1 378 ? 7.670 -11.624 -20.584 1.00 90.56 378 TYR A N 1
ATOM 2852 C CA . TYR A 1 378 ? 8.301 -12.850 -20.098 1.00 90.56 378 TYR A CA 1
ATOM 2853 C C . TYR A 1 378 ? 7.902 -13.135 -18.645 1.00 90.56 378 TYR A C 1
ATOM 2855 O O . TYR A 1 378 ? 7.440 -14.228 -18.329 1.00 90.56 378 TYR A O 1
ATOM 2863 N N . TRP A 1 379 ? 7.978 -12.120 -17.784 1.00 92.00 379 TRP A N 1
ATOM 2864 C CA . TRP A 1 379 ? 7.548 -12.219 -16.389 1.00 92.00 379 TRP A CA 1
ATOM 2865 C C . TRP A 1 379 ? 6.047 -12.494 -16.235 1.00 92.00 379 TRP A C 1
ATOM 2867 O O . TRP A 1 379 ? 5.655 -13.367 -15.459 1.00 92.00 379 TRP A O 1
ATOM 2877 N N . LEU A 1 380 ? 5.203 -11.799 -17.009 1.00 93.94 380 LEU A N 1
ATOM 2878 C CA . LEU A 1 380 ? 3.757 -12.038 -17.036 1.00 93.94 380 LEU A CA 1
ATOM 2879 C C . LEU A 1 380 ? 3.448 -13.502 -17.369 1.00 93.94 380 LEU A C 1
ATOM 2881 O O . LEU A 1 380 ? 2.716 -14.154 -16.625 1.00 93.94 380 LEU A O 1
ATOM 2885 N N . GLU A 1 381 ? 4.027 -14.031 -18.449 1.00 95.44 381 GLU A N 1
ATOM 2886 C CA . GLU A 1 381 ? 3.848 -15.434 -18.831 1.00 95.44 381 GLU A CA 1
ATOM 2887 C C . GLU A 1 381 ? 4.433 -16.395 -17.793 1.00 95.44 381 GLU A C 1
ATOM 2889 O O . GLU A 1 381 ? 3.828 -17.431 -17.529 1.00 95.44 381 GLU A O 1
ATOM 2894 N N . GLY A 1 382 ? 5.537 -16.035 -17.133 1.00 96.50 382 GLY A N 1
ATOM 2895 C CA . GLY A 1 382 ? 6.075 -16.776 -15.995 1.00 96.50 382 GLY A CA 1
ATOM 2896 C C . GLY A 1 382 ? 5.047 -16.947 -14.872 1.00 96.50 382 GLY A C 1
ATOM 2897 O O . GLY A 1 382 ? 4.819 -18.064 -14.403 1.00 96.50 382 GLY A O 1
ATOM 2898 N N . ILE A 1 383 ? 4.347 -15.874 -14.487 1.00 97.31 383 ILE A N 1
ATOM 2899 C CA . ILE A 1 383 ? 3.273 -15.944 -13.482 1.00 97.31 383 ILE A CA 1
ATOM 2900 C C . ILE A 1 383 ? 2.109 -16.805 -13.976 1.00 97.31 383 ILE A C 1
ATOM 2902 O O . ILE A 1 383 ? 1.638 -17.675 -13.242 1.00 97.31 383 ILE A O 1
ATOM 2906 N N . LEU A 1 384 ? 1.642 -16.600 -15.212 1.00 98.19 384 LEU A N 1
ATOM 2907 C CA . LEU A 1 384 ? 0.539 -17.393 -15.770 1.00 98.19 384 LEU A CA 1
ATOM 2908 C C . LEU A 1 384 ? 0.902 -18.880 -15.850 1.00 98.19 384 LEU A C 1
ATOM 2910 O O . LEU A 1 384 ? 0.056 -19.742 -15.601 1.00 98.19 384 LEU A O 1
ATOM 2914 N N . TRP A 1 385 ? 2.159 -19.193 -16.157 1.00 98.12 385 TRP A N 1
ATOM 2915 C CA . TRP A 1 385 ? 2.673 -20.553 -16.163 1.00 98.12 385 TRP A CA 1
ATOM 2916 C C . TRP A 1 385 ? 2.665 -21.158 -14.758 1.00 98.12 385 TRP A C 1
ATOM 2918 O O . TRP A 1 385 ? 2.178 -22.277 -14.597 1.00 98.12 385 TRP A O 1
ATOM 2928 N N . LEU A 1 386 ? 3.120 -20.427 -13.735 1.00 98.50 386 LEU A N 1
ATOM 2929 C CA . LEU A 1 386 ? 3.077 -20.886 -12.341 1.00 98.50 386 LEU A CA 1
ATOM 2930 C C . LEU A 1 386 ? 1.635 -21.116 -11.873 1.00 98.50 386 LEU A C 1
ATOM 2932 O O . LEU A 1 386 ? 1.347 -22.129 -11.244 1.00 98.50 386 LEU A O 1
ATOM 2936 N N . VAL A 1 387 ? 0.702 -20.237 -12.238 1.00 98.31 387 VAL A N 1
ATOM 2937 C CA . VAL A 1 387 ? -0.728 -20.421 -11.944 1.00 98.31 387 VAL A CA 1
ATOM 2938 C C . VAL A 1 387 ? -1.263 -21.703 -12.583 1.00 98.31 387 VAL A C 1
ATOM 2940 O O . VAL A 1 387 ? -1.934 -22.479 -11.915 1.00 98.31 387 VAL A O 1
ATOM 2943 N N . ARG A 1 388 ? -0.938 -21.973 -13.852 1.00 97.75 388 ARG A N 1
ATOM 2944 C CA . ARG A 1 388 ? -1.441 -23.159 -14.571 1.00 97.75 388 ARG A CA 1
ATOM 2945 C C . ARG A 1 388 ? -0.790 -24.471 -14.132 1.00 97.75 388 ARG A C 1
ATOM 2947 O O . ARG A 1 388 ? -1.440 -25.509 -14.189 1.00 97.75 388 ARG A O 1
ATOM 2954 N N . ASN A 1 389 ? 0.490 -24.442 -13.758 1.00 98.00 389 ASN A N 1
ATOM 2955 C CA . ASN A 1 389 ? 1.298 -25.655 -13.579 1.00 98.00 389 ASN A CA 1
ATOM 2956 C C . ASN A 1 389 ? 1.688 -25.940 -12.126 1.00 98.00 389 ASN A C 1
ATOM 2958 O O . ASN A 1 389 ? 2.112 -27.057 -11.829 1.00 98.00 389 ASN A O 1
ATOM 2962 N N . VAL A 1 390 ? 1.595 -24.949 -11.241 1.00 98.25 390 VAL A N 1
ATOM 2963 C CA . VAL A 1 390 ? 1.961 -25.040 -9.816 1.00 98.25 390 VAL A CA 1
ATOM 2964 C C . VAL A 1 390 ? 0.780 -24.669 -8.913 1.00 98.25 390 VAL A C 1
ATOM 2966 O O . VAL A 1 390 ? 0.754 -25.093 -7.765 1.00 98.25 390 VAL A O 1
ATOM 2969 N N . ASP A 1 391 ? -0.212 -23.950 -9.448 1.00 97.56 391 ASP A N 1
ATOM 2970 C CA . ASP A 1 391 ? -1.438 -23.514 -8.766 1.00 97.56 391 ASP A CA 1
ATOM 2971 C C . ASP A 1 391 ? -1.204 -22.509 -7.624 1.00 97.56 391 ASP A C 1
ATOM 2973 O O . ASP A 1 391 ? -1.926 -22.474 -6.637 1.00 97.56 391 ASP A O 1
ATOM 2977 N N . ILE A 1 392 ? -0.196 -21.640 -7.761 1.00 98.25 392 ILE A N 1
ATOM 2978 C CA . ILE A 1 392 ? 0.044 -20.557 -6.791 1.00 98.25 392 ILE A CA 1
ATOM 2979 C C . ILE A 1 392 ? -1.149 -19.587 -6.695 1.00 98.25 392 ILE A C 1
ATOM 2981 O O . ILE A 1 392 ? -1.915 -19.417 -7.649 1.00 98.25 392 ILE A O 1
ATOM 2985 N N . ASP A 1 393 ? -1.282 -18.907 -5.554 1.00 98.31 393 ASP A N 1
ATOM 2986 C CA . ASP A 1 393 ? -2.422 -18.046 -5.197 1.00 98.31 393 ASP A CA 1
ATOM 2987 C C . ASP A 1 393 ? -2.110 -16.549 -5.207 1.00 98.31 393 ASP A C 1
ATOM 2989 O O . ASP A 1 393 ? -3.001 -15.717 -5.029 1.00 98.31 393 ASP A O 1
ATOM 2993 N N . GLY A 1 394 ? -0.850 -16.174 -5.384 1.00 97.56 394 GLY A N 1
ATOM 2994 C CA . GLY A 1 394 ? -0.485 -14.771 -5.427 1.00 97.56 394 GLY A CA 1
ATOM 2995 C C . GLY A 1 394 ? 1.000 -14.527 -5.611 1.00 97.56 394 GLY A C 1
ATOM 2996 O O . GLY A 1 394 ? 1.812 -15.451 -5.602 1.00 97.56 394 GLY A O 1
ATOM 2997 N N . ILE A 1 395 ? 1.345 -13.251 -5.732 1.00 96.81 395 ILE A N 1
ATOM 2998 C CA . ILE A 1 395 ? 2.724 -12.778 -5.844 1.00 96.81 395 ILE A CA 1
ATOM 2999 C C . ILE A 1 395 ? 2.969 -11.708 -4.784 1.00 96.81 395 ILE A C 1
ATOM 3001 O O . ILE A 1 395 ? 2.147 -10.809 -4.586 1.00 96.81 395 ILE A O 1
ATOM 3005 N N . TYR A 1 396 ? 4.107 -11.848 -4.116 1.00 93.94 396 TYR A N 1
ATOM 3006 C CA . TYR A 1 396 ? 4.739 -10.846 -3.276 1.00 93.94 396 TYR A CA 1
ATOM 3007 C C . TYR A 1 396 ? 5.692 -10.024 -4.146 1.00 93.94 396 TYR A C 1
ATOM 3009 O O . TYR A 1 396 ? 6.652 -10.554 -4.710 1.00 93.94 396 TYR A O 1
ATOM 3017 N N . LEU A 1 397 ? 5.368 -8.744 -4.314 1.00 90.69 397 LEU A N 1
ATOM 3018 C CA . LEU A 1 397 ? 6.099 -7.798 -5.147 1.00 90.69 397 LEU A CA 1
ATOM 3019 C C . LEU A 1 397 ? 7.015 -6.965 -4.255 1.00 90.69 397 LEU A C 1
ATOM 3021 O O . LEU A 1 397 ? 6.549 -6.049 -3.584 1.00 90.69 397 LEU A O 1
ATOM 3025 N N . ASP A 1 398 ? 8.306 -7.261 -4.276 1.00 84.44 398 ASP A N 1
ATOM 3026 C CA . ASP A 1 398 ? 9.317 -6.533 -3.515 1.00 84.44 398 ASP A CA 1
ATOM 3027 C C . ASP A 1 398 ? 10.164 -5.679 -4.444 1.00 84.44 398 ASP A C 1
ATOM 3029 O O . ASP A 1 398 ? 10.889 -6.207 -5.288 1.00 84.44 398 ASP A O 1
ATOM 3033 N N . GLY A 1 399 ? 10.009 -4.360 -4.361 1.00 71.81 399 GLY A N 1
ATOM 3034 C CA . GLY A 1 399 ? 10.532 -3.482 -5.396 1.00 71.81 399 GLY A CA 1
ATOM 3035 C C . GLY A 1 399 ? 9.848 -3.790 -6.735 1.00 71.81 399 GLY A C 1
ATOM 3036 O O . GLY A 1 399 ? 10.214 -4.713 -7.465 1.00 71.81 399 GLY A O 1
ATOM 3037 N N . ALA A 1 400 ? 8.818 -3.019 -7.083 1.00 74.62 400 ALA A N 1
ATOM 3038 C CA . ALA A 1 400 ? 8.023 -3.252 -8.292 1.00 74.62 400 ALA A CA 1
ATOM 3039 C C . ALA A 1 400 ? 8.366 -2.254 -9.414 1.00 74.62 400 ALA A C 1
ATOM 3041 O O . ALA A 1 400 ? 7.634 -1.274 -9.592 1.00 74.62 400 ALA A O 1
ATOM 3042 N N . PRO A 1 401 ? 9.450 -2.454 -10.189 1.00 72.81 401 PRO A N 1
ATOM 3043 C CA . PRO A 1 401 ? 9.822 -1.526 -11.235 1.00 72.81 401 PRO A CA 1
ATOM 3044 C C . PRO A 1 401 ? 9.005 -1.803 -12.500 1.00 72.81 401 PRO A C 1
ATOM 3046 O O . PRO A 1 401 ? 9.526 -2.227 -13.517 1.00 72.81 401 PRO A O 1
ATOM 3049 N N . TYR A 1 402 ? 7.696 -1.583 -12.456 1.00 73.62 402 TYR A N 1
ATOM 3050 C CA . TYR A 1 402 ? 6.841 -1.750 -13.630 1.00 73.62 402 TYR A CA 1
ATOM 3051 C C . TYR A 1 402 ? 5.942 -0.556 -13.821 1.00 73.62 402 TYR A C 1
ATOM 3053 O O . TYR A 1 402 ? 5.557 0.123 -12.871 1.00 73.62 402 TYR A O 1
ATOM 3061 N N . GLU A 1 403 ? 5.502 -0.376 -15.057 1.00 75.56 403 GLU A N 1
ATOM 3062 C CA . GLU A 1 403 ? 4.368 0.484 -15.326 1.00 75.56 403 GLU A CA 1
ATOM 3063 C C . GLU A 1 403 ? 3.061 -0.183 -14.887 1.00 75.56 403 GLU A C 1
ATOM 3065 O O . GLU A 1 403 ? 2.871 -1.396 -15.006 1.00 75.56 403 GLU A O 1
ATOM 3070 N N . ARG A 1 404 ? 2.071 0.638 -14.520 1.00 84.75 404 ARG A N 1
ATOM 3071 C CA . ARG A 1 404 ? 0.694 0.172 -14.274 1.00 84.75 404 ARG A CA 1
ATOM 3072 C C . ARG A 1 404 ? 0.109 -0.658 -15.420 1.00 84.75 404 ARG A C 1
ATOM 3074 O O . ARG A 1 404 ? -0.750 -1.505 -15.198 1.00 84.75 404 ARG A O 1
ATOM 3081 N N . SER A 1 405 ? 0.571 -0.429 -16.651 1.00 84.31 405 SER A N 1
ATOM 3082 C CA . SER A 1 405 ? 0.153 -1.171 -17.842 1.00 84.31 405 SER A CA 1
ATOM 3083 C C . SER A 1 405 ? 0.510 -2.661 -17.751 1.00 84.31 405 SER A C 1
ATOM 3085 O O . SER A 1 405 ? -0.244 -3.496 -18.249 1.00 84.31 405 SER A O 1
ATOM 3087 N N . VAL A 1 406 ? 1.613 -3.009 -17.081 1.00 87.06 406 VAL A N 1
ATOM 3088 C CA . VAL A 1 406 ? 2.041 -4.390 -16.838 1.00 87.06 406 VAL A CA 1
ATOM 3089 C C . VAL A 1 406 ? 1.071 -5.075 -15.882 1.00 87.06 406 VAL A C 1
ATOM 3091 O O . VAL A 1 406 ? 0.484 -6.089 -16.248 1.00 87.06 406 VAL A O 1
ATOM 3094 N N . LEU A 1 407 ? 0.801 -4.484 -14.713 1.00 90.50 407 LEU A N 1
ATOM 3095 C CA . LEU A 1 407 ? -0.132 -5.078 -13.748 1.00 90.50 407 LEU A CA 1
ATOM 3096 C C . LEU A 1 407 ? -1.574 -5.109 -14.263 1.00 90.50 407 LEU A C 1
ATOM 3098 O O . LEU A 1 407 ? -2.299 -6.063 -13.994 1.00 90.50 407 LEU A O 1
ATOM 3102 N N . ARG A 1 408 ? -1.986 -4.125 -15.070 1.00 91.94 408 ARG A N 1
ATOM 3103 C CA . ARG A 1 408 ? -3.277 -4.168 -15.769 1.00 91.94 408 ARG A CA 1
ATOM 3104 C C . ARG A 1 408 ? -3.381 -5.386 -16.688 1.00 91.94 408 ARG A C 1
ATOM 3106 O O . ARG A 1 408 ? -4.408 -6.060 -16.683 1.00 91.94 408 ARG A O 1
ATOM 3113 N N . ARG A 1 409 ? -2.330 -5.673 -17.466 1.00 92.75 409 ARG A N 1
ATOM 3114 C CA . ARG A 1 409 ? -2.266 -6.867 -18.327 1.00 92.75 409 ARG A CA 1
ATOM 3115 C C . ARG A 1 409 ? -2.250 -8.148 -17.500 1.00 92.75 409 ARG A C 1
ATOM 3117 O O . ARG A 1 409 ? -2.996 -9.062 -17.832 1.00 92.75 409 ARG A O 1
ATOM 3124 N N . LEU A 1 410 ? -1.484 -8.181 -16.405 1.00 94.38 410 LEU A N 1
ATOM 3125 C CA . LEU A 1 410 ? -1.461 -9.315 -15.480 1.00 94.38 410 LEU A CA 1
ATOM 3126 C C . LEU A 1 410 ? -2.862 -9.628 -14.956 1.00 94.38 410 LEU A C 1
ATOM 3128 O O . LEU A 1 410 ? -3.320 -10.757 -15.073 1.00 94.38 410 LEU A O 1
ATOM 3132 N N . ARG A 1 411 ? -3.569 -8.618 -14.437 1.00 95.25 411 ARG A N 1
ATOM 3133 C CA . ARG A 1 411 ? -4.940 -8.774 -13.935 1.00 95.25 411 ARG A CA 1
ATOM 3134 C C . ARG A 1 411 ? -5.884 -9.287 -15.013 1.00 95.25 411 ARG A C 1
ATOM 3136 O O . ARG A 1 411 ? -6.587 -10.259 -14.774 1.00 95.25 411 ARG A O 1
ATOM 3143 N N . ALA A 1 412 ? -5.845 -8.694 -16.206 1.00 95.62 412 ALA A N 1
ATOM 3144 C CA . ALA A 1 412 ? -6.678 -9.134 -17.322 1.00 95.62 412 ALA A CA 1
ATOM 3145 C C . ALA A 1 412 ? -6.404 -10.593 -17.736 1.00 95.62 412 ALA A C 1
ATOM 3147 O O . ALA A 1 412 ? -7.335 -11.303 -18.106 1.00 95.62 412 ALA A O 1
ATOM 3148 N N . ALA A 1 413 ? -5.149 -11.046 -17.666 1.00 96.75 413 ALA A N 1
ATOM 3149 C CA . ALA A 1 413 ? -4.765 -12.412 -18.012 1.00 96.75 413 ALA A CA 1
ATOM 3150 C C . ALA A 1 413 ? -5.044 -13.434 -16.893 1.00 96.75 413 ALA A C 1
ATOM 3152 O O . ALA A 1 413 ? -5.344 -14.592 -17.187 1.00 96.75 413 ALA A O 1
ATOM 3153 N N . LEU A 1 414 ? -4.967 -13.019 -15.624 1.00 96.75 414 LEU A N 1
ATOM 3154 C CA . LEU A 1 414 ? -5.288 -13.852 -14.462 1.00 96.75 414 LEU A CA 1
ATOM 3155 C C . LEU A 1 414 ? -6.789 -14.084 -14.308 1.00 96.75 414 LEU A C 1
ATOM 3157 O O . LEU A 1 414 ? -7.185 -15.196 -13.977 1.00 96.75 414 LEU A O 1
ATOM 3161 N N . GLU A 1 415 ? -7.613 -13.067 -14.579 1.00 93.00 415 GLU A N 1
ATOM 3162 C CA . GLU A 1 415 ? -9.069 -13.111 -14.401 1.00 93.00 415 GLU A CA 1
ATOM 3163 C C . GLU A 1 415 ? -9.710 -14.412 -14.936 1.00 93.00 415 GLU A C 1
ATOM 3165 O O . GLU A 1 415 ? -10.307 -15.141 -14.142 1.00 93.00 415 GLU A O 1
ATOM 3170 N N . PRO A 1 416 ? -9.541 -14.807 -16.218 1.00 94.00 416 PRO A N 1
ATOM 3171 C CA . PRO A 1 416 ? -10.136 -16.045 -16.725 1.00 94.00 416 PRO A CA 1
ATOM 3172 C C . PRO A 1 416 ? -9.550 -17.325 -16.106 1.00 94.00 416 PRO A C 1
ATOM 3174 O O . PRO A 1 416 ? -10.214 -18.359 -16.129 1.00 94.00 416 PRO A O 1
ATOM 3177 N N . LEU A 1 417 ? -8.325 -17.285 -15.569 1.00 94.19 417 LEU A N 1
ATOM 3178 C CA . LEU A 1 417 ? -7.669 -18.439 -14.942 1.00 94.19 417 LEU A CA 1
ATOM 3179 C C . LEU A 1 417 ? -8.108 -18.636 -13.488 1.00 94.19 417 LEU A C 1
ATOM 3181 O O . LEU A 1 417 ? -8.119 -19.763 -13.001 1.00 94.19 417 LEU A O 1
ATOM 3185 N N . THR A 1 418 ? -8.454 -17.552 -12.791 1.00 95.06 418 THR A N 1
ATOM 3186 C CA . THR A 1 418 ? -8.694 -17.576 -11.343 1.00 95.06 418 THR A CA 1
ATOM 3187 C C . THR A 1 418 ? -10.132 -17.250 -10.946 1.00 95.06 418 THR A C 1
ATOM 3189 O O . THR A 1 418 ? -10.457 -17.379 -9.772 1.00 95.06 418 THR A O 1
ATOM 3192 N N . ALA A 1 419 ? -11.017 -16.890 -11.885 1.00 91.94 419 ALA A N 1
ATOM 3193 C CA . ALA A 1 419 ? -12.405 -16.491 -11.602 1.00 91.94 419 ALA A CA 1
ATOM 3194 C C . ALA A 1 419 ? -13.238 -17.531 -10.827 1.00 91.94 419 ALA A C 1
ATOM 3196 O O . ALA A 1 419 ? -14.169 -17.167 -10.116 1.00 91.94 419 ALA A O 1
ATOM 3197 N N . GLN A 1 420 ? -12.924 -18.823 -10.966 1.00 91.69 420 GLN A N 1
ATOM 3198 C CA . GLN A 1 420 ? -13.631 -19.915 -10.278 1.00 91.69 420 GLN A CA 1
ATOM 3199 C C . GLN A 1 420 ? -13.095 -20.183 -8.860 1.00 91.69 420 GLN A C 1
ATOM 3201 O O . GLN A 1 420 ? -13.652 -21.010 -8.137 1.00 91.69 420 GLN A O 1
ATOM 3206 N N . ARG A 1 421 ? -11.989 -19.541 -8.456 1.00 94.06 421 ARG A N 1
ATOM 3207 C CA . ARG A 1 421 ? -11.381 -19.768 -7.142 1.00 94.06 421 ARG A CA 1
ATOM 3208 C C . ARG A 1 421 ? -12.228 -19.124 -6.047 1.00 94.06 421 ARG A C 1
ATOM 3210 O O . ARG A 1 421 ? -12.773 -18.038 -6.216 1.00 94.06 421 ARG A O 1
ATOM 3217 N N . ALA A 1 422 ? -12.306 -19.794 -4.898 1.00 90.50 422 ALA A N 1
ATOM 3218 C CA . ALA A 1 422 ? -13.005 -19.263 -3.728 1.00 90.50 422 ALA A CA 1
ATOM 3219 C C . ALA A 1 422 ? -12.326 -18.005 -3.163 1.00 90.50 422 ALA A C 1
ATOM 3221 O O . ALA A 1 422 ? -13.003 -17.128 -2.631 1.00 90.50 422 ALA A O 1
ATOM 3222 N N . ASP A 1 423 ? -10.999 -17.932 -3.286 1.00 92.81 423 ASP A N 1
ATOM 3223 C CA . ASP A 1 423 ? -10.197 -16.777 -2.905 1.00 92.81 423 ASP A CA 1
ATOM 3224 C C . ASP A 1 423 ? -9.557 -16.164 -4.161 1.00 92.81 423 ASP A C 1
ATOM 3226 O O . ASP A 1 423 ? -9.108 -16.907 -5.042 1.00 92.81 423 ASP A O 1
ATOM 3230 N N . PRO A 1 424 ? -9.503 -14.825 -4.265 1.00 93.38 424 PRO A N 1
ATOM 3231 C CA . PRO A 1 424 ? -8.907 -14.151 -5.411 1.00 93.38 424 PRO A CA 1
ATOM 3232 C C . PRO A 1 424 ? -7.385 -14.318 -5.432 1.00 93.38 424 PRO A C 1
ATOM 3234 O O . PRO A 1 424 ? -6.749 -14.471 -4.390 1.00 93.38 424 PRO A O 1
ATOM 3237 N N . PHE A 1 425 ? -6.787 -14.204 -6.620 1.00 97.06 425 PHE A N 1
ATOM 3238 C CA . PHE A 1 425 ? -5.332 -14.142 -6.748 1.00 97.06 425 PHE A CA 1
ATOM 3239 C C . PHE A 1 425 ? -4.798 -12.819 -6.187 1.00 97.06 425 PHE A C 1
ATOM 3241 O O . PHE A 1 425 ? -5.176 -11.747 -6.675 1.00 97.06 425 PHE A O 1
ATOM 3248 N N . LEU A 1 426 ? -3.917 -12.881 -5.183 1.00 96.38 426 LEU A N 1
ATOM 3249 C CA . LEU A 1 426 ? -3.461 -11.686 -4.468 1.00 96.38 426 LEU A CA 1
ATOM 3250 C C . LEU A 1 426 ? -2.106 -11.171 -4.952 1.00 96.38 426 LEU A C 1
ATOM 3252 O O . LEU A 1 426 ? -1.110 -11.891 -4.916 1.00 96.38 426 LEU A O 1
ATOM 3256 N N . LEU A 1 427 ? -2.041 -9.881 -5.276 1.00 95.25 427 LEU A N 1
ATOM 3257 C CA . LEU A 1 427 ? -0.790 -9.149 -5.490 1.00 95.25 427 LEU A CA 1
ATOM 3258 C C . LEU A 1 427 ? -0.557 -8.220 -4.301 1.00 95.25 427 LEU A C 1
ATOM 3260 O O . LEU A 1 427 ? -1.359 -7.316 -4.076 1.00 95.25 427 LEU A O 1
ATOM 3264 N N . ASP A 1 428 ? 0.518 -8.415 -3.540 1.00 92.38 428 ASP A N 1
ATOM 3265 C CA . ASP A 1 428 ? 0.871 -7.498 -2.453 1.00 92.38 428 ASP A CA 1
ATOM 3266 C C . ASP A 1 428 ? 2.211 -6.822 -2.696 1.00 92.38 428 ASP A C 1
ATOM 3268 O O . ASP A 1 428 ? 3.153 -7.454 -3.159 1.00 92.38 428 ASP A O 1
ATOM 3272 N N . LEU A 1 429 ? 2.268 -5.527 -2.401 1.00 91.62 429 LEU A N 1
ATOM 3273 C CA . LEU A 1 429 ? 3.443 -4.705 -2.635 1.00 91.62 429 LEU A CA 1
ATOM 3274 C C . LEU A 1 429 ? 4.199 -4.469 -1.333 1.00 91.62 429 LEU A C 1
ATOM 3276 O O . LEU A 1 429 ? 3.624 -3.969 -0.364 1.00 91.62 429 LEU A O 1
ATOM 3280 N N . HIS A 1 430 ? 5.495 -4.739 -1.368 1.00 88.69 430 HIS A N 1
ATOM 3281 C CA . HIS A 1 430 ? 6.457 -4.328 -0.367 1.00 88.69 430 HIS A CA 1
ATOM 3282 C C . HIS A 1 430 ? 7.333 -3.179 -0.859 1.00 88.69 430 HIS A C 1
ATOM 3284 O O . HIS A 1 430 ? 7.710 -3.122 -2.032 1.00 88.69 430 HIS A O 1
ATOM 3290 N N . ALA A 1 431 ? 7.633 -2.254 0.053 1.00 80.62 431 ALA A N 1
ATOM 3291 C CA . ALA A 1 431 ? 8.568 -1.164 -0.177 1.00 80.62 431 ALA A CA 1
ATOM 3292 C C . ALA A 1 431 ? 9.149 -0.621 1.138 1.00 80.62 431 ALA A C 1
ATOM 3294 O O . ALA A 1 431 ? 8.505 -0.656 2.192 1.00 80.62 431 ALA A O 1
ATOM 3295 N N . SER A 1 432 ? 10.341 -0.039 1.036 1.00 77.50 432 SER A N 1
ATOM 3296 C CA . SER A 1 432 ? 10.982 0.756 2.086 1.00 77.50 432 SER A CA 1
ATOM 3297 C C . SER A 1 432 ? 10.345 2.140 2.242 1.00 77.50 432 SER A C 1
ATOM 3299 O O . SER A 1 432 ? 9.875 2.723 1.265 1.00 77.50 432 SER A O 1
ATOM 3301 N N . CYS A 1 433 ? 10.383 2.696 3.460 1.00 76.88 433 CYS A N 1
ATOM 3302 C CA . CYS A 1 433 ? 9.990 4.082 3.740 1.00 76.88 433 CYS A CA 1
ATOM 3303 C C . CYS A 1 433 ? 11.002 5.135 3.250 1.00 76.88 433 CYS A C 1
ATOM 3305 O O . CYS A 1 433 ? 10.725 6.339 3.327 1.00 76.88 433 CYS A O 1
ATOM 3307 N N . TYR A 1 434 ? 12.168 4.727 2.750 1.00 70.75 434 TYR A N 1
ATOM 3308 C CA . TYR A 1 434 ? 13.146 5.647 2.176 1.00 70.75 434 TYR A CA 1
ATOM 3309 C C . TYR A 1 434 ? 12.587 6.359 0.937 1.00 70.75 434 TYR A C 1
ATOM 3311 O O . TYR A 1 434 ? 11.976 5.738 0.073 1.00 70.75 434 TYR A O 1
ATOM 3319 N N . GLY A 1 435 ? 12.762 7.681 0.842 1.00 62.84 435 GLY A N 1
ATOM 3320 C CA . GLY A 1 435 ? 12.310 8.456 -0.327 1.00 62.84 435 GLY A CA 1
ATOM 3321 C C . GLY A 1 435 ? 10.785 8.551 -0.527 1.00 62.84 435 GLY A C 1
ATOM 3322 O O . GLY A 1 435 ? 10.348 9.062 -1.555 1.00 62.84 435 GLY A O 1
ATOM 3323 N N . ASN A 1 436 ? 10.001 8.138 0.477 1.00 76.19 436 ASN A N 1
ATOM 3324 C CA . ASN A 1 436 ? 8.542 7.996 0.503 1.00 76.19 436 ASN A CA 1
ATOM 3325 C C . ASN A 1 436 ? 7.976 6.756 -0.229 1.00 76.19 436 ASN A C 1
ATOM 3327 O O . ASN A 1 436 ? 8.027 6.695 -1.458 1.00 76.19 436 ASN A O 1
ATOM 3331 N N . PRO A 1 437 ? 7.326 5.811 0.483 1.00 79.81 437 PRO A N 1
ATOM 3332 C CA . PRO A 1 437 ? 6.955 4.517 -0.093 1.00 79.81 437 PRO A CA 1
ATOM 3333 C C . PRO A 1 437 ? 5.748 4.591 -1.036 1.00 79.81 437 PRO A C 1
ATOM 3335 O O . PRO A 1 437 ? 5.624 3.756 -1.927 1.00 79.81 437 PRO A O 1
ATOM 3338 N N . HIS A 1 438 ? 4.843 5.569 -0.890 1.00 87.62 438 HIS A N 1
ATOM 3339 C CA . HIS A 1 438 ? 3.633 5.598 -1.718 1.00 87.62 438 HIS A CA 1
ATOM 3340 C C . HIS A 1 438 ? 3.839 6.242 -3.083 1.00 87.62 438 HIS A C 1
ATOM 3342 O O . HIS A 1 438 ? 3.294 5.759 -4.076 1.00 87.62 438 HIS A O 1
ATOM 3348 N N . LEU A 1 439 ? 4.585 7.347 -3.140 1.00 84.06 439 LEU A N 1
ATOM 3349 C CA . LEU A 1 439 ? 4.753 8.138 -4.359 1.00 84.06 439 LEU A CA 1
ATOM 3350 C C . LEU A 1 439 ? 5.232 7.333 -5.571 1.00 84.06 439 LEU A C 1
ATOM 3352 O O . LEU A 1 439 ? 4.688 7.560 -6.656 1.00 84.06 439 LEU A O 1
ATOM 3356 N N . PRO A 1 440 ? 6.199 6.404 -5.452 1.00 79.25 440 PRO A N 1
ATOM 3357 C CA . PRO A 1 440 ? 6.585 5.607 -6.597 1.00 79.25 440 PRO A CA 1
ATOM 3358 C C . PRO A 1 440 ? 5.519 4.646 -7.074 1.00 79.25 440 PRO A C 1
ATOM 3360 O O . PRO A 1 440 ? 5.411 4.438 -8.273 1.00 79.25 440 PRO A O 1
ATOM 3363 N N . TYR A 1 441 ? 4.705 4.107 -6.178 1.00 85.06 441 TYR A N 1
ATOM 3364 C CA . TYR A 1 441 ? 3.852 2.971 -6.495 1.00 85.06 441 TYR A CA 1
ATOM 3365 C C . TYR A 1 441 ? 2.374 3.292 -6.612 1.00 85.06 441 TYR A C 1
ATOM 3367 O O . TYR A 1 441 ? 1.600 2.413 -6.979 1.00 85.06 441 TYR A O 1
ATOM 3375 N N . ALA A 1 442 ? 1.962 4.527 -6.338 1.00 88.50 442 ALA A N 1
ATOM 3376 C CA . ALA A 1 442 ? 0.551 4.881 -6.280 1.00 88.50 442 ALA A CA 1
ATOM 3377 C C . ALA A 1 442 ? -0.221 4.547 -7.571 1.00 88.50 442 ALA A C 1
ATOM 3379 O O . ALA A 1 442 ? -1.358 4.086 -7.506 1.00 88.50 442 ALA A O 1
ATOM 3380 N N . GLU A 1 443 ? 0.410 4.644 -8.744 1.00 87.94 443 GLU A N 1
ATOM 3381 C CA . GLU A 1 443 ? -0.210 4.244 -10.015 1.00 87.94 443 GLU A CA 1
ATOM 3382 C C . GLU A 1 443 ? -0.420 2.721 -10.170 1.00 87.94 443 GLU A C 1
ATOM 3384 O O . GLU A 1 443 ? -1.190 2.294 -11.032 1.00 87.94 443 GLU A O 1
ATOM 3389 N N . LEU A 1 444 ? 0.228 1.896 -9.341 1.00 90.00 444 LEU A N 1
ATOM 3390 C CA . LEU A 1 444 ? 0.034 0.443 -9.268 1.00 90.00 444 LEU A CA 1
ATOM 3391 C C . LEU A 1 444 ? -1.137 0.050 -8.359 1.00 90.00 444 LEU A C 1
ATOM 3393 O O . LEU A 1 444 ? -1.664 -1.054 -8.492 1.00 90.00 444 LEU A O 1
ATOM 3397 N N . TYR A 1 445 ? -1.577 0.938 -7.463 1.00 93.00 445 TYR A N 1
ATOM 3398 C CA . TYR A 1 445 ? -2.628 0.673 -6.471 1.00 93.00 445 TYR A CA 1
ATOM 3399 C C . TYR A 1 445 ? -3.971 0.218 -7.039 1.00 93.00 445 TYR A C 1
ATOM 3401 O O . TYR A 1 445 ? -4.615 -0.617 -6.400 1.00 93.00 445 TYR A O 1
ATOM 3409 N N . PRO A 1 446 ? -4.395 0.630 -8.250 1.00 92.69 446 PRO A N 1
ATOM 3410 C CA . PRO A 1 446 ? -5.583 0.047 -8.852 1.00 92.69 446 PRO A CA 1
ATOM 3411 C C . PRO A 1 446 ? -5.454 -1.445 -9.160 1.00 92.69 446 PRO A C 1
ATOM 3413 O O . PRO A 1 446 ? -6.471 -2.091 -9.400 1.00 92.69 446 PRO A O 1
ATOM 3416 N N . TYR A 1 447 ? -4.250 -2.021 -9.109 1.00 93.62 447 TYR A N 1
ATOM 3417 C CA . TYR A 1 447 ? -3.959 -3.402 -9.492 1.00 93.62 447 TYR A CA 1
ATOM 3418 C C . TYR A 1 447 ? -3.299 -4.243 -8.393 1.00 93.62 447 TYR A C 1
ATOM 3420 O O . TYR A 1 447 ? -3.072 -5.422 -8.638 1.00 93.62 447 TYR A O 1
ATOM 3428 N N . ILE A 1 448 ? -3.039 -3.714 -7.195 1.00 93.62 448 ILE A N 1
ATOM 3429 C CA . ILE A 1 448 ? -2.544 -4.491 -6.038 1.00 93.62 448 ILE A CA 1
ATOM 3430 C C . ILE A 1 448 ? -3.609 -4.586 -4.940 1.00 93.62 448 ILE A C 1
ATOM 3432 O O . ILE A 1 448 ? -4.550 -3.801 -4.930 1.00 93.62 448 ILE A O 1
ATOM 3436 N N . ASP A 1 449 ? -3.487 -5.548 -4.033 1.00 94.50 449 ASP A N 1
ATOM 3437 C CA . ASP A 1 449 ? -4.513 -5.856 -3.025 1.00 94.50 449 ASP A CA 1
ATOM 3438 C C . ASP A 1 449 ? -4.129 -5.441 -1.610 1.00 94.50 449 ASP A C 1
ATOM 3440 O O . ASP A 1 449 ? -5.005 -5.251 -0.773 1.00 94.50 449 ASP A O 1
ATOM 3444 N N . SER A 1 450 ? -2.839 -5.270 -1.336 1.00 93.75 450 SER A N 1
ATOM 3445 C CA . SER A 1 450 ? -2.372 -4.735 -0.060 1.00 93.75 450 SER A CA 1
ATOM 3446 C C . SER A 1 450 ? -0.973 -4.155 -0.184 1.00 93.75 450 SER A C 1
ATOM 3448 O O . SER A 1 450 ? -0.185 -4.610 -1.017 1.00 93.75 450 SER A O 1
ATOM 3450 N N . VAL A 1 451 ? -0.658 -3.207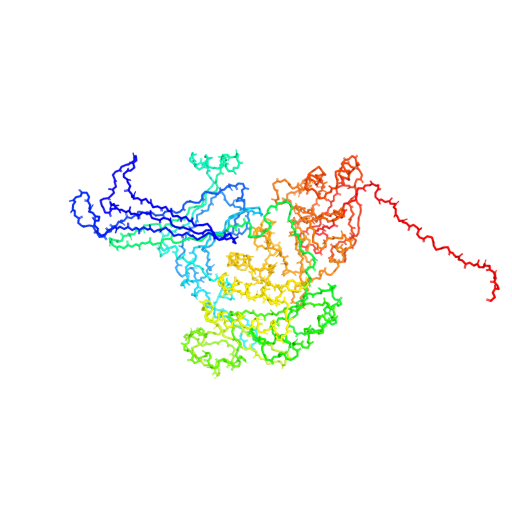 0.691 1.00 92.50 451 VAL A N 1
ATOM 3451 C CA . VAL A 1 451 ? 0.698 -2.687 0.877 1.00 92.50 451 VAL A CA 1
ATOM 3452 C C . VAL A 1 451 ? 1.296 -3.180 2.189 1.00 92.50 451 VAL A C 1
ATOM 3454 O O . VAL A 1 451 ? 0.600 -3.355 3.192 1.00 92.50 451 VAL A O 1
ATOM 3457 N N . TRP A 1 452 ? 2.603 -3.384 2.190 1.00 90.00 452 TRP A N 1
ATOM 3458 C CA . TRP A 1 452 ? 3.379 -3.712 3.371 1.00 90.00 452 TRP A CA 1
ATOM 3459 C C . TRP A 1 452 ? 4.657 -2.897 3.353 1.00 90.00 452 TRP A C 1
ATOM 3461 O O . TRP A 1 452 ? 5.610 -3.248 2.670 1.00 90.00 452 TRP A O 1
ATOM 3471 N N . PHE A 1 453 ? 4.673 -1.791 4.082 1.00 84.44 453 PHE A N 1
ATOM 3472 C CA . PHE A 1 453 ? 5.880 -0.985 4.237 1.00 84.44 453 PHE A CA 1
ATOM 3473 C C . PHE A 1 453 ? 6.505 -1.289 5.586 1.00 84.44 453 PHE A C 1
ATOM 3475 O O . PHE A 1 453 ? 5.777 -1.639 6.515 1.00 84.44 453 PHE A O 1
ATOM 3482 N N . GLY A 1 454 ? 7.823 -1.164 5.704 1.00 71.44 454 GLY A N 1
ATOM 3483 C CA . GLY A 1 454 ? 8.480 -1.182 7.017 1.00 71.44 454 GLY A CA 1
ATOM 3484 C C . GLY A 1 454 ? 9.994 -1.196 7.004 1.00 71.44 454 GLY A C 1
ATOM 3485 O O . GLY A 1 454 ? 10.583 -0.779 7.998 1.00 71.44 454 GLY A O 1
ATOM 3486 N N . GLU A 1 455 ? 10.640 -1.560 5.893 1.00 75.62 455 GLU A N 1
ATOM 3487 C CA . GLU A 1 455 ? 12.083 -1.360 5.794 1.00 75.62 455 GLU A CA 1
ATOM 3488 C C . GLU A 1 455 ? 12.391 0.130 5.946 1.00 75.62 455 GLU A C 1
ATOM 3490 O O . GLU A 1 455 ? 11.782 0.975 5.28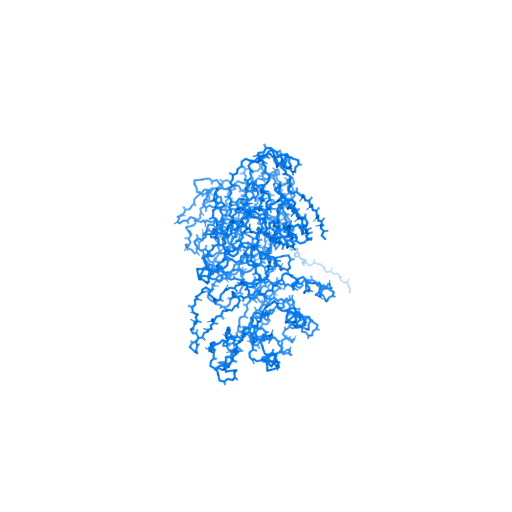8 1.00 75.62 455 GLU A O 1
ATOM 3495 N N . GLN A 1 456 ? 13.299 0.448 6.870 1.00 73.31 456 GLN A N 1
ATOM 3496 C CA . GLN A 1 456 ? 13.746 1.815 7.157 1.00 73.31 456 GLN A CA 1
ATOM 3497 C C . GLN A 1 456 ? 12.628 2.789 7.586 1.00 73.31 456 GLN A C 1
ATOM 3499 O O . GLN A 1 456 ? 12.830 4.004 7.593 1.00 73.31 456 GLN A O 1
ATOM 3504 N N . CYS A 1 457 ? 11.453 2.284 7.972 1.00 80.12 457 CYS A N 1
ATOM 3505 C CA . CYS A 1 457 ? 10.405 3.115 8.550 1.00 80.12 457 CYS A CA 1
ATOM 3506 C C . CYS A 1 457 ? 10.738 3.443 10.007 1.00 80.12 457 CYS A C 1
ATOM 3508 O O . CYS A 1 457 ? 10.903 2.552 10.839 1.00 80.12 457 CYS A O 1
ATOM 3510 N N . ASP A 1 458 ? 10.753 4.730 10.345 1.00 83.94 458 ASP A N 1
ATOM 3511 C CA . ASP A 1 458 ? 10.884 5.192 11.728 1.00 83.94 458 ASP A CA 1
ATOM 3512 C C . ASP A 1 458 ? 9.500 5.416 12.352 1.00 83.94 458 ASP A C 1
ATOM 3514 O O . ASP A 1 458 ? 9.084 6.526 12.690 1.00 83.94 458 ASP A O 1
ATOM 3518 N N . TYR A 1 459 ? 8.753 4.321 12.501 1.00 86.31 459 TYR A N 1
ATOM 3519 C CA . TYR A 1 459 ? 7.402 4.338 13.071 1.00 86.31 459 TYR A CA 1
ATOM 3520 C C . TYR A 1 459 ? 7.311 5.031 14.428 1.00 86.31 459 TYR A C 1
ATOM 3522 O O . TYR A 1 459 ? 6.265 5.592 14.777 1.00 86.31 459 TYR A O 1
ATOM 3530 N N . ALA A 1 460 ? 8.390 4.941 15.208 1.00 84.19 460 ALA A N 1
ATOM 3531 C CA . ALA A 1 460 ? 8.470 5.497 16.540 1.00 84.19 460 ALA A CA 1
ATOM 3532 C C . ALA A 1 460 ? 8.491 7.025 16.515 1.00 84.19 460 ALA A C 1
ATOM 3534 O O . ALA A 1 460 ? 7.964 7.616 17.453 1.00 84.19 460 ALA A O 1
ATOM 3535 N N . SER A 1 461 ? 9.040 7.675 15.484 1.00 87.00 461 SER A N 1
ATOM 3536 C CA . SER A 1 461 ? 9.039 9.140 15.389 1.00 87.00 461 SER A CA 1
ATOM 3537 C C . SER A 1 461 ? 7.792 9.709 14.716 1.00 87.00 461 SER A C 1
ATOM 3539 O O . SER A 1 461 ? 7.370 10.806 15.087 1.00 87.00 461 SER A O 1
ATOM 3541 N N . TYR A 1 462 ? 7.151 8.958 13.817 1.00 90.81 462 TYR A N 1
ATOM 3542 C CA . TYR A 1 462 ? 6.048 9.452 12.987 1.00 90.81 462 TYR A CA 1
ATOM 3543 C C . TYR A 1 462 ? 4.833 9.946 13.786 1.00 90.81 462 TYR A C 1
ATOM 3545 O O . TYR A 1 462 ? 4.352 9.271 14.702 1.00 90.81 462 TYR A O 1
ATOM 3553 N N . SER A 1 463 ? 4.287 11.101 13.393 1.00 93.62 463 SER A N 1
ATOM 3554 C CA . SER A 1 463 ? 2.992 11.622 13.847 1.00 93.62 463 SER A CA 1
ATOM 3555 C C . SER A 1 463 ? 1.817 10.791 13.301 1.00 93.62 463 SER A C 1
ATOM 3557 O O . SER A 1 463 ? 1.980 10.061 12.320 1.00 93.62 463 SER A O 1
ATOM 3559 N N . PRO A 1 464 ? 0.604 10.895 13.873 1.00 94.88 464 PRO A N 1
ATOM 3560 C CA . PRO A 1 464 ? -0.573 10.224 13.317 1.00 94.88 464 PRO A CA 1
ATOM 3561 C C . PRO A 1 464 ? -0.849 10.579 11.846 1.00 94.88 464 PRO A C 1
ATOM 3563 O O . PRO A 1 464 ? -1.247 9.732 11.050 1.00 94.88 464 PRO A O 1
ATOM 3566 N N . GLU A 1 465 ? -0.628 11.832 11.463 1.00 95.44 465 GLU A N 1
ATOM 3567 C CA . GLU A 1 465 ? -0.828 12.320 10.100 1.00 95.44 465 GLU A CA 1
ATOM 3568 C C . GLU A 1 465 ? 0.264 11.800 9.149 1.00 95.44 465 GLU A C 1
ATOM 3570 O O . GLU A 1 465 ? -0.039 11.478 8.000 1.00 95.44 465 GLU A O 1
ATOM 3575 N N . GLN A 1 466 ? 1.504 11.647 9.634 1.00 93.62 466 GLN A N 1
ATOM 3576 C CA . GLN A 1 466 ? 2.587 10.955 8.923 1.00 93.62 466 GLN A CA 1
ATOM 3577 C C . GLN A 1 466 ? 2.244 9.486 8.672 1.00 93.62 466 GLN A C 1
ATOM 3579 O O . GLN A 1 466 ? 2.356 9.013 7.545 1.00 93.62 466 GLN A O 1
ATOM 3584 N N . TRP A 1 467 ? 1.743 8.774 9.687 1.00 93.25 467 TRP A N 1
ATOM 3585 C CA . TRP A 1 467 ? 1.250 7.403 9.524 1.00 93.25 467 TRP A CA 1
ATOM 3586 C C . TRP A 1 467 ? 0.186 7.310 8.427 1.00 93.25 467 TRP A C 1
ATOM 3588 O O . TRP A 1 467 ? 0.237 6.408 7.592 1.00 93.25 467 TRP A O 1
ATOM 3598 N N . LEU A 1 468 ? -0.747 8.264 8.391 1.00 93.94 468 LEU A N 1
ATOM 3599 C CA . LEU A 1 468 ? -1.799 8.300 7.383 1.00 93.94 468 LEU A CA 1
ATOM 3600 C C . LEU A 1 468 ? -1.240 8.527 5.968 1.00 93.94 468 LEU A C 1
ATOM 3602 O O . LEU A 1 468 ? -1.663 7.840 5.044 1.00 93.94 468 LEU A O 1
ATOM 3606 N N . ALA A 1 469 ? -0.301 9.466 5.805 1.00 93.06 469 ALA A N 1
ATOM 3607 C CA . ALA A 1 469 ? 0.202 9.922 4.506 1.00 93.06 469 ALA A CA 1
ATOM 3608 C C . ALA A 1 469 ? 1.398 9.128 3.940 1.00 93.06 469 ALA A C 1
ATOM 3610 O O . ALA A 1 469 ? 1.615 9.160 2.725 1.00 93.06 469 ALA A O 1
ATOM 3611 N N . GLU A 1 470 ? 2.191 8.469 4.792 1.00 89.19 470 GLU A N 1
ATOM 3612 C CA . GLU A 1 470 ? 3.405 7.738 4.393 1.00 89.19 470 GLU A CA 1
ATOM 3613 C C . GLU A 1 470 ? 3.315 6.225 4.580 1.00 89.19 470 GLU A C 1
ATOM 3615 O O . GLU A 1 470 ? 4.011 5.513 3.874 1.00 89.19 470 GLU A O 1
ATOM 3620 N N . VAL A 1 471 ? 2.514 5.712 5.516 1.00 89.69 471 VAL A N 1
ATOM 3621 C CA . VAL A 1 471 ? 2.557 4.282 5.877 1.00 89.69 471 VAL A CA 1
ATOM 3622 C C . VAL A 1 471 ? 1.251 3.564 5.550 1.00 89.69 471 VAL A C 1
ATOM 3624 O O . VAL A 1 471 ? 1.252 2.414 5.109 1.00 89.69 471 VAL A O 1
ATOM 3627 N N . SER A 1 472 ? 0.119 4.207 5.818 1.00 92.69 472 SER A N 1
ATOM 3628 C CA . SER A 1 472 ? -1.185 3.573 5.685 1.00 92.69 472 SER A CA 1
ATOM 3629 C C . SER A 1 472 ? -1.666 3.577 4.236 1.00 92.69 472 SER A C 1
ATOM 3631 O O . SER A 1 472 ? -1.566 4.571 3.524 1.00 92.69 472 SER A O 1
ATOM 3633 N N . GLY A 1 473 ? -2.321 2.502 3.811 1.00 92.88 473 GLY A N 1
ATOM 3634 C CA . GLY A 1 473 ? -2.988 2.480 2.510 1.00 92.88 473 GLY A CA 1
ATOM 3635 C C . GLY A 1 473 ? -4.342 3.214 2.468 1.00 92.88 473 GLY A C 1
ATOM 3636 O O . GLY A 1 473 ? -4.963 3.281 1.406 1.00 92.88 473 GLY A O 1
ATOM 3637 N N . ILE A 1 474 ? -4.803 3.801 3.585 1.00 94.50 474 ILE A N 1
ATOM 3638 C CA . ILE A 1 474 ? -6.134 4.427 3.712 1.00 94.50 474 ILE A CA 1
ATOM 3639 C C . ILE A 1 474 ? -6.385 5.523 2.666 1.00 94.50 474 ILE A C 1
ATOM 3641 O O . ILE A 1 474 ? -7.422 5.437 2.002 1.00 94.50 474 ILE A O 1
ATOM 3645 N N . PRO A 1 475 ? -5.491 6.515 2.451 1.00 94.12 475 PRO A N 1
ATOM 3646 C CA . PRO A 1 475 ? -5.747 7.580 1.476 1.00 94.12 475 PRO A CA 1
ATOM 3647 C C . PRO A 1 475 ? -5.822 7.092 0.033 1.00 94.12 475 PRO A C 1
ATOM 3649 O O . PRO A 1 475 ? -6.338 7.778 -0.845 1.00 94.12 475 PRO A O 1
ATOM 3652 N N . PHE A 1 476 ? -5.326 5.885 -0.208 1.00 93.69 476 PHE A N 1
ATOM 3653 C CA . PHE A 1 476 ? -5.286 5.263 -1.516 1.00 93.69 476 PHE A CA 1
ATOM 3654 C C . PHE A 1 476 ? -6.370 4.197 -1.692 1.00 93.69 476 PHE A C 1
ATOM 3656 O O . PHE A 1 476 ? -6.641 3.792 -2.819 1.00 93.69 476 PHE A O 1
ATOM 3663 N N . GLY A 1 477 ? -7.036 3.782 -0.611 1.00 93.25 477 GLY A N 1
ATOM 3664 C CA . GLY A 1 477 ? -8.077 2.759 -0.655 1.00 93.25 477 GLY A CA 1
ATOM 3665 C C . GLY A 1 477 ? -7.547 1.331 -0.752 1.00 93.25 477 GLY A C 1
ATOM 3666 O O . GLY A 1 477 ? -8.246 0.457 -1.261 1.00 93.25 477 GLY A O 1
ATOM 3667 N N . VAL A 1 478 ? -6.318 1.093 -0.291 1.00 93.12 478 VAL A N 1
ATOM 3668 C CA . VAL A 1 478 ? -5.707 -0.240 -0.240 1.00 93.12 478 VAL A CA 1
ATOM 3669 C C . VAL A 1 478 ? -5.457 -0.643 1.219 1.00 93.12 478 VAL A C 1
ATOM 3671 O O . VAL A 1 478 ? -5.011 0.188 2.009 1.00 93.12 478 VAL A O 1
ATOM 3674 N N . PRO A 1 479 ? -5.753 -1.888 1.626 1.00 93.12 479 PRO A N 1
ATOM 3675 C CA . PRO A 1 479 ? -5.349 -2.402 2.930 1.00 93.12 479 PRO A CA 1
ATOM 3676 C C . PRO A 1 479 ? -3.835 -2.313 3.138 1.00 93.12 479 PRO A C 1
ATOM 3678 O O . PRO A 1 479 ? -3.055 -2.425 2.190 1.00 93.12 479 PRO A O 1
ATOM 3681 N N . GLY A 1 480 ? -3.422 -2.136 4.391 1.00 91.75 480 GLY A N 1
ATOM 3682 C CA . GLY A 1 480 ? -2.018 -2.015 4.764 1.00 91.75 480 GLY A CA 1
ATOM 3683 C C . GLY A 1 480 ? -1.641 -2.927 5.923 1.00 91.75 480 GLY A C 1
ATOM 3684 O O . GLY A 1 480 ? -2.476 -3.278 6.757 1.00 91.75 480 GLY A O 1
ATOM 3685 N N . GLN A 1 481 ? -0.362 -3.276 5.999 1.00 90.62 481 GLN A N 1
ATOM 3686 C CA . GLN A 1 481 ? 0.254 -3.940 7.147 1.00 90.62 481 GLN A CA 1
ATOM 3687 C C . GLN A 1 481 ? 1.586 -3.276 7.487 1.00 90.62 481 GLN A C 1
ATOM 3689 O O . GLN A 1 481 ? 2.173 -2.596 6.648 1.00 90.62 481 GLN A O 1
ATOM 3694 N N . VAL A 1 482 ? 2.070 -3.484 8.711 1.00 88.19 482 VAL A N 1
ATOM 3695 C CA . VAL A 1 482 ? 3.360 -2.939 9.164 1.00 88.19 482 VAL A CA 1
ATOM 3696 C C . VAL A 1 482 ? 4.443 -4.017 9.167 1.00 88.19 482 VAL A C 1
ATOM 3698 O O . VAL A 1 482 ? 4.209 -5.137 9.635 1.00 88.19 482 VAL A O 1
ATOM 3701 N N . LEU A 1 483 ? 5.632 -3.698 8.654 1.00 83.12 483 LEU A N 1
ATOM 3702 C CA . LEU A 1 483 ? 6.874 -4.425 8.950 1.00 83.12 483 LEU A CA 1
ATOM 3703 C C . LEU A 1 483 ? 7.541 -3.710 10.133 1.00 83.12 483 LEU A C 1
ATOM 3705 O O . LEU A 1 483 ? 8.515 -2.987 9.997 1.00 83.12 483 LEU A O 1
ATOM 3709 N N . GLY A 1 484 ? 6.910 -3.843 11.299 1.00 70.56 484 GLY A N 1
ATOM 3710 C CA . GLY A 1 484 ? 7.371 -3.296 12.574 1.00 70.56 484 GLY A CA 1
ATOM 3711 C C . GLY A 1 484 ? 7.558 -4.406 13.601 1.00 70.56 484 GLY A C 1
ATOM 3712 O O . GLY A 1 484 ? 7.359 -5.583 13.304 1.00 70.56 484 GLY A O 1
ATOM 3713 N N . ASN A 1 485 ? 7.939 -4.039 14.819 1.00 71.56 485 ASN A N 1
ATOM 3714 C CA . ASN A 1 485 ? 8.025 -4.944 15.957 1.00 71.56 485 ASN A CA 1
ATOM 3715 C C . ASN A 1 485 ? 6.686 -4.950 16.740 1.00 71.56 485 ASN A C 1
ATOM 3717 O O . ASN A 1 485 ? 5.673 -4.407 16.296 1.00 71.56 485 ASN A O 1
ATOM 3721 N N . ASN A 1 486 ? 6.623 -5.618 17.897 1.00 70.81 486 ASN A N 1
ATOM 3722 C CA . ASN A 1 486 ? 5.385 -5.656 18.693 1.00 70.81 486 ASN A CA 1
ATOM 3723 C C . ASN A 1 486 ? 4.917 -4.274 19.197 1.00 70.81 486 ASN A C 1
ATOM 3725 O O . ASN A 1 486 ? 3.747 -4.126 19.544 1.00 70.81 486 ASN A O 1
ATOM 3729 N N . ARG A 1 487 ? 5.792 -3.262 19.235 1.00 77.69 487 ARG A N 1
ATOM 3730 C CA . ARG A 1 487 ? 5.503 -1.939 19.812 1.00 77.69 487 ARG A CA 1
ATOM 3731 C C . ARG A 1 487 ? 4.635 -1.065 18.914 1.00 77.69 487 ARG A C 1
ATOM 3733 O O . ARG A 1 487 ? 4.030 -0.103 19.382 1.00 77.69 487 ARG A O 1
ATOM 3740 N N . GLU A 1 488 ? 4.555 -1.379 17.627 1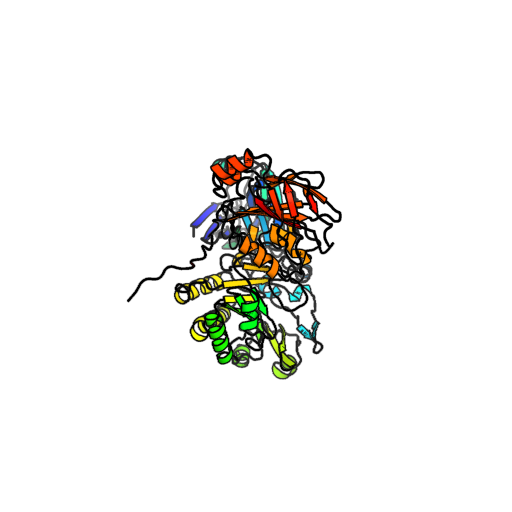.00 84.94 488 GLU A N 1
ATOM 3741 C CA . GLU A 1 488 ? 3.771 -0.601 16.671 1.00 84.94 488 GLU A CA 1
ATOM 3742 C C . GLU A 1 488 ? 2.324 -1.094 16.549 1.00 84.94 488 GLU A C 1
ATOM 3744 O O . GLU A 1 488 ? 1.498 -0.384 15.975 1.00 84.94 488 GLU A O 1
ATOM 3749 N N . GLN A 1 489 ? 1.978 -2.259 17.117 1.00 88.88 489 GLN A N 1
ATOM 3750 C CA . GLN A 1 489 ? 0.662 -2.882 16.925 1.00 88.88 489 GLN A CA 1
ATOM 3751 C C . GLN A 1 489 ? -0.508 -1.985 17.355 1.00 88.88 489 GLN A C 1
ATOM 3753 O O . GLN A 1 489 ? -1.514 -1.931 16.650 1.00 88.88 489 GLN A O 1
ATOM 3758 N N . TRP A 1 490 ? -0.392 -1.252 18.470 1.00 92.75 490 TRP A N 1
ATOM 3759 C CA . TRP A 1 490 ? -1.462 -0.353 18.928 1.00 92.75 490 TRP A CA 1
ATOM 3760 C C . TRP A 1 490 ? -1.753 0.753 17.916 1.00 92.75 490 TRP A C 1
ATOM 3762 O O . TRP A 1 490 ? -2.907 0.996 17.566 1.00 92.75 490 TRP A O 1
ATOM 3772 N N . ARG A 1 491 ? -0.693 1.407 17.425 1.00 93.62 491 ARG A N 1
ATOM 3773 C CA . ARG A 1 491 ? -0.801 2.492 16.447 1.00 93.62 491 ARG A CA 1
ATOM 3774 C C . ARG A 1 491 ? -1.255 1.955 15.095 1.00 93.62 491 ARG A C 1
ATOM 3776 O O . ARG A 1 491 ? -2.172 2.524 14.518 1.00 93.62 491 ARG A O 1
ATOM 3783 N N . ALA A 1 492 ? -0.713 0.824 14.644 1.00 94.19 492 ALA A N 1
ATOM 3784 C CA . ALA A 1 492 ? -1.141 0.152 13.418 1.00 94.19 492 ALA A CA 1
ATOM 3785 C C . ALA A 1 492 ? -2.644 -0.179 13.438 1.00 94.19 492 ALA A C 1
ATOM 3787 O O . ALA A 1 492 ? -3.348 0.086 12.460 1.00 94.19 492 ALA A O 1
ATOM 3788 N N . LEU A 1 493 ? -3.164 -0.668 14.571 1.00 96.12 493 LEU A N 1
ATOM 3789 C CA . LEU A 1 493 ? -4.575 -1.024 14.704 1.00 96.12 493 LEU A CA 1
ATOM 3790 C C . LEU A 1 493 ? -5.504 0.191 14.547 1.00 96.12 493 LEU A C 1
ATOM 3792 O O . LEU A 1 493 ? -6.577 0.051 13.967 1.00 96.12 493 LEU A O 1
ATOM 3796 N N . VAL A 1 494 ? -5.088 1.391 14.974 1.00 97.25 494 VAL A N 1
ATOM 3797 C CA . VAL A 1 494 ? -5.839 2.643 14.735 1.00 97.25 494 VAL A CA 1
ATOM 3798 C C . VAL A 1 494 ? -6.010 2.929 13.234 1.00 97.25 494 VAL A C 1
ATOM 3800 O O . VAL A 1 494 ? -7.006 3.532 12.841 1.00 97.25 494 VAL A O 1
ATOM 3803 N N . PHE A 1 495 ? -5.106 2.457 12.375 1.00 96.38 495 PHE A N 1
ATOM 3804 C CA . PHE A 1 495 ? -5.196 2.588 10.913 1.00 96.38 495 PHE A CA 1
ATOM 3805 C C . PHE A 1 495 ? -5.795 1.352 10.223 1.00 96.38 495 PHE A C 1
ATOM 3807 O O . PHE A 1 495 ? -5.733 1.234 9.001 1.00 96.38 495 PHE A O 1
ATOM 3814 N N . GLY A 1 496 ? -6.378 0.416 10.980 1.00 95.94 496 GLY A N 1
ATOM 3815 C CA . GLY A 1 496 ? -6.931 -0.813 10.410 1.00 95.94 496 GLY A CA 1
ATOM 3816 C C . GLY A 1 496 ? -5.862 -1.793 9.921 1.00 95.94 496 GLY A C 1
ATOM 3817 O O . GLY A 1 496 ? -6.140 -2.601 9.040 1.00 95.94 496 GLY A O 1
ATOM 3818 N N . MET A 1 497 ? -4.645 -1.714 10.467 1.00 94.94 497 MET A N 1
ATOM 3819 C CA . MET A 1 497 ? -3.494 -2.518 10.058 1.00 94.94 497 MET A CA 1
ATOM 3820 C C . MET A 1 497 ? -3.055 -3.457 11.189 1.00 94.94 497 MET A C 1
ATOM 3822 O O . MET A 1 497 ? -3.106 -3.104 12.366 1.00 94.94 497 MET A O 1
ATOM 3826 N N . THR A 1 498 ? -2.549 -4.638 10.834 1.00 92.19 498 THR A N 1
ATOM 3827 C CA . THR A 1 498 ? -1.768 -5.500 11.741 1.00 92.19 498 THR A CA 1
ATOM 3828 C C . THR A 1 498 ? -0.363 -5.694 11.180 1.00 92.19 498 THR A C 1
ATOM 3830 O O . THR A 1 498 ? -0.091 -5.359 10.027 1.00 92.19 498 THR A O 1
ATOM 3833 N N . CYS A 1 499 ? 0.549 -6.266 11.961 1.00 88.56 499 CYS A N 1
ATOM 3834 C CA . CYS A 1 499 ? 1.793 -6.788 11.400 1.00 88.56 499 CYS A CA 1
ATOM 3835 C C . CYS A 1 499 ? 1.593 -8.174 10.766 1.00 88.56 499 CYS A C 1
ATOM 3837 O O . CYS A 1 499 ? 0.516 -8.776 10.882 1.00 88.56 499 CYS A O 1
ATOM 3839 N N . ARG A 1 500 ? 2.634 -8.669 10.087 1.00 86.88 500 ARG A N 1
ATOM 3840 C CA . ARG A 1 500 ? 2.724 -10.032 9.536 1.00 86.88 500 ARG A CA 1
ATOM 3841 C C . ARG A 1 500 ? 3.578 -10.916 10.443 1.00 86.88 500 ARG A C 1
ATOM 3843 O O . ARG A 1 500 ? 4.400 -10.408 11.197 1.00 86.88 500 ARG A O 1
ATOM 3850 N N . ILE A 1 501 ? 3.417 -12.234 10.340 1.00 87.12 501 ILE A N 1
ATOM 3851 C CA . ILE A 1 501 ? 4.400 -13.166 10.907 1.00 87.12 501 ILE A CA 1
ATOM 3852 C C . ILE A 1 501 ? 5.624 -13.173 9.981 1.00 87.12 501 ILE A C 1
ATOM 3854 O O . ILE A 1 501 ? 5.459 -13.464 8.798 1.00 87.12 501 ILE A O 1
ATOM 3858 N N . TYR A 1 502 ? 6.808 -12.865 10.520 1.00 80.50 502 TYR A N 1
ATOM 3859 C CA . TYR A 1 502 ? 8.093 -12.794 9.807 1.00 80.50 502 TYR A CA 1
ATOM 3860 C C . TYR A 1 502 ? 9.243 -13.295 10.720 1.00 80.50 502 TYR A C 1
ATOM 3862 O O . TYR A 1 502 ? 9.164 -13.047 11.925 1.00 80.50 502 TYR A O 1
ATOM 3870 N N . PRO A 1 503 ? 10.264 -14.028 10.221 1.00 63.88 503 PRO A N 1
ATOM 3871 C CA . PRO A 1 503 ? 11.157 -14.805 11.089 1.00 63.88 503 PRO A CA 1
ATOM 3872 C C . PRO A 1 503 ? 12.308 -14.091 11.849 1.00 63.88 503 PRO A C 1
ATOM 3874 O O . PRO A 1 503 ? 12.781 -14.746 12.768 1.00 63.88 503 PRO A O 1
ATOM 3877 N N . ASP A 1 504 ? 12.750 -12.842 11.565 1.00 55.72 504 ASP A N 1
ATOM 3878 C CA . ASP A 1 504 ? 13.619 -11.960 12.433 1.00 55.72 504 ASP A CA 1
ATOM 3879 C C . ASP A 1 504 ? 14.049 -10.651 11.689 1.00 55.72 504 ASP A C 1
ATOM 3881 O O . ASP A 1 504 ? 14.000 -10.678 10.460 1.00 55.72 504 ASP A O 1
ATOM 3885 N N . PRO A 1 505 ? 14.546 -9.537 12.302 1.00 46.38 505 PRO A N 1
ATOM 3886 C CA . PRO A 1 505 ? 14.360 -8.983 13.638 1.00 46.38 505 PRO A CA 1
ATOM 3887 C C . PRO A 1 505 ? 13.401 -7.788 13.599 1.00 46.38 505 PRO A C 1
ATOM 3889 O O . PRO A 1 505 ? 13.781 -6.631 13.742 1.00 46.38 505 PRO A O 1
ATOM 3892 N N . HIS A 1 506 ? 12.112 -8.077 13.489 1.00 51.91 506 HIS A N 1
ATOM 3893 C CA . HIS A 1 506 ? 11.068 -7.196 13.985 1.00 51.91 506 HIS A CA 1
ATOM 3894 C C . HIS A 1 506 ? 10.038 -8.095 14.661 1.00 51.91 506 HIS A C 1
ATOM 3896 O O . HIS A 1 506 ? 9.308 -8.838 14.013 1.00 51.91 506 HIS A O 1
ATOM 3902 N N . THR A 1 507 ? 10.065 -8.095 15.993 1.00 65.94 507 THR A N 1
ATOM 3903 C CA . THR A 1 507 ? 9.442 -9.067 16.907 1.00 65.94 507 THR A CA 1
ATOM 3904 C C . THR A 1 507 ? 7.916 -9.017 16.937 1.00 65.94 507 THR A C 1
ATOM 3906 O O . THR A 1 507 ? 7.316 -9.196 17.994 1.00 65.94 507 THR A O 1
ATOM 3909 N N . CYS A 1 508 ? 7.253 -8.739 15.817 1.00 79.19 508 CYS A N 1
ATOM 3910 C CA . CYS A 1 508 ? 5.811 -8.634 15.805 1.00 79.19 508 CYS A CA 1
ATOM 3911 C C . CYS A 1 508 ? 5.127 -10.004 15.731 1.00 79.19 508 CYS A C 1
ATOM 3913 O O . CYS A 1 508 ? 5.270 -10.754 14.768 1.00 79.19 508 CYS A O 1
ATOM 3915 N N . ASN A 1 509 ? 4.347 -10.329 16.760 1.00 86.94 509 ASN A N 1
ATOM 3916 C CA . ASN A 1 509 ? 3.495 -11.507 16.830 1.00 86.94 509 ASN A CA 1
ATOM 3917 C C . ASN A 1 509 ? 2.023 -11.061 16.829 1.00 86.94 509 ASN A C 1
ATOM 3919 O O . ASN A 1 509 ? 1.497 -10.694 17.882 1.00 86.94 509 ASN A O 1
ATOM 3923 N N . PRO A 1 510 ? 1.326 -11.109 15.681 1.00 91.06 510 PRO A N 1
ATOM 3924 C CA . PRO A 1 510 ? -0.055 -10.640 15.587 1.00 91.06 510 PRO A CA 1
ATOM 3925 C C . PRO A 1 510 ? -1.087 -11.665 16.088 1.00 91.06 510 PRO A C 1
ATOM 3927 O O . PRO A 1 510 ? -2.271 -11.348 16.168 1.00 91.06 510 PRO A O 1
ATOM 3930 N N . ARG A 1 511 ? -0.683 -12.904 16.416 1.00 92.75 511 ARG A N 1
ATOM 3931 C CA . ARG A 1 511 ? -1.624 -14.005 16.700 1.00 92.75 511 ARG A CA 1
ATOM 3932 C C . ARG A 1 511 ? -2.582 -13.715 17.863 1.00 92.75 511 ARG A C 1
ATOM 3934 O O . ARG A 1 511 ? -3.777 -13.946 17.675 1.00 92.75 511 ARG A O 1
ATOM 3941 N N . PRO A 1 512 ? -2.135 -13.195 19.028 1.00 93.31 512 PRO A N 1
ATOM 3942 C CA . PRO A 1 512 ? -3.059 -12.866 20.114 1.00 93.31 512 PRO A CA 1
ATOM 3943 C C . PRO A 1 512 ? -4.100 -11.822 19.691 1.00 93.31 512 PRO A C 1
ATOM 3945 O O . PRO A 1 512 ? -5.288 -11.976 19.981 1.00 93.31 512 PRO A O 1
ATOM 3948 N N . LEU A 1 513 ? -3.675 -10.801 18.940 1.00 94.06 513 LEU A N 1
ATOM 3949 C CA . LEU A 1 513 ? -4.561 -9.763 18.421 1.00 94.06 513 LEU A CA 1
ATOM 3950 C C . LEU A 1 513 ? -5.562 -10.330 17.403 1.00 94.06 513 LEU A C 1
ATOM 3952 O O . LEU A 1 513 ? -6.750 -10.031 17.481 1.00 94.06 513 LEU A O 1
ATOM 3956 N N . TRP A 1 514 ? -5.124 -11.201 16.493 1.00 95.62 514 TRP A N 1
ATOM 3957 C CA . TRP A 1 514 ? -6.005 -11.885 15.542 1.00 95.62 514 TRP A CA 1
ATOM 3958 C C . TRP A 1 514 ? -7.096 -12.714 16.228 1.00 95.62 514 TRP A C 1
ATOM 3960 O O . TRP A 1 514 ? -8.254 -12.643 15.820 1.00 95.62 514 TRP A O 1
ATOM 3970 N N . VAL A 1 515 ? -6.755 -13.455 17.288 1.00 95.94 515 VAL A N 1
ATOM 3971 C CA . VAL A 1 515 ? -7.734 -14.221 18.081 1.00 95.94 515 VAL A CA 1
ATOM 3972 C C . VAL A 1 515 ? -8.765 -13.292 18.724 1.00 95.94 515 VAL A C 1
ATOM 3974 O O . VAL A 1 515 ? -9.961 -13.588 18.700 1.00 95.94 515 VAL A O 1
ATOM 3977 N N . ALA A 1 516 ? -8.328 -12.152 19.263 1.00 96.38 516 ALA A N 1
ATOM 3978 C CA . ALA A 1 516 ? -9.232 -11.165 19.845 1.00 96.38 516 ALA A CA 1
ATOM 3979 C C . ALA A 1 516 ? -10.168 -10.543 18.794 1.00 96.38 516 ALA A C 1
ATOM 3981 O O . ALA A 1 516 ? -11.369 -10.426 19.035 1.00 96.38 516 ALA A O 1
ATOM 3982 N N . LEU A 1 517 ? -9.647 -10.201 17.612 1.00 96.88 517 LEU A N 1
ATOM 3983 C CA . LEU A 1 517 ? -10.441 -9.673 16.499 1.00 96.88 517 LEU A CA 1
ATOM 3984 C C . LEU A 1 517 ? -11.477 -10.695 16.003 1.00 96.88 517 LEU A C 1
ATOM 3986 O O . LEU A 1 517 ? -12.633 -10.329 15.784 1.00 96.88 517 LEU A O 1
ATOM 3990 N N . ASP A 1 518 ? -11.111 -11.978 15.899 1.00 96.06 518 ASP A N 1
ATOM 3991 C CA . ASP A 1 518 ? -12.046 -13.060 15.556 1.00 96.06 518 ASP A CA 1
ATOM 3992 C C . ASP A 1 518 ? -13.154 -13.212 16.599 1.00 96.06 518 ASP A C 1
ATOM 3994 O O . ASP A 1 518 ? -14.330 -13.304 16.243 1.00 96.06 518 ASP A O 1
ATOM 3998 N N . ALA A 1 519 ? -12.797 -13.196 17.886 1.00 95.81 519 ALA A N 1
ATOM 3999 C CA . ALA A 1 519 ? -13.755 -13.306 18.983 1.00 95.81 519 ALA A CA 1
ATOM 4000 C C . ALA A 1 519 ? -14.760 -12.139 19.011 1.00 95.81 519 ALA A C 1
ATOM 4002 O O . ALA A 1 519 ? -15.885 -12.303 19.484 1.00 95.81 519 ALA A O 1
ATOM 4003 N N . LEU A 1 520 ? -14.369 -10.976 18.480 1.00 95.19 520 LEU A N 1
ATOM 4004 C CA . LEU A 1 520 ? -15.226 -9.801 18.310 1.00 95.19 520 LEU A CA 1
ATOM 4005 C C . LEU A 1 520 ? -15.987 -9.785 16.969 1.00 95.19 520 LEU A C 1
ATOM 4007 O O . LEU A 1 520 ? -16.767 -8.865 16.730 1.00 95.19 520 LEU A O 1
ATOM 4011 N N . GLY A 1 521 ? -15.775 -10.764 16.082 1.00 95.81 521 GLY A N 1
ATOM 4012 C CA . GLY A 1 521 ? -16.393 -10.801 14.751 1.00 95.81 521 GLY A CA 1
ATOM 4013 C C . GLY A 1 521 ? -15.843 -9.750 13.775 1.00 95.81 521 GLY A C 1
ATOM 4014 O O . GLY A 1 521 ? -16.499 -9.408 12.788 1.00 95.81 521 GLY A O 1
ATOM 4015 N N . LEU A 1 522 ? -14.642 -9.231 14.033 1.00 96.75 522 LEU A N 1
ATOM 4016 C CA . LEU A 1 522 ? -14.013 -8.129 13.304 1.00 96.75 522 LEU A CA 1
ATOM 4017 C C . LEU A 1 522 ? -13.014 -8.643 12.263 1.00 96.75 522 LEU A C 1
ATOM 4019 O O . LEU A 1 522 ? -11.886 -8.179 12.208 1.00 96.75 522 LEU A O 1
ATOM 4023 N N . ARG A 1 523 ? -13.397 -9.605 11.420 1.00 94.94 523 ARG A N 1
ATOM 4024 C CA . ARG A 1 523 ? -12.512 -10.088 10.339 1.00 94.94 523 ARG A CA 1
ATOM 4025 C C . ARG A 1 523 ? -12.412 -9.104 9.170 1.00 94.94 523 ARG A C 1
ATOM 4027 O O . ARG A 1 523 ? -11.329 -8.900 8.636 1.00 94.94 523 ARG A O 1
ATOM 4034 N N . SER A 1 524 ? -13.525 -8.467 8.813 1.00 95.00 524 SER A N 1
ATOM 4035 C CA . SER A 1 524 ? -13.579 -7.428 7.774 1.00 95.00 524 SER A CA 1
ATOM 4036 C C . SER A 1 524 ? -14.535 -6.303 8.191 1.00 95.00 524 SER A C 1
ATOM 4038 O O . SER A 1 524 ? -15.601 -6.138 7.594 1.00 95.00 524 SER A O 1
ATOM 4040 N N . PRO A 1 525 ? -14.246 -5.599 9.300 1.00 96.81 525 PRO A N 1
ATOM 4041 C CA . PRO A 1 525 ? -15.183 -4.646 9.872 1.00 96.81 525 PRO A CA 1
ATOM 4042 C C . PRO A 1 525 ? -15.287 -3.380 9.023 1.00 96.81 525 PRO A C 1
ATOM 4044 O O . PRO A 1 525 ? -14.323 -2.949 8.383 1.00 96.81 525 PRO A O 1
ATOM 4047 N N . ARG A 1 526 ? -16.452 -2.731 9.093 1.00 96.31 526 ARG A N 1
ATOM 4048 C CA . ARG A 1 526 ? -16.576 -1.335 8.678 1.00 96.31 526 ARG A CA 1
ATOM 4049 C C . ARG A 1 526 ? -15.767 -0.468 9.642 1.00 96.31 526 ARG A C 1
ATOM 4051 O O . ARG A 1 526 ? -15.851 -0.666 10.851 1.00 96.31 526 ARG A O 1
ATOM 4058 N N . MET A 1 527 ? -14.989 0.466 9.110 1.00 95.44 527 MET A N 1
ATOM 4059 C CA . MET A 1 527 ? -14.047 1.300 9.852 1.00 95.44 527 MET A CA 1
ATOM 4060 C C . MET A 1 527 ? -14.358 2.783 9.648 1.00 95.44 527 MET A C 1
ATOM 4062 O O . MET A 1 527 ? -14.543 3.228 8.512 1.00 95.44 527 MET A O 1
ATOM 4066 N N . VAL A 1 528 ? -14.355 3.537 10.748 1.00 96.81 528 VAL A N 1
ATOM 4067 C CA . VAL A 1 528 ? -14.422 5.004 10.771 1.00 96.81 528 VAL A CA 1
ATOM 4068 C C . VAL A 1 528 ? -13.316 5.531 11.672 1.00 96.81 528 VAL A C 1
ATOM 4070 O O . VAL A 1 528 ? -13.317 5.267 12.876 1.00 96.81 528 VAL A O 1
ATOM 4073 N N . GLY A 1 529 ? -12.362 6.250 11.087 1.00 95.75 529 GLY A N 1
ATOM 4074 C CA . GLY A 1 529 ? -11.191 6.742 11.806 1.00 95.75 529 GLY A CA 1
ATOM 4075 C C . GLY A 1 529 ? -11.319 8.170 12.316 1.00 95.75 529 GLY A C 1
ATOM 4076 O O . GLY A 1 529 ? -12.206 8.928 11.931 1.00 95.75 529 GLY A O 1
ATOM 4077 N N . TRP A 1 530 ? -10.357 8.554 13.150 1.00 95.56 530 TRP A N 1
ATOM 4078 C CA . TRP A 1 530 ? -10.186 9.915 13.671 1.00 95.56 530 TRP A CA 1
ATOM 4079 C C . TRP A 1 530 ? -9.939 10.978 12.587 1.00 95.56 530 TRP A C 1
ATOM 4081 O O . TRP A 1 530 ? -10.081 12.168 12.845 1.00 95.56 530 TRP A O 1
ATOM 4091 N N . TRP A 1 531 ? -9.513 10.557 11.395 1.00 93.06 531 TRP A N 1
ATOM 4092 C CA . TRP A 1 531 ? -9.196 11.432 10.265 1.00 93.06 531 TRP A CA 1
ATOM 4093 C C . TRP A 1 531 ? -10.434 11.925 9.508 1.00 93.06 531 TRP A C 1
ATOM 4095 O O . TRP A 1 531 ? -10.326 12.835 8.677 1.00 93.06 531 TRP A O 1
ATOM 4105 N N . GLU A 1 532 ? -11.595 11.311 9.752 1.00 92.25 532 GLU A N 1
ATOM 4106 C CA . GLU A 1 532 ? -12.845 11.737 9.133 1.00 92.25 532 GLU A CA 1
ATOM 4107 C C . GLU A 1 532 ? -13.218 13.146 9.609 1.00 92.25 532 GLU A C 1
ATOM 4109 O O . GLU A 1 532 ? -12.821 13.592 10.684 1.00 92.25 532 GLU A O 1
ATOM 4114 N N . ARG A 1 533 ? -13.972 13.894 8.793 1.00 86.50 533 ARG A N 1
ATOM 4115 C CA . ARG A 1 533 ? -14.422 15.246 9.193 1.00 86.50 533 ARG A CA 1
ATOM 4116 C C . ARG A 1 533 ? -15.314 15.218 10.427 1.00 86.50 533 ARG A C 1
ATOM 4118 O O . ARG A 1 533 ? -15.274 16.142 11.229 1.00 86.50 533 ARG A O 1
ATOM 4125 N N . GLU A 1 534 ? -16.118 14.170 10.528 1.00 89.44 534 GLU A N 1
ATOM 4126 C CA . GLU A 1 534 ? -17.044 13.917 11.623 1.00 89.44 534 GLU A CA 1
ATOM 4127 C C . GLU A 1 534 ? -16.739 12.518 12.174 1.00 89.44 534 GLU A C 1
ATOM 4129 O O . GLU A 1 534 ? -17.412 11.554 11.808 1.00 89.44 534 GLU A O 1
ATOM 4134 N N . PRO A 1 535 ? -15.684 12.348 12.988 1.00 93.69 535 PRO A N 1
ATOM 4135 C CA . PRO A 1 535 ? -15.344 11.037 13.527 1.00 93.69 535 PRO A CA 1
ATOM 4136 C C . PRO A 1 535 ? -16.482 10.503 14.410 1.00 93.69 535 PRO A C 1
ATOM 4138 O O . PRO A 1 535 ? -17.215 11.257 15.043 1.00 93.69 535 PRO A O 1
ATOM 4141 N N . LEU A 1 536 ? -16.636 9.177 14.479 1.00 95.00 536 LEU A N 1
ATOM 4142 C CA . LEU A 1 536 ? -17.639 8.551 15.357 1.00 95.00 536 LEU A CA 1
ATOM 4143 C C . LEU A 1 536 ? -17.242 8.532 16.835 1.00 95.00 536 LEU A C 1
ATOM 4145 O O . LEU A 1 536 ? -18.073 8.216 17.687 1.00 95.00 536 LEU A O 1
ATOM 4149 N N . VAL A 1 537 ? -15.972 8.796 17.132 1.00 95.56 537 VAL A N 1
ATOM 4150 C CA . VAL A 1 537 ? -15.425 8.764 18.485 1.00 95.56 537 VAL A CA 1
ATOM 4151 C C . VAL A 1 537 ? -14.619 10.031 18.707 1.00 95.56 537 VAL A C 1
ATOM 4153 O O . VAL A 1 537 ? -13.567 10.213 18.097 1.00 95.56 537 VAL A O 1
ATOM 4156 N N . ASP A 1 538 ? -15.094 10.871 19.617 1.00 95.44 538 ASP A N 1
ATOM 4157 C CA . ASP A 1 538 ? -14.322 11.991 20.132 1.00 95.44 538 ASP A CA 1
ATOM 4158 C C . ASP A 1 538 ? -13.431 11.510 21.274 1.00 95.44 538 ASP A C 1
ATOM 4160 O O . ASP A 1 538 ? -13.884 10.816 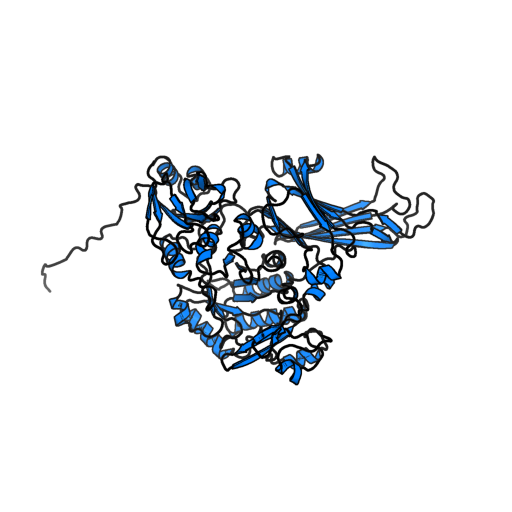22.193 1.00 95.44 538 ASP A O 1
ATOM 4164 N N . VAL A 1 539 ? -12.176 11.945 21.253 1.00 96.62 539 VAL A N 1
ATOM 4165 C CA . VAL A 1 539 ? -11.291 11.859 22.411 1.00 96.62 539 VAL A CA 1
ATOM 4166 C C . VAL A 1 539 ? -11.410 13.166 23.188 1.00 96.62 539 VAL A C 1
ATOM 4168 O O . VAL A 1 539 ? -11.245 14.246 22.629 1.00 96.62 539 VAL A O 1
ATOM 4171 N N . LEU A 1 540 ? -11.714 13.073 24.478 1.00 95.88 540 LEU A N 1
ATOM 4172 C CA . LEU A 1 540 ? -11.924 14.213 25.364 1.00 95.88 540 LEU A CA 1
ATOM 4173 C C . LEU A 1 540 ? -10.826 14.274 26.427 1.00 95.88 540 LEU A C 1
ATOM 4175 O O . LEU A 1 540 ? -10.328 13.243 26.875 1.00 95.88 540 LEU A O 1
ATOM 4179 N N . GLY A 1 541 ? -10.509 15.484 26.883 1.00 94.44 541 GLY A N 1
ATOM 4180 C CA . GLY A 1 541 ? -9.555 15.721 27.965 1.00 94.44 541 GLY A CA 1
ATOM 4181 C C . GLY A 1 541 ? -8.324 16.519 27.539 1.00 94.44 541 GLY A C 1
ATOM 4182 O O . GLY A 1 541 ? -8.217 16.911 26.378 1.00 94.44 541 GLY A O 1
ATOM 4183 N N . PRO A 1 542 ? -7.405 16.786 28.482 1.00 90.94 542 PRO A N 1
ATOM 4184 C CA . PRO A 1 542 ? -6.248 17.651 28.244 1.00 90.94 542 PRO A CA 1
ATOM 4185 C C . PRO A 1 542 ? -5.275 17.082 27.202 1.00 90.94 542 PRO A C 1
ATOM 4187 O O . PRO A 1 542 ? -4.616 17.846 26.506 1.00 90.94 542 PRO A O 1
ATOM 4190 N N . ASP A 1 543 ? -5.222 15.755 27.055 1.00 92.31 543 ASP A N 1
ATOM 4191 C CA . ASP A 1 543 ? -4.311 15.063 26.137 1.00 92.31 543 ASP A CA 1
ATOM 4192 C C . ASP A 1 543 ? -4.982 14.600 24.834 1.00 92.31 543 ASP A C 1
ATOM 4194 O O . ASP A 1 543 ? -4.410 13.790 24.100 1.00 92.31 543 ASP A O 1
ATOM 4198 N N . ALA A 1 544 ? -6.192 15.084 24.528 1.00 91.31 544 ALA A N 1
ATOM 4199 C CA . ALA A 1 544 ? -6.987 14.610 23.392 1.00 91.31 544 ALA A CA 1
ATOM 4200 C C . ALA A 1 544 ? -6.224 14.654 22.055 1.00 91.31 544 ALA A C 1
ATOM 4202 O O . ALA A 1 544 ? -6.307 13.727 21.254 1.00 91.31 544 ALA A O 1
ATOM 4203 N N . GLU A 1 545 ? -5.400 15.680 21.837 1.00 91.75 545 GLU A N 1
ATOM 4204 C CA . GLU A 1 545 ? -4.607 15.834 20.613 1.00 91.75 545 GLU A CA 1
ATOM 4205 C C . GLU A 1 545 ? -3.477 14.803 20.466 1.00 91.75 545 GLU A C 1
ATOM 4207 O O . GLU A 1 545 ? -2.960 14.623 19.364 1.00 91.75 545 GLU A O 1
ATOM 4212 N N . ARG A 1 546 ? -3.104 14.097 21.540 1.00 94.50 546 ARG A N 1
ATOM 4213 C CA . ARG A 1 546 ? -2.031 13.086 21.550 1.00 94.50 546 ARG A CA 1
ATOM 4214 C C . ARG A 1 546 ? -2.549 11.660 21.395 1.00 94.50 546 ARG A C 1
ATOM 4216 O O . ARG A 1 546 ? -1.748 10.734 21.280 1.00 94.50 546 ARG A O 1
ATOM 4223 N N . VAL A 1 547 ? -3.864 11.479 21.416 1.00 96.88 547 VAL A N 1
ATOM 4224 C CA . VAL A 1 547 ? -4.525 10.178 21.359 1.00 96.88 547 VAL A CA 1
ATOM 4225 C C . VAL A 1 547 ? -5.401 10.134 20.116 1.00 96.88 547 VAL A C 1
ATOM 4227 O O . VAL A 1 547 ? -6.061 11.109 19.758 1.00 96.88 547 VAL A O 1
ATOM 4230 N N . ARG A 1 548 ? -5.392 8.998 19.423 1.00 97.81 548 ARG A N 1
ATOM 4231 C CA . ARG A 1 548 ? -6.246 8.762 18.256 1.00 97.81 548 ARG A CA 1
ATOM 4232 C C . ARG A 1 548 ? -7.096 7.529 18.474 1.00 97.81 548 ARG A C 1
ATOM 4234 O O . ARG A 1 548 ? -6.617 6.548 19.042 1.00 97.81 548 ARG A O 1
ATOM 4241 N N . ALA A 1 549 ? -8.341 7.601 18.015 1.00 98.25 549 ALA A N 1
ATOM 4242 C CA . ALA A 1 549 ? -9.325 6.542 18.152 1.00 98.25 549 ALA A CA 1
ATOM 4243 C C . ALA A 1 549 ? -9.988 6.232 16.805 1.00 98.25 549 ALA A C 1
ATOM 4245 O O . ALA A 1 549 ? -10.364 7.139 16.066 1.00 98.25 549 ALA A O 1
ATOM 4246 N N . THR A 1 550 ? -10.154 4.948 16.510 1.00 98.31 550 THR A N 1
ATOM 4247 C CA . THR A 1 550 ? -10.829 4.458 15.304 1.00 98.31 550 THR A CA 1
ATOM 4248 C C . THR A 1 550 ? -11.863 3.422 15.704 1.00 98.31 550 THR A C 1
ATOM 4250 O O . THR A 1 550 ? -11.574 2.514 16.487 1.00 98.31 550 THR A O 1
ATOM 4253 N N . LEU A 1 551 ? -13.074 3.558 15.170 1.00 97.81 551 LEU A N 1
ATOM 4254 C CA . LEU A 1 551 ? -14.179 2.650 15.435 1.00 97.81 551 LEU A CA 1
ATOM 4255 C C . LEU A 1 551 ? -14.266 1.576 14.353 1.00 97.81 551 LEU A C 1
ATOM 4257 O O . LEU A 1 551 ? -14.237 1.869 13.158 1.00 97.81 551 LEU A O 1
ATOM 4261 N N . PHE A 1 552 ? -14.451 0.338 14.800 1.00 98.00 552 PHE A N 1
ATOM 4262 C CA . PHE A 1 552 ? -14.728 -0.835 13.987 1.00 98.00 552 PHE A CA 1
ATOM 4263 C C . PHE A 1 552 ? -16.116 -1.382 14.310 1.00 98.00 552 PHE A C 1
ATOM 4265 O O . PHE A 1 552 ? -16.462 -1.558 15.479 1.00 98.00 552 PHE A O 1
ATOM 4272 N N . ALA A 1 553 ? -16.897 -1.695 13.278 1.00 95.44 553 ALA A N 1
ATOM 4273 C CA . ALA A 1 553 ? -18.230 -2.266 13.417 1.00 95.44 553 ALA A CA 1
ATOM 4274 C C . ALA A 1 553 ? -18.442 -3.453 12.468 1.00 95.44 553 ALA A C 1
ATOM 4276 O O . ALA A 1 553 ? -18.141 -3.384 11.275 1.00 95.44 553 ALA A O 1
ATOM 4277 N N . SER A 1 554 ? -18.984 -4.550 12.995 1.00 94.19 554 SER A N 1
ATOM 4278 C CA . SER A 1 554 ? -19.337 -5.747 12.224 1.00 94.19 554 SER A CA 1
ATOM 4279 C C . SER A 1 554 ? -20.463 -6.504 12.917 1.00 94.19 554 SER A C 1
ATOM 4281 O O . SER A 1 554 ? -20.358 -6.805 14.103 1.00 94.19 554 SER A O 1
ATOM 4283 N N . ALA A 1 555 ? -21.543 -6.817 12.193 1.00 83.81 555 ALA A N 1
ATOM 4284 C CA . ALA A 1 555 ? -22.652 -7.646 12.685 1.00 83.81 555 ALA A CA 1
ATOM 4285 C C . ALA A 1 555 ? -23.176 -7.253 14.091 1.00 83.81 555 ALA A C 1
ATOM 4287 O O . ALA A 1 555 ? -23.433 -8.111 14.934 1.00 83.81 555 ALA A O 1
ATOM 4288 N N . GLY A 1 556 ? -23.306 -5.947 14.364 1.00 78.94 556 GLY A N 1
ATOM 4289 C CA . GLY A 1 556 ? -23.764 -5.416 15.657 1.00 78.94 556 GLY A CA 1
ATOM 4290 C C . GLY A 1 556 ? -22.709 -5.406 16.774 1.00 78.94 556 GLY A C 1
ATOM 4291 O O . GLY A 1 556 ? -22.979 -4.869 17.845 1.00 78.94 556 GLY A O 1
ATOM 4292 N N . SER A 1 557 ? -21.511 -5.944 16.531 1.00 89.31 557 SER A N 1
ATOM 4293 C CA . SER A 1 557 ? -20.343 -5.761 17.399 1.00 89.31 557 SER A CA 1
ATOM 4294 C C . SER A 1 557 ? -19.655 -4.443 17.075 1.00 89.31 557 SER A C 1
ATOM 4296 O O . SER A 1 557 ? -19.456 -4.117 15.904 1.00 89.31 557 SER A O 1
ATOM 4298 N N . ILE A 1 558 ? -19.268 -3.712 18.119 1.00 93.38 558 ILE A N 1
ATOM 4299 C CA . ILE A 1 558 ? -18.550 -2.440 18.025 1.00 93.38 558 ILE A CA 1
ATOM 4300 C C . ILE A 1 558 ? -17.284 -2.542 18.864 1.00 93.38 558 ILE A C 1
ATOM 4302 O O . ILE A 1 558 ? -17.336 -2.968 20.023 1.00 93.38 558 ILE A O 1
ATOM 4306 N N . ALA A 1 559 ? -16.162 -2.122 18.294 1.00 97.06 559 ALA A N 1
ATOM 4307 C CA . ALA A 1 559 ? -14.920 -1.946 19.020 1.00 97.06 559 ALA A CA 1
ATOM 4308 C C . ALA A 1 559 ? -14.251 -0.622 18.653 1.00 97.06 559 ALA A C 1
ATOM 4310 O O . ALA A 1 559 ? -14.449 -0.094 17.562 1.00 97.06 559 ALA A O 1
ATOM 4311 N N . ILE A 1 560 ? -13.447 -0.096 19.567 1.00 98.19 560 ILE A N 1
ATOM 4312 C CA . ILE A 1 560 ? -12.675 1.127 19.393 1.00 98.19 560 ILE A CA 1
ATOM 4313 C C . ILE A 1 560 ? -11.211 0.768 19.623 1.00 98.19 560 ILE A C 1
ATOM 4315 O O . ILE A 1 560 ? -10.857 0.293 20.703 1.00 98.19 560 ILE A O 1
ATOM 4319 N N . ALA A 1 561 ? -10.369 0.978 18.617 1.00 98.38 561 ALA A N 1
ATOM 4320 C CA . ALA A 1 561 ? -8.924 0.969 18.800 1.00 98.38 561 ALA A CA 1
ATOM 4321 C C . ALA A 1 561 ? -8.462 2.371 19.185 1.00 98.38 561 ALA A C 1
ATOM 4323 O O . ALA A 1 561 ? -8.872 3.346 18.557 1.00 98.38 561 ALA A O 1
ATOM 4324 N N . VAL A 1 562 ? -7.608 2.463 20.197 1.00 97.81 562 VAL A N 1
ATOM 4325 C CA . VAL A 1 562 ? -7.060 3.717 20.714 1.00 97.81 562 VAL A CA 1
ATOM 4326 C C . VAL A 1 562 ? -5.556 3.570 20.881 1.00 97.81 562 VAL A C 1
ATOM 4328 O O . VAL A 1 562 ? -5.101 2.548 21.389 1.00 97.81 562 VAL A O 1
ATOM 4331 N N . ALA A 1 563 ? -4.785 4.586 20.501 1.00 96.38 563 ALA A N 1
ATOM 4332 C CA . ALA A 1 563 ? -3.347 4.624 20.755 1.00 96.38 563 ALA A CA 1
ATOM 4333 C C . ALA A 1 563 ? -2.849 6.044 21.046 1.00 96.38 563 ALA A C 1
ATOM 4335 O O . ALA A 1 563 ? -3.426 7.030 20.578 1.00 96.38 563 ALA A O 1
ATOM 4336 N N . SER A 1 564 ? -1.759 6.127 21.812 1.00 94.94 564 SER A N 1
ATOM 4337 C CA . SER A 1 564 ? -1.083 7.374 22.179 1.00 94.94 564 SER A CA 1
ATOM 4338 C C . SER A 1 564 ? 0.151 7.641 21.310 1.00 94.94 564 SER A C 1
ATOM 4340 O O . SER A 1 564 ? 0.877 6.726 20.917 1.00 94.94 564 SER A O 1
ATOM 4342 N N . TRP A 1 565 ? 0.412 8.920 21.044 1.00 93.94 565 TRP A N 1
ATOM 4343 C CA . TRP A 1 565 ? 1.655 9.452 20.467 1.00 93.94 565 TRP A CA 1
ATOM 4344 C C . TRP A 1 565 ? 2.428 10.337 21.456 1.00 93.94 565 TRP A C 1
ATOM 4346 O O . TRP A 1 565 ? 3.404 10.991 21.092 1.00 93.94 565 TRP A O 1
ATOM 4356 N N . SER A 1 566 ? 2.001 10.378 22.717 1.00 93.81 566 SER A N 1
ATOM 4357 C CA . SER A 1 566 ? 2.651 11.174 23.755 1.00 93.81 566 SER A CA 1
ATOM 4358 C C . SER A 1 566 ? 3.942 10.529 24.253 1.00 93.81 566 SER A C 1
ATOM 4360 O O . SER A 1 566 ? 4.000 9.318 24.415 1.00 93.81 566 SER A O 1
ATOM 4362 N N . ALA A 1 567 ? 4.950 11.335 24.587 1.00 92.94 567 ALA A N 1
ATOM 4363 C CA . ALA A 1 567 ? 6.137 10.886 25.326 1.00 92.94 567 ALA A CA 1
ATOM 4364 C C . ALA A 1 567 ? 5.902 10.809 26.852 1.00 92.94 567 ALA A C 1
ATOM 4366 O O . ALA A 1 567 ? 6.827 10.562 27.621 1.00 92.94 567 ALA A O 1
ATOM 4367 N N . SER A 1 568 ? 4.673 11.052 27.303 1.00 94.75 568 SER A N 1
ATOM 4368 C CA . SER A 1 568 ? 4.260 11.013 28.707 1.00 94.75 568 SER A CA 1
ATOM 4369 C C . SER A 1 568 ? 2.945 10.251 28.838 1.00 94.75 568 SER A C 1
ATOM 4371 O O . SER A 1 568 ? 2.237 10.075 27.844 1.00 94.75 568 SER A O 1
ATOM 4373 N N . GLU A 1 569 ? 2.621 9.802 30.052 1.00 96.31 569 GLU A N 1
ATOM 4374 C CA . GLU A 1 569 ? 1.310 9.215 30.329 1.00 96.31 569 GLU A CA 1
ATOM 4375 C C . GLU A 1 569 ? 0.215 10.220 29.956 1.00 96.31 569 GLU A C 1
ATOM 4377 O O . GLU A 1 569 ? 0.359 11.419 30.195 1.00 96.31 569 GLU A O 1
ATOM 4382 N N . VAL A 1 570 ? -0.855 9.728 29.336 1.00 96.62 570 VAL A N 1
ATOM 4383 C CA . VAL A 1 570 ? -1.989 10.553 28.905 1.00 96.62 570 VAL A CA 1
ATOM 4384 C C . VAL A 1 570 ? -3.258 10.104 29.587 1.00 96.62 570 VAL A C 1
ATOM 4386 O O . VAL A 1 570 ? -3.465 8.903 29.774 1.00 96.62 570 VAL A O 1
ATOM 4389 N N . ARG A 1 571 ? -4.135 11.063 29.892 1.00 96.38 571 ARG A N 1
ATOM 4390 C CA . ARG A 1 571 ? -5.448 10.794 30.477 1.00 96.38 571 ARG A CA 1
ATOM 4391 C C . ARG A 1 571 ? -6.553 11.385 29.610 1.00 96.38 571 ARG A C 1
ATOM 4393 O O . ARG A 1 571 ? -6.551 12.572 29.292 1.00 96.38 571 ARG A O 1
ATOM 4400 N N . PHE A 1 572 ? -7.521 10.554 29.242 1.00 97.00 572 PHE A N 1
ATOM 4401 C CA . PHE A 1 572 ? -8.572 10.915 28.289 1.00 97.00 572 PHE A CA 1
ATOM 4402 C C . PHE A 1 572 ? -9.887 10.202 28.606 1.00 97.00 572 PHE A C 1
ATOM 4404 O O . PHE A 1 572 ? -9.921 9.242 29.371 1.00 97.00 572 PHE A O 1
ATOM 4411 N N . ALA A 1 573 ? -10.974 10.666 28.005 1.00 96.06 573 ALA A N 1
ATOM 4412 C CA . ALA A 1 573 ? -12.251 9.966 27.957 1.00 96.06 573 ALA A CA 1
ATOM 4413 C C . ALA A 1 573 ? -12.695 9.820 26.496 1.00 96.06 573 ALA A C 1
ATOM 4415 O O . ALA A 1 573 ? -12.205 10.535 25.619 1.00 96.06 573 ALA A O 1
ATOM 4416 N N . LEU A 1 574 ? -13.615 8.896 26.225 1.00 95.31 574 LEU A N 1
ATOM 4417 C CA . LEU A 1 574 ? -14.166 8.680 24.888 1.00 95.31 574 LEU A CA 1
ATOM 4418 C C . LEU A 1 574 ? -15.638 9.077 24.862 1.00 95.31 574 LEU A C 1
ATOM 4420 O O . LEU A 1 574 ? -16.390 8.763 25.783 1.00 95.31 574 LEU A O 1
ATOM 4424 N N . ARG A 1 575 ? -16.070 9.720 23.779 1.00 93.00 575 ARG A N 1
ATOM 4425 C CA . ARG A 1 575 ? -17.488 9.956 23.501 1.00 93.00 575 ARG A CA 1
ATOM 4426 C C . ARG A 1 575 ? -17.832 9.391 22.134 1.00 93.00 575 ARG A C 1
ATOM 4428 O O . ARG A 1 575 ? -17.252 9.794 21.135 1.00 93.00 575 ARG A O 1
ATOM 4435 N N . VAL A 1 576 ? -18.780 8.460 22.107 1.00 91.69 576 VAL A N 1
ATOM 4436 C CA . VAL A 1 576 ? -19.238 7.796 20.883 1.00 91.69 576 VAL A CA 1
ATOM 4437 C C . VAL A 1 576 ? -20.498 8.482 20.357 1.00 91.69 576 VAL A C 1
ATOM 4439 O O . VAL A 1 576 ? -21.449 8.688 21.113 1.00 91.69 576 VAL A O 1
ATOM 4442 N N . ASP A 1 577 ? -20.535 8.797 19.062 1.00 92.69 577 ASP A N 1
ATOM 4443 C CA . ASP A 1 577 ? -21.740 9.298 18.397 1.00 92.69 577 ASP A CA 1
ATOM 4444 C C . ASP A 1 577 ? -22.656 8.142 17.964 1.00 92.69 577 ASP A C 1
ATOM 4446 O O . ASP A 1 577 ? -22.600 7.612 16.849 1.00 92.69 577 ASP A O 1
ATOM 4450 N N . TRP A 1 578 ? -23.550 7.760 18.875 1.00 89.19 578 TRP A N 1
ATOM 4451 C CA . TRP A 1 578 ? -24.552 6.717 18.651 1.00 89.19 578 TRP A CA 1
ATOM 4452 C C . TRP A 1 578 ? -25.523 7.032 17.514 1.00 89.19 578 TRP A C 1
ATOM 4454 O O . TRP A 1 578 ? -25.968 6.124 16.809 1.00 89.19 578 TRP A O 1
ATOM 4464 N N . ARG A 1 579 ? -25.872 8.309 17.324 1.00 90.44 579 ARG A N 1
ATOM 4465 C CA . ARG A 1 579 ? -26.847 8.712 16.303 1.00 90.44 579 ARG A CA 1
ATOM 4466 C C . ARG A 1 579 ? -26.245 8.550 14.916 1.00 90.44 579 ARG A C 1
ATOM 4468 O O . ARG A 1 579 ? -26.902 7.998 14.034 1.00 90.44 579 ARG A O 1
ATOM 4475 N N . ARG A 1 580 ? -24.990 8.967 14.747 1.00 92.38 580 ARG A N 1
ATOM 4476 C CA . ARG A 1 580 ? -24.258 8.819 13.487 1.00 92.38 580 ARG A CA 1
ATOM 4477 C C . ARG A 1 580 ? -23.906 7.360 13.194 1.00 92.38 580 ARG A C 1
ATOM 4479 O O . ARG A 1 580 ? -24.047 6.915 12.060 1.00 92.38 580 ARG A O 1
ATOM 4486 N N . LEU A 1 581 ? -23.575 6.563 14.214 1.00 90.69 581 LEU A N 1
ATOM 4487 C CA . LEU A 1 581 ? -23.450 5.105 14.067 1.00 90.69 581 LEU A CA 1
ATOM 4488 C C . LEU A 1 581 ? -24.708 4.474 13.447 1.00 90.69 581 LEU A C 1
ATOM 4490 O O . LEU A 1 581 ? -24.602 3.631 12.553 1.00 90.69 581 LEU A O 1
ATOM 4494 N N . ALA A 1 582 ? -25.894 4.888 13.904 1.00 90.75 582 ALA A N 1
ATOM 4495 C CA . ALA A 1 582 ? -27.157 4.405 13.358 1.00 90.75 582 ALA A CA 1
ATOM 4496 C C . ALA A 1 582 ? -27.437 4.926 11.942 1.00 90.75 582 ALA A C 1
ATOM 4498 O O . ALA A 1 582 ? -27.889 4.152 11.098 1.00 90.75 582 ALA A O 1
ATOM 4499 N N . SER A 1 583 ? -27.152 6.201 11.653 1.00 92.31 583 SER A N 1
ATOM 4500 C CA . SER A 1 583 ? -27.377 6.772 10.316 1.00 92.31 583 SER A CA 1
ATOM 4501 C C . SER A 1 583 ? -26.470 6.156 9.246 1.00 92.31 583 SER A C 1
ATOM 4503 O O . SER A 1 583 ? -26.891 6.018 8.100 1.00 92.31 583 SER A O 1
ATOM 4505 N N . LEU A 1 584 ? -25.266 5.716 9.625 1.00 91.44 584 LEU A N 1
ATOM 4506 C CA . LEU A 1 584 ? -24.341 4.973 8.763 1.00 91.44 584 LEU A CA 1
ATOM 4507 C C . LEU A 1 584 ? -24.667 3.471 8.664 1.00 91.44 584 LEU A C 1
ATOM 4509 O O . LEU A 1 584 ? -23.959 2.731 7.979 1.00 91.44 584 LEU A O 1
ATOM 4513 N N . GLY A 1 585 ? -25.709 2.994 9.356 1.00 91.25 585 GLY A N 1
ATOM 4514 C CA . GLY A 1 585 ? -26.111 1.585 9.355 1.00 91.25 585 GLY A CA 1
ATOM 4515 C C . GLY A 1 585 ? -25.133 0.648 10.074 1.00 91.25 585 GLY A C 1
ATOM 4516 O O . GLY A 1 585 ? -25.169 -0.561 9.852 1.00 91.25 585 GLY A O 1
ATOM 4517 N N . LEU A 1 586 ? -24.256 1.183 10.928 1.00 91.00 586 LEU A N 1
ATOM 4518 C CA . LEU A 1 586 ? -23.260 0.410 11.681 1.00 91.00 586 LEU A CA 1
ATOM 4519 C C . LEU A 1 586 ? -23.830 -0.187 12.975 1.00 91.00 586 LEU A C 1
ATOM 4521 O O . LEU A 1 586 ? -23.293 -1.157 13.509 1.00 91.00 586 LEU A O 1
ATOM 4525 N N . LEU A 1 587 ? -24.938 0.375 13.460 1.00 88.75 587 LEU A N 1
ATOM 4526 C CA . LEU A 1 587 ? -25.704 -0.099 14.606 1.00 88.75 587 LEU A CA 1
ATOM 4527 C C . LEU A 1 587 ? -27.202 0.081 14.328 1.00 88.75 587 LEU A C 1
ATOM 4529 O O . LEU A 1 587 ? -27.604 1.025 13.653 1.00 88.75 587 LEU A O 1
ATOM 4533 N N . SER A 1 588 ? -28.058 -0.802 14.850 1.00 87.12 588 SER A N 1
ATOM 4534 C CA . SER A 1 588 ? -29.509 -0.605 14.711 1.00 87.12 588 SER A CA 1
ATOM 4535 C C . SER A 1 588 ? -29.969 0.650 15.462 1.00 87.12 588 SER A C 1
ATOM 4537 O O . SER A 1 588 ? -29.461 0.939 16.545 1.00 87.12 588 SER A O 1
ATOM 4539 N N . ALA A 1 589 ? -30.976 1.360 14.941 1.00 86.31 589 ALA A N 1
ATOM 4540 C CA . ALA A 1 589 ? -31.519 2.558 15.590 1.00 86.31 589 ALA A CA 1
ATOM 4541 C C . ALA A 1 589 ? -31.994 2.290 17.032 1.00 86.31 589 ALA A C 1
ATOM 4543 O O . ALA A 1 589 ? -31.781 3.116 17.913 1.00 86.31 589 ALA A O 1
ATOM 4544 N N . ALA A 1 590 ? -32.572 1.111 17.290 1.00 84.25 590 ALA A N 1
ATOM 4545 C CA . ALA A 1 590 ? -32.982 0.699 18.631 1.00 84.25 590 ALA A CA 1
ATOM 4546 C C . ALA A 1 590 ? -31.780 0.502 19.570 1.00 84.25 590 ALA A C 1
ATOM 4548 O O . ALA A 1 590 ? -31.797 0.995 20.694 1.00 84.25 590 ALA A O 1
ATOM 4549 N N . ALA A 1 591 ? -30.721 -0.171 19.108 1.00 82.00 591 ALA A N 1
ATOM 4550 C CA . ALA A 1 591 ? -29.509 -0.365 19.903 1.00 82.00 591 ALA A CA 1
ATOM 4551 C C . ALA A 1 591 ? -28.748 0.951 20.131 1.00 82.00 591 ALA A C 1
ATOM 4553 O O . ALA A 1 591 ? -28.215 1.163 21.214 1.00 82.00 591 ALA A O 1
ATOM 4554 N N . ALA A 1 592 ? -28.741 1.853 19.148 1.00 84.62 592 ALA A N 1
ATOM 4555 C CA . ALA A 1 592 ? -28.168 3.186 19.287 1.00 84.62 592 ALA A CA 1
ATOM 4556 C C . ALA A 1 592 ? -28.955 4.058 20.272 1.00 84.62 592 ALA A C 1
ATOM 4558 O O . ALA A 1 592 ? -28.358 4.721 21.114 1.00 84.62 592 ALA A O 1
ATOM 4559 N N . ALA A 1 593 ? -30.289 4.038 20.203 1.00 83.44 593 ALA A N 1
ATOM 4560 C CA . ALA A 1 593 ? -31.139 4.744 21.156 1.00 83.44 593 ALA A CA 1
ATOM 4561 C C . ALA A 1 593 ? -30.953 4.200 22.578 1.00 83.44 593 ALA A C 1
ATOM 4563 O O . ALA A 1 593 ? -30.835 4.988 23.511 1.00 83.44 593 ALA A O 1
ATOM 4564 N N . ALA A 1 594 ? -30.862 2.873 22.730 1.00 80.06 594 ALA A N 1
ATOM 4565 C CA . ALA A 1 594 ? -30.545 2.242 24.005 1.00 80.06 594 ALA A CA 1
ATOM 4566 C C . ALA A 1 594 ? -29.174 2.699 24.519 1.00 80.06 594 ALA A C 1
ATOM 4568 O O . ALA A 1 594 ? -29.107 3.213 25.622 1.00 80.06 594 ALA A O 1
ATOM 4569 N N . ALA A 1 595 ? -28.114 2.624 23.708 1.00 79.69 595 ALA A N 1
ATOM 4570 C CA . ALA A 1 595 ? -26.769 3.052 24.103 1.00 79.69 595 ALA A CA 1
ATOM 4571 C C . ALA A 1 595 ? -26.658 4.559 24.415 1.00 79.69 595 ALA A C 1
ATOM 4573 O O . ALA A 1 595 ? -25.815 4.957 25.211 1.00 79.69 595 ALA A O 1
ATOM 4574 N N . ALA A 1 596 ? -27.491 5.399 23.794 1.00 79.62 596 ALA A N 1
ATOM 4575 C CA . ALA A 1 596 ? -27.535 6.835 24.063 1.00 79.62 596 ALA A CA 1
ATOM 4576 C C . ALA A 1 596 ? -28.349 7.195 25.318 1.00 79.62 596 ALA A C 1
ATOM 4578 O O . ALA A 1 596 ? -28.041 8.185 25.979 1.00 79.62 596 ALA A O 1
ATOM 4579 N N . ALA A 1 597 ? -29.414 6.442 25.610 1.00 73.62 597 ALA A N 1
ATOM 4580 C CA . ALA A 1 597 ? -30.262 6.640 26.786 1.00 73.62 597 ALA A CA 1
ATOM 4581 C C . ALA A 1 597 ? -29.659 6.007 28.046 1.00 73.62 597 ALA A C 1
ATOM 4583 O O . ALA A 1 597 ? -29.843 6.510 29.154 1.00 73.62 597 ALA A O 1
ATOM 4584 N N . ASP A 1 598 ? -28.948 4.902 27.858 1.00 61.06 598 ASP A N 1
ATOM 4585 C CA . ASP A 1 598 ? -28.237 4.184 28.892 1.00 61.06 598 ASP A CA 1
ATOM 4586 C C . ASP A 1 598 ? -26.961 4.948 29.257 1.00 61.06 598 ASP A C 1
ATOM 4588 O O . ASP A 1 598 ? -25.974 4.962 28.520 1.00 61.06 598 ASP A O 1
ATOM 4592 N N . GLN A 1 599 ? -26.974 5.601 30.420 1.00 59.62 599 GLN A N 1
ATOM 4593 C CA . GLN A 1 599 ? -25.798 6.278 30.976 1.00 59.62 599 GLN A CA 1
ATOM 4594 C C . GLN A 1 599 ? -24.668 5.290 31.350 1.00 59.62 599 GLN A C 1
ATOM 4596 O O . GLN A 1 599 ? -23.631 5.721 31.860 1.00 59.62 599 GLN A O 1
ATOM 4601 N N . HIS A 1 600 ? -24.846 3.984 31.098 1.00 62.19 600 HIS A N 1
ATOM 4602 C CA . HIS A 1 600 ? -23.999 2.898 31.587 1.00 62.19 600 HIS A CA 1
ATOM 4603 C C . HIS A 1 600 ? -23.454 1.951 30.504 1.00 62.19 600 HIS A C 1
ATOM 4605 O O . HIS A 1 600 ? -23.032 0.839 30.824 1.00 62.19 600 HIS A O 1
ATOM 4611 N N . ALA A 1 601 ? -23.369 2.369 29.232 1.00 80.56 601 ALA A N 1
ATOM 4612 C CA . ALA A 1 601 ? -22.580 1.611 28.253 1.00 80.56 601 ALA A CA 1
ATOM 4613 C C . ALA A 1 601 ? -21.176 1.307 28.819 1.00 80.56 601 ALA A C 1
ATOM 4615 O O . ALA A 1 601 ? -20.553 2.165 29.446 1.00 80.56 601 ALA A O 1
ATOM 4616 N N . GLN A 1 602 ? -20.676 0.088 28.616 1.00 89.94 602 GLN A N 1
ATOM 4617 C CA . GLN A 1 602 ? -19.388 -0.359 29.141 1.00 89.94 602 GLN A CA 1
ATOM 4618 C C . GLN A 1 602 ? -18.342 -0.475 28.033 1.00 89.94 602 GLN A C 1
ATOM 4620 O O . GLN A 1 602 ? -18.605 -1.008 26.951 1.00 89.94 602 GLN A O 1
ATOM 4625 N N . LEU A 1 603 ? -17.131 -0.018 28.335 1.00 93.75 603 LEU A N 1
ATOM 4626 C CA . LEU A 1 603 ? -15.927 -0.263 27.555 1.00 93.75 603 LEU A CA 1
ATOM 4627 C C . LEU A 1 603 ? -15.221 -1.469 28.161 1.00 93.75 603 LEU A C 1
ATOM 4629 O O . LEU A 1 603 ? -14.814 -1.428 29.319 1.00 93.75 603 LEU A O 1
ATOM 4633 N N . VAL A 1 604 ? -15.077 -2.538 27.386 1.00 96.25 604 VAL A N 1
ATOM 4634 C CA . VAL A 1 604 ? -14.451 -3.783 27.834 1.00 96.25 604 VAL A CA 1
ATOM 4635 C C . VAL A 1 604 ? -13.187 -4.029 27.024 1.00 96.25 604 VAL A C 1
ATOM 4637 O O . VAL A 1 604 ? -13.246 -4.272 25.822 1.00 96.25 604 VAL A O 1
ATOM 4640 N N . ALA A 1 605 ? -12.042 -4.009 27.694 1.00 96.75 605 ALA A N 1
ATOM 4641 C CA . ALA A 1 605 ? -10.780 -4.494 27.159 1.00 96.75 605 ALA A CA 1
ATOM 4642 C C . ALA A 1 605 ? -10.690 -6.009 27.407 1.00 96.75 605 ALA A C 1
ATOM 4644 O O . ALA A 1 605 ? -10.574 -6.417 28.566 1.00 96.75 605 ALA A O 1
ATOM 4645 N N . PRO A 1 606 ? -10.729 -6.879 26.380 1.00 95.62 606 PRO A N 1
ATOM 4646 C CA . PRO A 1 606 ? -10.312 -8.266 26.564 1.00 95.62 606 PRO A CA 1
ATOM 4647 C C . PRO A 1 606 ? -8.810 -8.321 26.880 1.00 95.62 606 PRO A C 1
ATOM 4649 O O . PRO A 1 606 ? -8.058 -7.458 26.430 1.00 95.62 606 PRO A O 1
ATOM 4652 N N . ALA A 1 607 ? -8.359 -9.332 27.627 1.00 96.06 607 ALA A N 1
ATOM 4653 C CA . ALA A 1 607 ? -6.926 -9.602 27.741 1.00 96.06 607 ALA A CA 1
ATOM 4654 C C . ALA A 1 607 ? -6.393 -10.073 26.383 1.00 96.06 607 ALA A C 1
ATOM 4656 O O . ALA A 1 607 ? -6.960 -10.986 25.780 1.00 96.06 607 ALA A O 1
ATOM 4657 N N . ILE A 1 608 ? -5.309 -9.457 25.920 1.00 93.94 608 ILE A N 1
ATOM 4658 C CA . ILE A 1 608 ? -4.624 -9.816 24.679 1.00 93.94 608 ILE A CA 1
ATOM 4659 C C . ILE A 1 608 ? -3.135 -9.876 24.998 1.00 93.94 608 ILE A C 1
ATOM 4661 O O . ILE A 1 608 ? -2.525 -8.853 25.312 1.00 93.94 608 ILE A O 1
ATOM 4665 N N . ASP A 1 609 ? -2.566 -11.078 24.935 1.00 90.31 609 ASP A N 1
ATOM 4666 C CA . ASP A 1 609 ? -1.162 -11.307 25.274 1.00 90.31 609 ASP A CA 1
ATOM 4667 C C . ASP A 1 609 ? -0.224 -10.414 24.444 1.00 90.31 609 ASP A C 1
ATOM 4669 O O . ASP A 1 609 ? -0.410 -10.251 23.237 1.00 90.31 609 ASP A O 1
ATOM 4673 N N . GLY A 1 610 ? 0.742 -9.784 25.115 1.00 85.88 610 GLY A N 1
ATOM 4674 C CA . GLY A 1 610 ? 1.663 -8.812 24.519 1.00 85.88 610 GLY A CA 1
ATOM 4675 C C . GLY A 1 610 ? 1.047 -7.480 24.056 1.00 85.88 610 GLY A C 1
ATOM 4676 O O . GLY A 1 610 ? 1.793 -6.631 23.577 1.00 85.88 610 GLY A O 1
ATOM 4677 N N . PHE A 1 611 ? -0.268 -7.264 24.203 1.00 89.56 611 PHE A N 1
ATOM 4678 C CA . PHE A 1 611 ? -0.959 -6.065 23.705 1.00 89.56 611 PHE A CA 1
ATOM 4679 C C . PHE A 1 611 ? -1.695 -5.290 24.811 1.00 89.56 611 PHE A C 1
ATOM 4681 O O . PHE A 1 611 ? -1.454 -4.099 24.986 1.00 89.56 611 PHE A O 1
ATOM 4688 N N . GLN A 1 612 ? -2.577 -5.924 25.590 1.00 92.69 612 GLN A N 1
ATOM 4689 C CA . GLN A 1 612 ? -3.303 -5.248 26.677 1.00 92.69 612 GLN A CA 1
ATOM 4690 C C . GLN A 1 612 ? -3.741 -6.211 27.787 1.00 92.69 612 GLN A C 1
ATOM 4692 O O . GLN A 1 612 ? -3.994 -7.393 27.545 1.00 92.69 612 GLN A O 1
ATOM 4697 N N . GLN A 1 613 ? -3.909 -5.685 29.001 1.00 94.19 613 GLN A N 1
ATOM 4698 C CA . GLN A 1 613 ? -4.555 -6.406 30.101 1.00 94.19 613 GLN A CA 1
ATOM 4699 C C . GLN A 1 613 ? -6.083 -6.311 30.004 1.00 94.19 613 GLN A C 1
ATOM 4701 O O . GLN A 1 613 ? -6.620 -5.379 29.403 1.00 94.19 613 GLN A O 1
ATOM 4706 N N . ALA A 1 614 ? -6.787 -7.272 30.610 1.00 96.25 614 ALA A N 1
ATOM 4707 C CA . ALA A 1 614 ? -8.241 -7.196 30.707 1.00 96.25 614 ALA A CA 1
ATOM 4708 C C . ALA A 1 614 ? -8.674 -6.023 31.596 1.00 96.25 614 ALA A C 1
ATOM 4710 O O . ALA A 1 614 ? -8.069 -5.758 32.634 1.00 96.25 614 ALA A O 1
ATOM 4711 N N . GLY A 1 615 ? -9.767 -5.366 31.220 1.00 95.44 615 GLY A N 1
ATOM 4712 C CA . GLY A 1 615 ? -10.341 -4.273 31.994 1.00 95.44 615 GLY A CA 1
ATOM 4713 C C . GLY A 1 615 ? -11.765 -3.947 31.566 1.00 95.44 615 GLY A C 1
ATOM 4714 O O . GLY A 1 615 ? -12.218 -4.346 30.492 1.00 95.44 615 GLY A O 1
ATOM 4715 N N . SER A 1 616 ? -12.487 -3.251 32.437 1.00 95.25 616 SER A N 1
ATOM 4716 C CA . SER A 1 616 ? -13.859 -2.821 32.186 1.00 95.25 616 SER A CA 1
ATOM 4717 C C . SER A 1 616 ? -14.093 -1.466 32.830 1.00 95.25 616 SER A C 1
ATOM 4719 O O . SER A 1 616 ? -13.766 -1.273 34.001 1.00 95.25 616 SER A O 1
ATOM 4721 N N . TRP A 1 617 ? -14.679 -0.547 32.074 1.00 93.81 617 TRP A N 1
ATOM 4722 C CA . TRP A 1 617 ? -14.951 0.817 32.510 1.00 93.81 617 TRP A CA 1
ATOM 4723 C C . TRP A 1 617 ? -16.337 1.252 32.042 1.00 93.81 617 TRP A C 1
ATOM 4725 O O . TRP A 1 617 ? -16.833 0.772 31.023 1.00 93.81 617 TRP A O 1
ATOM 4735 N N . ALA A 1 618 ? -16.952 2.196 32.752 1.00 89.31 618 ALA A N 1
ATOM 4736 C CA . ALA A 1 618 ? -18.086 2.929 32.198 1.00 89.31 618 ALA A CA 1
ATOM 4737 C C . ALA A 1 618 ? -17.632 3.713 30.952 1.00 89.31 618 ALA A C 1
ATOM 4739 O O . ALA A 1 618 ? -16.491 4.170 30.891 1.00 89.31 618 ALA A O 1
ATOM 4740 N N . ALA A 1 619 ? -18.512 3.920 29.975 1.00 85.00 619 ALA A N 1
ATOM 4741 C CA . ALA A 1 619 ? -18.193 4.658 28.750 1.00 85.00 619 ALA A CA 1
ATOM 4742 C C . ALA A 1 619 ? -17.784 6.114 29.006 1.00 85.00 619 ALA A C 1
ATOM 4744 O O . ALA A 1 619 ? -17.073 6.702 28.200 1.00 85.00 619 ALA A O 1
ATOM 4745 N N . THR A 1 620 ? -18.191 6.678 30.142 1.00 83.81 620 THR A N 1
ATOM 4746 C CA . THR A 1 620 ? -17.827 8.026 30.598 1.00 83.81 620 THR A CA 1
ATOM 4747 C C . THR A 1 620 ? -16.565 8.058 31.462 1.00 83.81 620 THR A C 1
ATOM 4749 O O . THR A 1 620 ? -16.163 9.126 31.924 1.00 83.81 620 THR A O 1
ATOM 4752 N N . ALA A 1 621 ? -15.946 6.905 31.725 1.00 91.62 621 ALA A N 1
ATOM 4753 C CA . ALA A 1 621 ? -14.773 6.829 32.575 1.00 91.62 621 ALA A CA 1
ATOM 4754 C C . ALA A 1 621 ? -13.550 7.468 31.912 1.00 91.62 621 ALA A C 1
ATOM 4756 O O . ALA A 1 621 ? -13.363 7.431 30.695 1.00 91.62 621 ALA A O 1
ATOM 4757 N N . TRP A 1 622 ? -12.674 7.992 32.762 1.00 95.31 622 TRP A N 1
ATOM 4758 C CA . TRP A 1 622 ? -11.337 8.388 32.354 1.00 95.31 622 TRP A CA 1
ATOM 4759 C C . TRP A 1 622 ? -10.443 7.156 32.229 1.00 95.31 622 TRP A C 1
ATOM 4761 O O . TRP A 1 622 ? -10.378 6.332 33.142 1.00 95.31 622 TRP A O 1
ATOM 4771 N N . LEU A 1 623 ? -9.733 7.076 31.112 1.00 96.06 623 LEU A N 1
ATOM 4772 C CA . LEU A 1 623 ? -8.743 6.065 30.779 1.00 96.06 623 LEU A CA 1
ATOM 4773 C C . LEU A 1 623 ? -7.345 6.693 30.794 1.00 96.06 623 LEU A C 1
ATOM 4775 O O . LEU A 1 623 ? -7.203 7.908 30.624 1.00 96.06 623 LEU A O 1
ATOM 4779 N N . SER A 1 624 ? -6.326 5.849 30.947 1.00 95.44 624 SER A N 1
ATOM 4780 C CA . SER A 1 624 ? -4.922 6.247 30.837 1.00 95.44 624 SER A CA 1
ATOM 4781 C C . SER A 1 624 ? -4.172 5.339 29.866 1.00 95.44 624 SER A C 1
ATOM 4783 O O . SER A 1 624 ? -4.445 4.139 29.813 1.00 95.44 624 SER A O 1
ATOM 4785 N N . LEU A 1 625 ? -3.219 5.903 29.122 1.00 95.81 625 LEU A N 1
ATOM 4786 C CA . LEU A 1 625 ? -2.256 5.153 28.307 1.00 95.81 625 LEU A CA 1
ATOM 4787 C C . LEU A 1 625 ? -0.836 5.541 28.692 1.00 95.81 625 LEU A C 1
ATOM 4789 O O . LEU A 1 625 ? -0.556 6.706 28.976 1.00 95.81 625 LEU A O 1
ATOM 4793 N N . GLN A 1 626 ? 0.052 4.555 28.655 1.00 93.94 626 GLN A N 1
ATOM 4794 C CA . GLN A 1 626 ? 1.468 4.738 28.935 1.00 93.94 626 GLN A CA 1
ATOM 4795 C C . GLN A 1 626 ? 2.164 5.552 27.827 1.00 93.94 626 GLN A C 1
ATOM 4797 O O . GLN A 1 626 ? 1.653 5.634 26.702 1.00 93.94 626 GLN A O 1
ATOM 4802 N N . PRO A 1 627 ? 3.323 6.167 28.135 1.00 91.19 627 PRO A N 1
ATOM 4803 C CA . PRO A 1 627 ? 4.147 6.850 27.147 1.00 91.19 627 PRO A CA 1
ATOM 4804 C C . PRO A 1 627 ? 4.462 5.996 25.913 1.00 91.19 627 PRO A C 1
ATOM 4806 O O . PRO A 1 627 ? 4.638 4.779 25.976 1.00 91.19 627 PRO A O 1
ATOM 4809 N N . ARG A 1 628 ? 4.627 6.658 24.770 1.00 87.00 628 ARG A N 1
ATOM 4810 C CA . ARG A 1 628 ? 5.144 6.045 23.549 1.00 87.00 628 ARG A CA 1
ATOM 4811 C C . ARG A 1 628 ? 6.530 5.452 23.800 1.00 87.00 628 ARG A C 1
ATOM 4813 O O . ARG A 1 628 ? 7.425 6.149 24.271 1.00 87.00 628 ARG A O 1
ATOM 4820 N N . GLY A 1 629 ? 6.721 4.197 23.403 1.00 81.88 629 GLY A N 1
ATOM 4821 C CA . GLY A 1 629 ? 7.972 3.463 23.583 1.00 81.88 629 GLY A CA 1
ATOM 4822 C C . GLY A 1 629 ? 8.076 2.706 24.909 1.00 81.88 629 GLY A C 1
ATOM 4823 O O . GLY A 1 629 ? 9.068 2.006 25.111 1.00 81.88 629 GLY A O 1
ATOM 4824 N N . SER A 1 630 ? 7.067 2.783 25.788 1.00 83.06 630 SER A N 1
ATOM 4825 C CA . SER A 1 630 ? 6.993 1.980 27.016 1.00 83.06 630 SER A CA 1
ATOM 4826 C C . SER A 1 630 ? 6.917 0.474 26.750 1.00 83.06 630 SER A C 1
ATOM 4828 O O . SER A 1 630 ? 7.191 -0.323 27.646 1.00 83.06 630 SER A O 1
ATOM 4830 N N . GLY A 1 631 ? 6.533 0.058 25.540 1.00 78.81 631 GLY A N 1
ATOM 4831 C CA . GLY A 1 631 ? 6.468 -1.346 25.135 1.00 78.81 631 GLY A CA 1
ATOM 4832 C C . GLY A 1 631 ? 5.298 -2.128 25.733 1.00 78.81 631 GLY A C 1
ATOM 4833 O O . GLY A 1 631 ? 5.132 -3.298 25.405 1.00 78.81 631 GLY A O 1
ATOM 4834 N N . THR A 1 632 ? 4.480 -1.497 26.578 1.00 82.44 632 THR A N 1
ATOM 4835 C CA . THR A 1 632 ? 3.220 -2.025 27.114 1.00 82.44 632 THR A CA 1
ATOM 4836 C C . THR A 1 632 ? 2.254 -0.867 27.375 1.00 82.44 632 THR A C 1
ATOM 4838 O O . THR A 1 632 ? 2.682 0.224 27.747 1.00 82.44 632 THR A O 1
ATOM 4841 N N . GLY A 1 633 ? 0.948 -1.088 27.185 1.00 85.62 633 GLY A N 1
ATOM 4842 C CA . GLY A 1 633 ? -0.088 -0.122 27.580 1.00 85.62 633 GLY A CA 1
ATOM 4843 C C . GLY A 1 633 ? -0.134 1.181 26.770 1.00 85.62 633 GLY A C 1
ATOM 4844 O O . GLY A 1 633 ? -0.708 2.158 27.243 1.00 85.62 633 GLY A O 1
ATOM 4845 N N . GLU A 1 634 ? 0.449 1.217 25.569 1.00 91.56 634 GLU A N 1
ATOM 4846 C CA . GLU A 1 634 ? 0.452 2.407 24.693 1.00 91.56 634 GLU A CA 1
ATOM 4847 C C . GLU A 1 634 ? -0.862 2.595 23.914 1.00 91.56 634 GLU A C 1
ATOM 4849 O O . GLU A 1 634 ? -1.073 3.616 23.251 1.00 91.56 634 GLU A O 1
ATOM 4854 N N . GLY A 1 635 ? -1.752 1.605 23.980 1.00 95.06 635 GLY A N 1
ATOM 4855 C CA . GLY A 1 635 ? -3.068 1.633 23.365 1.00 95.06 635 GLY A CA 1
ATOM 4856 C C . GLY A 1 635 ? -3.978 0.517 23.866 1.00 95.06 635 GLY A C 1
ATOM 4857 O O . GLY A 1 635 ? -3.578 -0.327 24.669 1.00 95.06 635 GLY A O 1
ATOM 4858 N N . LEU A 1 636 ? -5.221 0.530 23.390 1.00 97.12 636 LEU A N 1
ATOM 4859 C CA . LEU A 1 636 ? -6.290 -0.385 23.786 1.00 97.12 636 LEU A CA 1
ATOM 4860 C C . LEU A 1 636 ? -7.174 -0.736 22.584 1.00 97.12 636 LEU A C 1
ATOM 4862 O O . LEU A 1 636 ? -7.453 0.108 21.736 1.00 97.12 636 LEU A O 1
ATOM 4866 N N . LEU A 1 637 ? -7.676 -1.965 22.561 1.00 97.75 637 LEU A N 1
ATOM 4867 C CA . LEU A 1 637 ? -8.829 -2.413 21.792 1.00 97.75 637 LEU A CA 1
ATOM 4868 C C . LEU A 1 637 ? -9.991 -2.614 22.768 1.00 97.75 637 LEU A C 1
ATOM 4870 O O . LEU A 1 637 ? -9.970 -3.516 23.608 1.00 97.75 637 LEU A O 1
ATOM 4874 N N . LEU A 1 638 ? -11.000 -1.756 22.666 1.00 97.62 638 LEU A N 1
ATOM 4875 C CA . LEU A 1 638 ? -12.137 -1.701 23.578 1.00 97.62 638 LEU A CA 1
ATOM 4876 C C . LEU A 1 638 ? -13.393 -2.181 22.863 1.00 97.62 638 LEU A C 1
ATOM 4878 O O . LEU A 1 638 ? -13.840 -1.541 21.919 1.00 97.62 638 LEU A O 1
ATOM 4882 N N . GLN A 1 639 ? -13.998 -3.274 23.318 1.00 95.56 639 GLN A N 1
ATOM 4883 C CA . GLN A 1 639 ? -15.352 -3.635 22.911 1.00 95.56 639 GLN A CA 1
ATOM 4884 C C . GLN A 1 639 ? -16.345 -2.698 23.594 1.00 95.56 639 GLN A C 1
ATOM 4886 O O . GLN A 1 639 ? -16.282 -2.523 24.812 1.00 95.56 639 GLN A O 1
ATOM 4891 N N . VAL A 1 640 ? -17.303 -2.159 22.842 1.00 91.25 640 VAL A N 1
ATOM 4892 C CA . VAL A 1 640 ? -18.393 -1.385 23.437 1.00 91.25 640 VAL A CA 1
ATOM 4893 C C . VAL A 1 640 ? -19.612 -2.271 23.657 1.00 91.25 640 VAL A C 1
ATOM 4895 O O . VAL A 1 640 ? -20.106 -2.906 22.724 1.00 91.25 640 VAL A O 1
ATOM 4898 N N . ARG A 1 641 ? -20.102 -2.323 24.897 1.00 85.38 641 ARG A N 1
ATOM 4899 C CA . ARG A 1 641 ? -21.287 -3.091 25.288 1.00 85.38 641 ARG A CA 1
ATOM 4900 C C . ARG A 1 641 ? -22.357 -2.155 25.849 1.00 85.38 641 ARG A C 1
ATOM 4902 O O . ARG A 1 641 ? -22.151 -1.613 26.930 1.00 85.38 641 ARG A O 1
ATOM 4909 N N . PRO A 1 642 ? -23.504 -1.984 25.175 1.00 68.06 642 PRO A N 1
ATOM 4910 C CA . PRO A 1 642 ? -24.677 -1.373 25.796 1.00 68.06 642 PRO A CA 1
ATOM 4911 C C . PRO A 1 642 ? -25.117 -2.241 26.987 1.00 68.06 642 PRO A C 1
ATOM 4913 O O . PRO A 1 642 ? -25.196 -3.476 26.848 1.00 68.06 642 PRO A O 1
ATOM 4916 N N . GLU A 1 643 ? -25.359 -1.641 28.154 1.00 56.19 643 GLU A N 1
ATOM 4917 C CA . GLU A 1 643 ? -25.853 -2.380 29.314 1.00 56.19 643 GLU A CA 1
ATOM 4918 C C . GLU A 1 643 ? -27.275 -2.902 28.999 1.00 56.19 643 GLU A C 1
ATOM 4920 O O . GLU A 1 643 ? -28.070 -2.276 28.301 1.00 56.19 643 GLU A O 1
ATOM 4925 N N . GLY A 1 644 ? -27.558 -4.155 29.379 1.00 50.22 644 GLY A N 1
ATOM 4926 C CA . GLY A 1 644 ? -28.779 -4.889 28.985 1.00 50.22 644 GLY A CA 1
ATOM 4927 C C . GLY A 1 644 ? -28.573 -6.054 28.000 1.00 50.22 644 GLY A C 1
ATOM 4928 O O . GLY A 1 644 ? -29.480 -6.859 27.795 1.00 50.22 644 GLY A O 1
ATOM 4929 N N . SER A 1 645 ? -27.367 -6.227 27.446 1.00 44.91 645 SER A N 1
ATOM 4930 C CA . SER A 1 645 ? -26.993 -7.403 26.630 1.00 44.91 645 SER A CA 1
ATOM 4931 C C . SER A 1 645 ? -26.451 -8.594 27.450 1.00 44.91 645 SER A C 1
ATOM 4933 O O . SER A 1 645 ? -26.291 -9.707 26.936 1.00 44.91 645 SER A O 1
ATOM 4935 N N . ALA A 1 646 ? -26.227 -8.408 28.754 1.00 36.19 646 ALA A N 1
ATOM 4936 C CA . ALA A 1 646 ? -25.857 -9.476 29.674 1.00 36.19 646 ALA A CA 1
ATOM 4937 C C . ALA A 1 646 ? -27.094 -10.302 30.081 1.00 36.19 646 ALA A C 1
ATOM 4939 O O . ALA A 1 646 ? -27.767 -9.986 31.054 1.00 36.19 646 ALA A O 1
ATOM 4940 N N . GLY A 1 647 ? -27.382 -11.393 29.357 1.00 39.41 647 GLY A N 1
ATOM 4941 C CA . GLY A 1 647 ? -28.247 -12.454 29.897 1.00 39.41 647 GLY A CA 1
ATOM 4942 C C . GLY A 1 647 ? -29.275 -13.104 28.972 1.00 39.41 647 GLY A C 1
ATOM 4943 O O . GLY A 1 647 ? -30.433 -13.234 29.347 1.00 39.41 647 GLY A O 1
ATOM 4944 N N . LYS A 1 648 ? -28.861 -13.653 27.825 1.00 34.22 648 LYS A N 1
ATOM 4945 C CA . LYS A 1 648 ? -29.498 -14.870 27.276 1.00 34.22 648 LYS A CA 1
ATOM 4946 C C . LYS A 1 648 ? -28.438 -15.906 26.903 1.00 34.22 648 LYS A C 1
ATOM 4948 O O . LYS A 1 648 ? -28.390 -16.405 25.784 1.00 34.22 648 LYS A O 1
ATOM 4953 N N . ARG A 1 649 ? -27.602 -16.302 27.871 1.00 36.22 649 ARG A N 1
ATOM 4954 C CA . ARG A 1 649 ? -27.040 -17.659 27.818 1.00 36.22 649 ARG A CA 1
ATOM 4955 C C . ARG A 1 649 ? -28.224 -18.610 27.977 1.00 36.22 649 ARG A C 1
ATOM 4957 O O . ARG A 1 649 ? -28.736 -18.773 29.081 1.00 36.22 649 ARG A O 1
ATOM 4964 N N . ARG A 1 650 ? -28.685 -19.205 26.872 1.00 32.94 650 ARG A N 1
ATOM 4965 C CA . ARG A 1 650 ? -29.533 -20.401 26.913 1.00 32.94 650 ARG A CA 1
ATOM 4966 C C . ARG A 1 650 ? -28.813 -21.417 27.800 1.00 32.94 650 ARG A C 1
ATOM 4968 O O . ARG A 1 650 ? -27.817 -22.004 27.385 1.00 32.94 650 ARG A O 1
ATOM 4975 N N . ARG A 1 651 ? -29.295 -21.602 29.032 1.00 29.19 651 ARG A N 1
ATOM 4976 C CA . ARG A 1 651 ? -29.005 -22.800 29.816 1.00 29.19 651 ARG A CA 1
ATOM 4977 C C . ARG A 1 651 ? -29.605 -23.967 29.034 1.00 29.19 651 ARG A C 1
ATOM 4979 O O . ARG A 1 651 ? -30.788 -24.256 29.164 1.00 29.19 651 ARG A O 1
ATOM 4986 N N . LEU A 1 652 ? -28.801 -24.606 28.190 1.00 33.56 652 LEU A N 1
ATOM 4987 C CA . LEU A 1 652 ? -29.031 -25.994 27.810 1.00 33.56 652 LEU A CA 1
ATOM 4988 C C . LEU A 1 652 ? -28.792 -26.810 29.081 1.00 33.56 652 LEU A C 1
ATOM 4990 O O . LEU A 1 652 ? -27.665 -27.176 29.405 1.00 33.56 652 LEU A O 1
ATOM 4994 N N . GLY A 1 653 ? -29.855 -26.971 29.868 1.00 27.55 653 GLY A N 1
ATOM 4995 C CA . GLY A 1 653 ? -29.869 -27.889 30.991 1.00 27.55 653 GLY A CA 1
ATOM 4996 C C . GLY A 1 653 ? -29.637 -29.293 30.456 1.00 27.55 653 GLY A C 1
ATOM 4997 O O . GLY A 1 653 ? -30.467 -29.826 29.725 1.00 27.55 653 GLY A O 1
ATOM 4998 N N . TRP A 1 654 ? -28.497 -29.873 30.812 1.00 32.69 654 TRP A N 1
ATOM 4999 C CA . TRP A 1 654 ? -28.267 -31.304 30.713 1.00 32.69 654 TRP A CA 1
ATOM 5000 C C . TRP A 1 654 ? -29.198 -31.985 31.717 1.00 32.69 654 TRP A C 1
ATOM 5002 O O . TRP A 1 654 ? -28.900 -32.062 32.909 1.00 32.69 654 TRP A O 1
ATOM 5012 N N . ALA A 1 655 ? -30.365 -32.417 31.244 1.00 28.38 655 ALA A N 1
ATOM 5013 C CA . ALA A 1 655 ? -31.245 -33.285 32.004 1.00 28.38 655 ALA A CA 1
ATOM 5014 C C . ALA A 1 655 ? -30.646 -34.696 31.998 1.00 28.38 655 ALA A C 1
ATOM 5016 O O . ALA A 1 655 ? -30.590 -35.369 30.969 1.00 28.38 655 ALA A O 1
ATOM 5017 N N . TRP A 1 656 ? -30.181 -35.125 33.167 1.00 30.83 656 TRP A N 1
ATOM 5018 C CA . TRP A 1 656 ? -29.866 -36.514 33.462 1.00 30.83 656 TRP A CA 1
ATOM 5019 C C . TRP A 1 656 ? -31.124 -37.373 33.290 1.00 30.83 656 TRP A C 1
ATOM 5021 O O . TRP A 1 656 ? -32.041 -37.311 34.105 1.00 30.83 656 TRP A O 1
ATOM 5031 N N . GLY A 1 657 ? -31.158 -38.195 32.244 1.00 27.55 657 GLY A N 1
ATOM 5032 C CA . GLY A 1 657 ? -32.124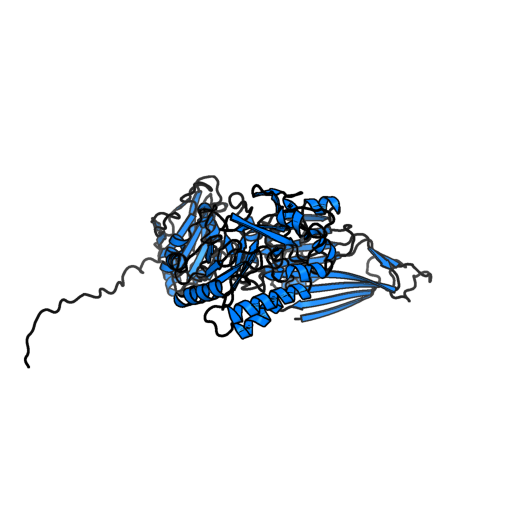 -39.278 32.105 1.00 27.55 657 GLY A CA 1
ATOM 5033 C C . GLY A 1 657 ? -31.599 -40.539 32.783 1.00 27.55 657 GLY A C 1
ATOM 5034 O O . GLY A 1 657 ? -30.802 -41.268 32.198 1.00 27.55 657 GLY A O 1
ATOM 5035 N N . LYS A 1 658 ? -32.055 -40.816 34.008 1.00 30.72 658 LYS A N 1
ATOM 5036 C CA . LYS A 1 658 ? -32.043 -42.169 34.575 1.00 30.72 658 LYS A CA 1
ATOM 5037 C C . LYS A 1 658 ? -33.475 -42.695 34.635 1.00 30.72 658 LYS A C 1
ATOM 5039 O O . LYS A 1 658 ? -34.317 -42.098 35.291 1.00 30.72 658 LYS A O 1
ATOM 5044 N N . SER A 1 659 ? -33.640 -43.881 34.046 1.00 31.20 659 SER A N 1
ATOM 5045 C CA . SER A 1 659 ? -34.628 -44.915 34.374 1.00 31.20 659 SER A CA 1
ATOM 5046 C C . SER A 1 659 ? -36.094 -44.666 33.999 1.00 31.20 659 SER A C 1
ATOM 5048 O O . SER A 1 659 ? -36.806 -43.961 34.705 1.00 31.20 659 SER A O 1
ATOM 5050 N N . LEU A 1 660 ? -36.591 -45.451 33.034 1.00 29.72 660 LEU A N 1
ATOM 5051 C CA . LEU A 1 660 ? -37.594 -46.483 33.336 1.00 29.72 660 LEU A CA 1
ATOM 5052 C C . LEU A 1 660 ? -37.669 -47.556 32.236 1.00 29.72 660 LEU A C 1
ATOM 5054 O O . LEU A 1 660 ? -37.563 -47.281 31.046 1.00 29.72 660 LEU A O 1
ATOM 5058 N N . LEU A 1 661 ? -37.799 -48.793 32.713 1.00 34.97 661 LEU A N 1
ATOM 5059 C CA . LEU A 1 661 ? -37.901 -50.062 32.003 1.00 34.97 661 LEU A CA 1
ATOM 5060 C C . LEU A 1 661 ? -39.055 -50.121 30.987 1.00 34.97 661 LEU A C 1
ATOM 5062 O O . LEU A 1 661 ? -40.129 -49.583 31.240 1.00 34.97 661 LEU A O 1
ATOM 5066 N N . GLY A 1 662 ? -38.900 -50.958 29.954 1.00 29.77 662 GLY A N 1
ATOM 5067 C CA . GLY A 1 662 ? -40.047 -51.489 29.212 1.00 29.77 662 GLY A CA 1
ATOM 5068 C C . GLY A 1 662 ? -39.700 -52.330 27.981 1.00 29.77 662 GLY A C 1
ATOM 5069 O O . GLY A 1 662 ? -39.615 -51.781 26.896 1.00 29.77 662 GLY A O 1
ATOM 5070 N N . ARG A 1 663 ? -39.520 -53.647 28.193 1.00 39.34 663 ARG A N 1
ATOM 5071 C CA . ARG A 1 663 ? -39.811 -54.810 27.307 1.00 39.34 663 ARG A CA 1
ATOM 5072 C C . ARG A 1 663 ? -40.176 -54.460 25.844 1.00 39.34 663 ARG A C 1
ATOM 5074 O O . ARG A 1 663 ? -41.183 -53.800 25.622 1.00 39.34 663 ARG A O 1
ATOM 5081 N N . ARG A 1 664 ? -39.492 -54.970 24.823 1.00 37.56 664 ARG A N 1
ATOM 5082 C CA . ARG A 1 664 ? -39.327 -56.381 24.432 1.00 37.56 664 ARG A CA 1
ATOM 5083 C C . ARG A 1 664 ? -38.178 -56.499 23.440 1.00 37.56 664 ARG A C 1
ATOM 5085 O O . ARG A 1 664 ? -38.002 -55.528 22.674 1.00 37.56 664 ARG A O 1
#

Secondary structure (DSSP, 8-state):
-EEEEEEEE---BTTBPPPGGGTT-EEEEEEEE-TTSEEEEEEEEEB-TT---TTSPPPSEEEES--EEEEEEEGGG--EEEETTEEEEEPPSEEEEEPPPTTHHHHH----EEEEE-SS-EEEEE---HHHHHHHT----EE-TTS-EE-S-TTGGG-----------SSS--EEEEEEEEPPHHHHHHHHHHHS---EEEEEEEE--SEEEEBT-EEEEEEEEEEE-SSS-SSSEE---S--EEEESS---HHHHHHHSSS-EEEE-TTBTTB-STT-TTSSHHHHHHHHHHHHHTT-EEEEE--SSEEETT-TTHHHHHHTTTSSS---SS--SSHHHHHHT-SS--EEEEEE-TTS-EEEEEE--TT-HHHHHHHHHHHHHHHHHT---EEEEES----HHHHHHHHHHHHHHHTT-SSPPEEEEEE-STT-SHHHHGGGGGG-SEEEE-TT--TTT--HHHIIIII-SGGGT--EEE---GGGHHHHHHTT-EEPB-SSSS----HHHHHHHHHTT-SS-EEE-TTSSS-SEEEESTTGGGEEEEEEEETTEEEEEEEE--SS-EEEEEEE-HHHHHHTTSS-HHHHHHHHH-TT-EEEE--BTTTB--EEEETT--EEEPPTTSSSSSEEEEEEE-TT-S------------------

Organism: Emiliania huxleyi (NCBI:txid2903)

pLDDT: mean 82.31, std 16.6, range [27.55, 98.62]

Radius of gyration: 28.66 Å; chains: 1; bounding box: 75×101×76 Å

Foldseek 3Di:
DDKDKDKDFDDDDPPDDDFQQRHRWMWMKIWDQDLLQKIKIKTKTAAAQPRGGPVRDDDQFDKDQKDKDKDWADCVFFQWKPFLPDFTFGDDQKHWHFQDDPVVCLQQDDRQKMWTGALFKIKIKFQFAQVVLLVLLQFQWEAEPVRHIDGPHPSSQASLFLDDHFHQPQNRQWTKMWHWDQDDPVRLVVCCVVPVDSGITGMIMTMRGIDTHGHPGMDIRMIMMGMPQSDQHDPFAKFALQAAEAEEAEEDALVRQCVQDPQYEYEYEALYPQRPAQQANPPNQVVLLVRQVVNVVSNYAYAYAHALQKDWPPHPCNVVLVVVQCQFFHFDPDDDYYPCCCVPVNHGHRWHYWHQHPVRDITTITGTPEPDPVSLVVSLVVVVCCCVRRVHQEYEYESHRHHLVSLVVSCVSCCVSCVPPPDHRAYEYEHELPPAGCRNCLRNLSRHAEYEYEHPDPLLPDDLSSCRGGAQCSRRSHHYEYPAALLCQLSQVLRSYYHHNYDDDRHGRCRLVSVVCVVLVRNIWGKFWPSDPDGQKQKDDPCRSQKIWMWTADPQWIKIRMFGSAQAKDKIAMDGNLVVCCVSVRHPPVVSVLQVVQQFWKWWFDDGPQEAHTDIDGNGDMDMAGGRPPSYRRITITIIGRPPPPDDPPPPDPDDDDDDDDDD

InterPro domains:
  IPR045711 Glycoside hydrolase 123-like, N-terminal domain [PF19543] (25-628)